Protein AF-A0AA46W7Z0-F1 (afdb_monomer_lite)

Sequence (640 aa):
MSNKNASFYIENIPANKHLANKTIEIVYKEYEAVTNTEDNTVEIGKFLEKKRGYGPYFFAELLDYCLRIARYAPNPPYVKKIFDKSLRHFTTFTHKSKIVYDKKGLIKSYLLDTFAFRNILFNFQYNTKEQLTEWTATIEDSVIHTRKFFYYENGMLQRRIKDCCGYSEEWRYDKNGELLQYIQNWGKDIKTINYDPNEKEEESDTDELIEYDETGAKIVYHEKGNKEVIHYDENGRIVEIKFFEIYYKDFRVEKTITYKFFDGKVERTTIYADREKTVILFKDIERKKMESYTTDLEGKNNILLFRDVKYKEEPDDSLDYDRYDENVFSCTQYDENGNETKKYIRTYFENGLWETVYYEKGVPKSIIRKEYNIFKNLNYMYTQAFKEAVAYCKANNLFVGYGNPNGKVLVIGKEAAHIPQEETTENLEKKKEELFQSNVSQWEHILSTNEVPNYDGERPISHENPLYAYGNQFNKRDIRKEGKPYNGGTSSTYLNYEKLYEQLFLQGEKLEKINFQKEFFITEFSDYPTKESYKNEDIEALRKQSIEERKPLFAMPFFKEFPIVIVAAGNYPSRYHINLEQTFDVQWEEKTTEVGKKNWYNLHFSKDNKRILIHTRQLSNSFSRELIPAIVKEAKKFLK

pLDDT: mean 76.63, std 17.87, range [20.97, 98.5]

Radius of gyration: 34.04 Å; chains: 1; bounding box: 79×61×101 Å

Organism: Capnocytophaga ochracea (NCBI:txid1018)

Structure (mmCIF, N/CA/C/O backbone):
data_AF-A0AA46W7Z0-F1
#
_entry.id   AF-A0AA46W7Z0-F1
#
loop_
_atom_site.group_PDB
_atom_site.id
_atom_site.type_symbol
_atom_site.label_atom_id
_atom_site.label_alt_id
_atom_site.label_comp_id
_atom_site.label_asym_id
_atom_site.label_entity_id
_atom_site.label_seq_id
_atom_site.pdbx_PDB_ins_code
_atom_site.Cartn_x
_atom_site.Cartn_y
_atom_site.Cartn_z
_atom_site.occupancy
_atom_site.B_iso_or_equiv
_atom_site.auth_seq_id
_atom_site.auth_comp_id
_atom_site.auth_asym_id
_atom_site.auth_atom_id
_atom_site.pdbx_PDB_model_num
ATOM 1 N N . MET A 1 1 ? -3.563 -3.202 43.158 1.00 20.97 1 MET A N 1
ATOM 2 C CA . MET A 1 1 ? -3.169 -4.422 42.420 1.00 20.97 1 MET A CA 1
ATOM 3 C C . MET A 1 1 ? -4.080 -4.535 41.210 1.00 20.97 1 MET A C 1
ATOM 5 O O . MET A 1 1 ? -5.270 -4.309 41.347 1.00 20.97 1 MET A O 1
ATOM 9 N N . SER A 1 2 ? -3.507 -4.721 40.022 1.00 21.20 2 SER A N 1
ATOM 10 C CA . SER A 1 2 ? -4.173 -4.551 38.723 1.00 21.20 2 SER A CA 1
ATOM 11 C C . SER A 1 2 ? -5.271 -5.589 38.477 1.00 21.20 2 SER A C 1
ATOM 13 O O . SER A 1 2 ? -4.988 -6.782 38.585 1.00 21.20 2 SER A O 1
ATOM 15 N N . ASN A 1 3 ? -6.458 -5.124 38.071 1.00 25.53 3 ASN A N 1
ATOM 16 C CA . ASN A 1 3 ? -7.567 -5.901 37.507 1.00 25.53 3 ASN A CA 1
ATOM 17 C C . ASN A 1 3 ? -7.064 -7.032 36.594 1.00 25.53 3 ASN A C 1
ATOM 19 O O . ASN A 1 3 ? -6.618 -6.794 35.468 1.00 25.53 3 ASN A O 1
ATOM 23 N N . LYS A 1 4 ? -7.114 -8.269 37.097 1.00 31.91 4 LYS A N 1
ATOM 24 C CA . LYS A 1 4 ? -6.603 -9.470 36.418 1.00 31.91 4 LYS A CA 1
ATOM 25 C C . LYS A 1 4 ? -7.572 -10.070 35.391 1.00 31.91 4 LYS A C 1
ATOM 27 O O . LYS A 1 4 ? -7.181 -11.010 34.714 1.00 31.91 4 LYS A O 1
ATOM 32 N N . ASN A 1 5 ? -8.780 -9.526 35.219 1.00 32.00 5 ASN A N 1
ATOM 33 C CA . ASN A 1 5 ? -9.870 -10.232 34.529 1.00 32.00 5 ASN A CA 1
ATOM 34 C C . ASN A 1 5 ? -10.600 -9.414 33.453 1.00 32.00 5 ASN A C 1
ATOM 36 O O . ASN A 1 5 ? -11.808 -9.529 33.293 1.00 32.00 5 ASN A O 1
ATOM 40 N N . ALA A 1 6 ? -9.880 -8.605 32.674 1.00 30.59 6 ALA A N 1
ATOM 41 C CA . ALA A 1 6 ? -10.461 -8.041 31.458 1.00 30.59 6 ALA A CA 1
ATOM 42 C C . ALA A 1 6 ? -10.502 -9.122 30.361 1.00 30.59 6 ALA A C 1
ATOM 44 O O . ALA A 1 6 ? -9.477 -9.489 29.781 1.00 30.59 6 ALA A O 1
ATOM 45 N N . SER A 1 7 ? -11.691 -9.659 30.084 1.00 34.19 7 SER A N 1
ATOM 46 C CA . SER A 1 7 ? -11.946 -10.400 28.852 1.00 34.19 7 SER A CA 1
ATOM 47 C C . SER A 1 7 ? -11.869 -9.407 27.681 1.00 34.19 7 SER A C 1
ATOM 49 O O . SER A 1 7 ? -12.755 -8.577 27.469 1.00 34.19 7 SER A O 1
ATOM 51 N N . PHE A 1 8 ? -10.740 -9.423 26.967 1.00 41.66 8 PHE A N 1
ATOM 52 C CA . PHE A 1 8 ? -10.533 -8.585 25.781 1.00 41.66 8 PHE A CA 1
ATOM 53 C C . PHE A 1 8 ? -11.385 -9.128 24.631 1.00 41.66 8 PHE A C 1
ATOM 55 O O . PHE A 1 8 ? -11.211 -10.283 24.206 1.00 41.66 8 PHE A O 1
ATOM 62 N N . TYR A 1 9 ? -12.364 -8.311 24.239 1.00 46.91 9 TYR A N 1
ATOM 63 C CA . TYR A 1 9 ? -13.535 -8.643 23.434 1.00 46.91 9 TYR A CA 1
ATOM 64 C C . TYR A 1 9 ? -13.277 -8.259 21.979 1.00 46.91 9 TYR A C 1
ATOM 66 O O . TYR A 1 9 ? -13.269 -7.087 21.629 1.00 46.91 9 TYR A O 1
ATOM 74 N N . ILE A 1 10 ? -13.029 -9.252 21.127 1.00 53.53 10 ILE A N 1
ATOM 75 C CA . ILE A 1 10 ? -12.820 -9.045 19.690 1.00 53.53 10 ILE A CA 1
ATOM 76 C C . ILE A 1 10 ? -13.609 -10.131 18.975 1.00 53.53 10 ILE A C 1
ATOM 78 O O . ILE A 1 10 ? -13.058 -11.136 18.532 1.00 53.53 10 ILE A O 1
ATOM 82 N N . GLU A 1 11 ? -14.923 -9.968 18.946 1.00 53.69 11 GLU A N 1
ATOM 83 C CA . GLU A 1 11 ? -15.813 -10.857 18.189 1.00 53.69 11 GLU A CA 1
ATOM 84 C C . GLU A 1 11 ? -16.240 -10.237 16.860 1.00 53.69 11 GLU A C 1
ATOM 86 O O . GLU A 1 11 ? -16.664 -10.957 15.959 1.00 53.69 11 GLU A O 1
ATOM 91 N N . ASN A 1 12 ? -16.093 -8.917 16.705 1.00 61.88 12 ASN A N 1
ATOM 92 C CA . ASN A 1 12 ? -16.590 -8.215 15.533 1.00 61.88 12 ASN A CA 1
ATOM 93 C C . ASN A 1 12 ? -15.574 -7.189 15.017 1.00 61.88 12 ASN A C 1
ATOM 95 O O . ASN A 1 12 ? -15.335 -6.160 15.645 1.00 61.88 12 ASN A O 1
ATOM 99 N N . ILE A 1 13 ? -14.975 -7.491 13.865 1.00 69.62 13 ILE A N 1
ATOM 100 C CA . ILE A 1 13 ? -14.159 -6.552 13.094 1.00 69.62 13 ILE A CA 1
ATOM 101 C C . ILE A 1 13 ? -15.020 -6.132 11.899 1.00 69.62 13 ILE A C 1
ATOM 103 O O . ILE A 1 13 ? -15.284 -6.971 11.035 1.00 69.62 13 ILE A O 1
ATOM 107 N N . PRO A 1 14 ? -15.479 -4.870 11.827 1.00 72.44 14 PRO A N 1
ATOM 108 C CA . PRO A 1 14 ? -16.379 -4.450 10.764 1.00 72.44 14 PRO A CA 1
ATOM 109 C C . PRO A 1 14 ? -15.685 -4.515 9.399 1.00 72.44 14 PRO A C 1
ATOM 111 O O . PRO A 1 14 ? -14.532 -4.103 9.241 1.00 72.44 14 PRO A O 1
ATOM 114 N N . ALA A 1 15 ? -16.410 -5.004 8.392 1.00 82.62 15 ALA A N 1
ATOM 115 C CA . ALA A 1 15 ? -15.927 -5.022 7.020 1.00 82.62 15 ALA A CA 1
ATOM 116 C C . ALA A 1 15 ? -15.847 -3.596 6.452 1.00 82.62 15 ALA A C 1
ATOM 118 O O . ALA A 1 15 ? -16.807 -2.827 6.522 1.00 82.62 15 ALA A O 1
ATOM 119 N N . ASN A 1 16 ? -14.730 -3.259 5.810 1.00 84.56 16 ASN A N 1
ATOM 120 C CA . ASN A 1 16 ? -14.573 -2.018 5.062 1.00 84.56 16 ASN A CA 1
ATOM 121 C C . ASN A 1 16 ? -14.662 -2.298 3.557 1.00 84.56 16 ASN A C 1
ATOM 123 O O . ASN A 1 16 ? -13.675 -2.638 2.898 1.00 84.56 16 ASN A O 1
ATOM 127 N N . LYS A 1 17 ? -15.861 -2.117 2.994 1.00 86.19 17 LYS A N 1
ATOM 128 C CA . LYS A 1 17 ? -16.134 -2.365 1.569 1.00 86.19 17 LYS A CA 1
ATOM 129 C C . LYS A 1 17 ? -15.296 -1.481 0.638 1.00 86.19 17 LYS A C 1
ATOM 131 O O . LYS A 1 17 ? -14.901 -1.938 -0.432 1.00 86.19 17 LYS A O 1
ATOM 136 N N . HIS A 1 18 ? -14.957 -0.254 1.046 1.00 83.75 18 HIS A N 1
ATOM 137 C CA . HIS A 1 18 ? -14.099 0.640 0.256 1.00 83.75 18 HIS A CA 1
ATOM 138 C C . HIS A 1 18 ? -12.663 0.124 0.139 1.00 83.75 18 HIS A C 1
ATOM 140 O O . HIS A 1 18 ? -11.941 0.512 -0.786 1.00 83.75 18 HIS A O 1
ATOM 146 N N . LEU A 1 19 ? -12.242 -0.741 1.060 1.00 84.94 19 LEU A N 1
ATOM 147 C CA . LEU A 1 19 ? -10.911 -1.327 1.107 1.00 84.94 19 LEU A CA 1
ATOM 148 C C . LEU A 1 19 ? -10.872 -2.789 0.651 1.00 84.94 19 LEU A C 1
ATOM 150 O O . LEU A 1 19 ? -9.810 -3.399 0.699 1.00 84.94 19 LEU A O 1
ATOM 154 N N . ALA A 1 20 ? -11.975 -3.336 0.134 1.00 84.81 20 ALA A N 1
ATOM 155 C CA . ALA A 1 20 ? -12.008 -4.694 -0.401 1.00 84.81 20 ALA A CA 1
ATOM 156 C C . ALA A 1 20 ? -10.906 -4.929 -1.454 1.00 84.81 20 ALA A C 1
ATOM 158 O O . ALA A 1 20 ? -10.704 -4.117 -2.362 1.00 84.81 20 ALA A O 1
ATOM 159 N N . ASN A 1 21 ? -10.196 -6.054 -1.328 1.00 80.88 21 ASN A N 1
ATOM 160 C CA . ASN A 1 21 ? -9.020 -6.431 -2.123 1.00 80.88 21 ASN A CA 1
ATOM 161 C C . 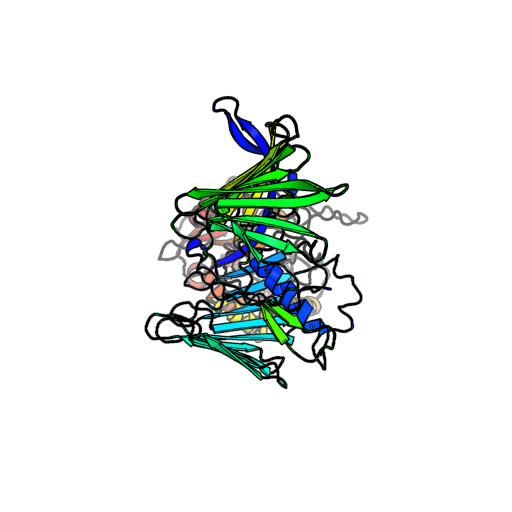ASN A 1 21 ? -7.852 -5.430 -2.083 1.00 80.88 21 ASN A C 1
ATOM 163 O O . ASN A 1 21 ? -6.997 -5.453 -2.975 1.00 80.88 21 ASN A O 1
ATOM 167 N N . LYS A 1 22 ? -7.786 -4.540 -1.087 1.00 82.94 22 LYS A N 1
ATOM 168 C CA . LYS A 1 22 ? -6.686 -3.580 -0.946 1.00 82.94 22 LYS A CA 1
ATOM 169 C C . LYS A 1 22 ? -5.744 -3.983 0.174 1.00 82.94 22 LYS A C 1
ATOM 171 O O . LYS A 1 22 ? -6.128 -4.575 1.179 1.00 82.94 22 LYS A O 1
ATOM 176 N N . THR A 1 23 ? -4.496 -3.591 -0.012 1.00 85.00 23 THR A N 1
ATOM 177 C CA . THR A 1 23 ? -3.497 -3.563 1.042 1.00 85.00 23 THR A CA 1
ATOM 178 C C . THR A 1 23 ? -3.235 -2.101 1.358 1.00 85.00 23 THR A C 1
ATOM 180 O O . THR A 1 23 ? -3.086 -1.293 0.443 1.00 85.00 23 THR A O 1
ATOM 183 N N . ILE A 1 24 ? -3.215 -1.723 2.628 1.00 82.62 24 ILE A N 1
ATOM 184 C CA . ILE A 1 24 ? -3.033 -0.324 3.017 1.00 82.62 24 ILE A CA 1
ATOM 185 C C . ILE A 1 24 ? -1.971 -0.159 4.091 1.00 82.62 24 ILE A C 1
ATOM 187 O O . ILE A 1 24 ? -1.738 -1.065 4.888 1.00 82.62 24 ILE A O 1
ATOM 191 N N . GLU A 1 25 ? -1.359 1.016 4.106 1.00 82.44 25 GLU A N 1
ATOM 192 C CA . GLU A 1 25 ? -0.616 1.554 5.238 1.00 82.44 25 GLU A CA 1
ATOM 193 C C . GLU A 1 25 ? -1.461 2.643 5.888 1.00 82.44 25 GLU A C 1
ATOM 195 O O . GLU A 1 25 ? -1.834 3.590 5.197 1.00 82.44 25 GLU A O 1
ATOM 200 N N . ILE A 1 26 ? -1.759 2.548 7.184 1.00 77.56 26 ILE A N 1
ATOM 201 C CA . ILE A 1 26 ? -2.382 3.676 7.894 1.00 77.56 26 ILE A CA 1
ATOM 202 C C . ILE A 1 26 ? -1.299 4.704 8.212 1.00 77.56 26 ILE A C 1
ATOM 204 O O . ILE A 1 26 ? -0.258 4.362 8.778 1.00 77.56 26 ILE A O 1
ATOM 208 N N . VAL A 1 27 ? -1.565 5.967 7.886 1.00 75.75 27 VAL A N 1
ATOM 209 C CA . VAL A 1 27 ? -0.695 7.095 8.219 1.00 75.75 27 VAL A CA 1
ATOM 210 C C . VAL A 1 27 ? -1.502 8.212 8.866 1.00 75.75 27 VAL A C 1
ATOM 212 O O . VAL A 1 27 ? -2.618 8.513 8.452 1.00 75.75 27 VAL A O 1
ATOM 215 N N . TYR A 1 28 ? -0.914 8.846 9.877 1.00 78.94 28 TYR A N 1
ATOM 216 C CA . TYR A 1 28 ? -1.506 9.989 10.564 1.00 78.94 28 TYR A CA 1
ATOM 217 C C . TYR A 1 28 ? -0.683 11.232 10.252 1.00 78.94 28 TYR A C 1
ATOM 219 O O . TYR A 1 28 ? 0.536 11.259 10.465 1.00 78.94 28 TYR A O 1
ATOM 227 N N . LYS A 1 29 ? -1.338 12.256 9.715 1.00 82.44 29 LYS A N 1
ATOM 228 C CA . LYS A 1 29 ? -0.691 13.508 9.313 1.00 82.44 29 LYS A CA 1
ATOM 229 C C . LYS A 1 29 ? -1.306 14.664 10.080 1.00 82.44 29 LYS A C 1
ATOM 231 O O . LYS A 1 29 ? -2.527 14.722 10.210 1.00 82.44 29 LYS A O 1
ATOM 236 N N . GLU A 1 30 ? -0.454 15.549 10.586 1.00 85.44 30 GLU A N 1
ATOM 237 C CA . GLU A 1 30 ? -0.883 16.809 11.180 1.00 85.44 30 GLU A CA 1
ATOM 238 C C . GLU A 1 30 ? -0.618 17.965 10.216 1.00 85.44 30 GLU A C 1
ATOM 240 O O . GLU A 1 30 ? 0.448 18.071 9.597 1.00 85.44 30 GLU A O 1
ATOM 245 N N . TYR A 1 31 ? -1.607 18.838 10.127 1.00 87.88 31 TYR A N 1
ATOM 246 C CA . TYR A 1 31 ? -1.602 20.047 9.331 1.00 87.88 31 TYR A CA 1
ATOM 247 C C . TYR A 1 31 ? -1.920 21.244 10.217 1.00 87.88 31 TYR A C 1
ATOM 249 O O . TYR A 1 31 ? -2.585 21.120 11.248 1.00 87.88 31 TYR A O 1
ATOM 257 N N . GLU A 1 32 ? -1.461 22.410 9.791 1.00 90.06 32 GLU A N 1
ATOM 258 C CA . GLU A 1 32 ? -1.945 23.682 10.303 1.00 90.06 32 GLU A CA 1
ATOM 259 C C . GLU A 1 32 ? -3.437 23.819 9.984 1.00 90.06 32 GLU A C 1
ATOM 261 O O . GLU A 1 32 ? -3.885 23.413 8.910 1.00 90.06 32 GLU A O 1
ATOM 266 N N . ALA A 1 33 ? -4.204 24.370 10.920 1.00 90.44 33 ALA A N 1
ATOM 267 C CA . ALA A 1 33 ? -5.598 24.711 10.681 1.00 90.44 33 ALA A CA 1
ATOM 268 C C . ALA A 1 33 ? -5.686 26.173 10.229 1.00 90.44 33 ALA A C 1
ATOM 270 O O . ALA A 1 33 ? -5.200 27.061 10.930 1.00 90.44 33 ALA A O 1
ATOM 271 N N . VAL A 1 34 ? -6.295 26.426 9.072 1.00 89.19 34 VAL A N 1
ATOM 272 C CA . VAL A 1 34 ? -6.448 27.776 8.515 1.00 89.19 34 VAL A CA 1
ATOM 273 C C . VAL A 1 34 ? -7.926 28.111 8.451 1.00 89.19 34 VAL A C 1
ATOM 275 O O . VAL A 1 34 ? -8.713 27.345 7.907 1.00 89.19 34 VAL A O 1
ATOM 278 N N . THR A 1 35 ? -8.316 29.252 9.010 1.00 88.19 35 THR A N 1
ATOM 279 C CA . THR A 1 35 ? -9.699 29.723 8.913 1.00 88.19 35 THR A CA 1
ATOM 280 C C . THR A 1 35 ? -9.892 30.460 7.594 1.00 88.19 35 THR A C 1
ATOM 282 O O . THR A 1 35 ? -9.218 31.461 7.342 1.00 88.19 35 THR A O 1
ATOM 285 N N . ASN A 1 36 ? -10.824 29.991 6.771 1.00 81.75 36 ASN A N 1
ATOM 286 C CA . ASN A 1 36 ? -11.269 30.705 5.587 1.00 81.75 36 ASN A CA 1
ATOM 287 C C . ASN A 1 36 ? -12.098 31.925 6.023 1.00 81.75 36 ASN A C 1
ATOM 289 O O . ASN A 1 36 ? -13.086 31.812 6.748 1.00 81.75 36 ASN A O 1
ATOM 293 N N . THR A 1 37 ? -11.662 33.117 5.616 1.00 79.19 37 THR A N 1
ATOM 294 C CA . THR A 1 37 ? -12.273 34.386 6.033 1.00 79.19 37 THR A CA 1
ATOM 295 C C . THR A 1 37 ? -13.605 34.685 5.347 1.00 79.19 37 THR A C 1
ATOM 297 O O . THR A 1 37 ? -14.319 35.574 5.803 1.00 79.19 37 THR A O 1
ATOM 300 N N . GLU A 1 38 ? -13.934 33.996 4.252 1.00 78.44 38 GLU A N 1
ATOM 301 C CA . GLU A 1 38 ? -15.167 34.239 3.494 1.00 78.44 38 GLU A CA 1
ATOM 302 C C . GLU A 1 38 ? -16.368 33.479 4.074 1.00 78.44 38 GLU A C 1
ATOM 304 O O . GLU A 1 38 ? -17.470 34.026 4.112 1.00 78.44 38 GLU A O 1
ATOM 309 N N . ASP A 1 39 ? -16.165 32.257 4.575 1.00 83.25 39 ASP A N 1
ATOM 310 C CA . ASP A 1 39 ? -17.241 31.385 5.067 1.00 83.25 39 ASP A CA 1
ATOM 311 C C . ASP A 1 39 ? -17.042 30.864 6.506 1.00 83.25 39 ASP A C 1
ATOM 313 O O . ASP A 1 39 ? -17.875 30.108 7.009 1.00 83.25 39 ASP A O 1
ATOM 317 N N . ASN A 1 40 ? -15.986 31.307 7.202 1.00 78.56 40 ASN A N 1
ATOM 318 C CA . ASN A 1 40 ? -15.598 30.866 8.550 1.00 78.56 40 ASN A CA 1
ATOM 319 C C . ASN A 1 40 ? -15.377 29.349 8.680 1.00 78.56 40 ASN A C 1
ATOM 321 O O . ASN A 1 40 ? -15.453 28.801 9.786 1.00 78.56 40 ASN A O 1
ATOM 325 N N . THR A 1 41 ? -15.095 28.653 7.579 1.00 84.44 41 THR A N 1
ATOM 326 C CA . THR A 1 41 ? -14.739 27.235 7.624 1.00 84.44 41 THR A CA 1
ATOM 327 C C . THR A 1 41 ? -13.274 27.048 8.016 1.00 84.44 41 THR A C 1
ATOM 329 O O . THR A 1 41 ? -12.443 27.946 7.877 1.00 84.44 41 THR A O 1
ATOM 332 N N . VAL A 1 42 ? -12.956 25.879 8.576 1.00 86.75 42 VAL A N 1
ATOM 333 C CA . VAL A 1 42 ? -11.577 25.504 8.905 1.00 86.75 42 VAL A CA 1
ATOM 334 C C . VAL A 1 42 ? -11.063 24.575 7.814 1.00 86.75 42 VAL A C 1
ATOM 336 O O . VAL A 1 42 ? -11.618 23.501 7.594 1.00 86.75 42 VAL A O 1
ATOM 339 N N . GLU A 1 43 ? -9.992 24.988 7.149 1.00 88.12 43 GLU A N 1
ATOM 340 C CA . GLU A 1 43 ? -9.357 24.282 6.045 1.00 88.12 43 GLU A CA 1
ATOM 341 C C . GLU A 1 43 ? -7.947 23.804 6.409 1.00 88.12 43 GLU A C 1
ATOM 343 O O . GLU A 1 43 ? -7.313 24.255 7.371 1.00 88.12 43 GLU A O 1
ATOM 348 N N . ILE A 1 44 ? -7.441 22.870 5.604 1.00 86.44 44 ILE A N 1
ATOM 349 C CA . ILE A 1 44 ? -6.081 22.357 5.741 1.00 86.44 44 ILE A CA 1
ATOM 350 C C . ILE A 1 44 ? -5.085 23.412 5.266 1.00 86.44 44 ILE A C 1
ATOM 352 O O . ILE A 1 44 ? -5.071 23.792 4.096 1.00 86.44 44 ILE A O 1
ATOM 356 N N . GLY A 1 45 ? -4.190 23.810 6.160 1.00 83.88 45 GLY A N 1
ATOM 357 C CA . GLY A 1 45 ? -3.036 24.635 5.849 1.00 83.88 45 GLY A CA 1
ATOM 358 C C . GLY A 1 45 ? -1.787 23.826 5.522 1.00 83.88 45 GLY A C 1
ATOM 359 O O . GLY A 1 45 ? -1.804 22.748 4.918 1.00 83.88 45 GLY A O 1
ATOM 360 N N . LYS A 1 46 ? -0.645 24.366 5.938 1.00 86.44 46 LYS A N 1
ATOM 361 C CA . LYS A 1 46 ? 0.655 23.749 5.711 1.00 86.44 46 LYS A CA 1
ATOM 362 C C . LYS A 1 46 ? 0.755 22.399 6.427 1.00 86.44 46 LYS A C 1
ATOM 364 O O . LYS A 1 46 ? 0.374 22.254 7.585 1.00 86.44 46 LYS A O 1
ATOM 369 N N . PHE A 1 47 ? 1.343 21.414 5.752 1.00 85.44 47 PHE A N 1
ATOM 370 C CA . PHE A 1 47 ? 1.749 20.168 6.398 1.00 85.44 47 PHE A CA 1
ATOM 371 C C . PHE A 1 47 ? 2.787 20.453 7.493 1.00 85.44 47 PHE A C 1
ATOM 373 O O . PHE A 1 47 ? 3.830 21.051 7.212 1.00 85.44 47 PHE A O 1
ATOM 380 N N . LEU A 1 48 ? 2.502 20.024 8.724 1.00 78.12 48 LEU A N 1
ATOM 381 C CA . LEU A 1 48 ? 3.392 20.223 9.866 1.00 78.12 48 LEU A CA 1
ATOM 382 C C . LEU A 1 48 ? 4.329 19.030 10.008 1.00 78.12 48 LEU A C 1
ATOM 384 O O . LEU A 1 48 ? 5.535 19.155 9.798 1.00 78.12 48 LEU A O 1
ATOM 388 N N . GLU A 1 49 ? 3.777 17.858 10.315 1.00 77.06 49 GLU A N 1
ATOM 389 C CA . GLU A 1 49 ? 4.565 16.643 10.477 1.00 77.06 49 GLU A CA 1
ATOM 390 C C . GLU A 1 49 ? 3.731 15.366 10.343 1.00 77.06 49 GLU A C 1
ATOM 392 O O . GLU A 1 49 ? 2.500 15.351 10.440 1.00 77.06 49 GLU A O 1
ATOM 397 N N . LYS A 1 50 ? 4.431 14.243 10.147 1.00 64.75 50 LYS A N 1
ATOM 398 C CA . LYS A 1 50 ? 3.837 12.921 10.354 1.00 64.75 50 LYS A CA 1
ATOM 399 C C . LYS A 1 50 ? 3.779 12.681 11.856 1.00 64.75 50 LYS A C 1
ATOM 401 O O . LYS A 1 50 ? 4.823 12.648 12.507 1.00 64.75 50 LYS A O 1
ATOM 406 N N . LYS A 1 51 ? 2.582 12.479 12.402 1.00 65.81 51 LYS A N 1
ATOM 407 C CA . LYS A 1 51 ? 2.439 12.160 13.823 1.00 65.81 51 LYS A CA 1
ATOM 408 C C . LYS A 1 51 ? 2.764 10.701 14.084 1.00 65.81 51 LYS A C 1
ATOM 410 O O . LYS A 1 51 ? 2.569 9.828 13.235 1.00 65.81 51 LYS A O 1
ATOM 415 N N . ARG A 1 52 ? 3.235 10.435 15.303 1.00 54.62 52 ARG A N 1
ATOM 416 C CA . ARG A 1 52 ? 3.290 9.073 15.836 1.00 54.62 52 ARG A CA 1
ATOM 417 C C . ARG A 1 52 ? 1.847 8.601 15.986 1.00 54.62 52 ARG A C 1
ATOM 419 O O . ARG A 1 52 ? 1.124 9.103 16.838 1.00 54.62 52 ARG A O 1
ATOM 426 N N . GLY A 1 53 ? 1.423 7.711 15.095 1.00 49.97 53 GLY A N 1
ATOM 427 C CA . GLY A 1 53 ? 0.089 7.134 15.145 1.00 49.97 53 GLY A CA 1
ATOM 428 C C . GLY A 1 53 ? -0.074 6.274 16.388 1.00 49.97 53 GLY A C 1
ATOM 429 O O . GLY A 1 53 ? 0.782 5.438 16.679 1.00 49.97 53 GLY A O 1
ATOM 430 N N . TYR A 1 54 ? -1.185 6.453 17.086 1.00 51.72 54 TYR A N 1
ATOM 431 C CA . TYR A 1 54 ? -1.692 5.434 17.986 1.00 51.72 54 TYR A CA 1
ATOM 432 C C . TYR A 1 54 ? -2.436 4.454 17.081 1.00 51.72 54 TYR A C 1
ATOM 434 O O . TYR A 1 54 ? -3.205 4.871 16.212 1.00 51.72 54 TYR A O 1
ATOM 442 N N . GLY A 1 55 ? -2.128 3.161 17.191 1.00 51.00 55 GLY A N 1
ATOM 443 C CA . GLY A 1 55 ? -2.880 2.151 16.451 1.00 51.00 55 GLY A CA 1
ATOM 444 C C . GLY A 1 55 ? -4.370 2.241 16.810 1.00 51.00 55 GLY A C 1
ATOM 445 O O . GLY A 1 55 ? -4.692 2.745 17.888 1.00 51.00 55 GLY A O 1
ATOM 446 N N . PRO A 1 56 ? -5.283 1.760 15.948 1.00 52.69 56 PRO A N 1
ATOM 447 C CA . PRO A 1 56 ? -6.692 1.630 16.315 1.00 52.69 56 PRO A CA 1
ATOM 448 C C . PRO A 1 56 ? -6.814 0.950 17.685 1.00 52.69 56 PRO A C 1
ATOM 450 O O . PRO A 1 56 ? -6.094 -0.022 17.926 1.00 52.69 56 PRO A O 1
ATOM 453 N N . TYR A 1 57 ? -7.692 1.450 18.562 1.00 51.31 57 TYR A N 1
ATOM 454 C CA . TYR A 1 57 ? -7.834 1.003 19.960 1.00 51.31 57 TYR A CA 1
ATOM 455 C C . TYR A 1 57 ? -7.837 -0.530 20.098 1.00 51.31 57 TYR A C 1
ATOM 457 O O . TYR A 1 57 ? -7.073 -1.106 20.870 1.00 51.31 57 TYR A O 1
ATOM 465 N N . PHE A 1 58 ? -8.580 -1.197 19.214 1.00 54.12 58 PHE A N 1
ATOM 466 C CA . PHE A 1 58 ? -8.615 -2.651 19.060 1.00 54.12 58 PHE A CA 1
ATOM 467 C C . PHE A 1 58 ? -7.223 -3.330 18.972 1.00 54.12 58 PHE A C 1
ATOM 469 O O . PHE A 1 58 ? -6.985 -4.362 19.601 1.00 54.12 58 PHE A O 1
ATOM 476 N N . PHE A 1 59 ? -6.270 -2.776 18.217 1.00 57.59 59 PHE A N 1
ATOM 477 C CA . PHE A 1 59 ? -4.926 -3.355 18.089 1.00 57.59 59 PHE A CA 1
ATOM 478 C C . PHE A 1 59 ? -4.040 -3.076 19.304 1.00 57.59 59 PHE A C 1
ATOM 480 O O . PHE A 1 59 ? -3.151 -3.879 19.596 1.00 57.59 59 PHE A O 1
ATOM 487 N N . ALA A 1 60 ? -4.284 -1.975 20.020 1.00 54.81 60 ALA A N 1
ATOM 488 C CA . ALA A 1 60 ? -3.629 -1.721 21.297 1.00 54.81 60 ALA A CA 1
ATOM 489 C C . ALA A 1 60 ? -4.045 -2.777 22.331 1.00 54.81 60 ALA A C 1
ATOM 491 O O . ALA A 1 60 ? -3.181 -3.325 23.013 1.00 54.81 60 ALA A O 1
ATOM 492 N N . GLU A 1 61 ? -5.331 -3.142 22.373 1.00 55.03 61 GLU A N 1
ATOM 493 C CA . GLU A 1 61 ? -5.821 -4.235 23.222 1.00 55.03 61 GLU A CA 1
ATOM 494 C C . GLU A 1 61 ? -5.223 -5.592 22.839 1.00 55.03 61 GLU A C 1
ATOM 496 O O . GLU A 1 61 ? -4.821 -6.365 23.708 1.00 55.03 61 GLU A O 1
ATOM 501 N N . LEU A 1 62 ? -5.131 -5.887 21.538 1.00 58.97 62 LEU A N 1
ATOM 502 C CA . LEU A 1 62 ? -4.549 -7.132 21.032 1.00 58.97 62 LEU A CA 1
ATOM 503 C C . LEU A 1 62 ? -3.064 -7.257 21.411 1.00 58.97 62 LEU A C 1
ATOM 505 O O . LEU A 1 62 ? -2.619 -8.315 21.860 1.00 58.97 62 LEU A O 1
ATOM 509 N N . LEU A 1 63 ? -2.308 -6.164 21.269 1.00 58.12 63 LEU A N 1
ATOM 510 C CA . LEU A 1 63 ? -0.900 -6.090 21.650 1.00 58.12 63 LEU A CA 1
ATOM 511 C C . LEU A 1 63 ? -0.726 -6.239 23.163 1.00 58.12 63 LEU A C 1
ATOM 513 O O . LEU A 1 63 ? 0.084 -7.046 23.618 1.00 58.12 63 LEU A O 1
ATOM 517 N N . ASP A 1 64 ? -1.499 -5.491 23.941 1.00 55.41 64 ASP A N 1
ATOM 518 C CA . ASP A 1 64 ? -1.465 -5.555 25.396 1.00 55.41 64 ASP A CA 1
ATOM 519 C C . ASP A 1 64 ? -1.849 -6.957 25.911 1.00 55.41 64 ASP A C 1
ATOM 521 O O . ASP A 1 64 ? -1.189 -7.511 26.795 1.00 55.41 64 ASP A O 1
ATOM 525 N N . TYR A 1 65 ? -2.823 -7.610 25.280 1.00 57.69 65 TYR A N 1
ATOM 526 C CA . TYR A 1 65 ? -3.169 -9.001 25.550 1.00 57.69 65 TYR A CA 1
ATOM 527 C C . TYR A 1 65 ? -2.011 -9.968 25.250 1.00 57.69 65 TYR A C 1
ATOM 529 O O . TYR A 1 65 ? -1.674 -10.800 26.101 1.00 57.69 65 TYR A O 1
ATOM 537 N N . CYS A 1 66 ? -1.356 -9.848 24.089 1.00 56.81 66 CYS A N 1
ATOM 538 C CA . CYS A 1 66 ? -0.159 -10.631 23.766 1.00 56.81 66 CYS A CA 1
ATOM 539 C C . CYS A 1 66 ? 0.943 -10.440 24.823 1.00 56.81 66 CYS A C 1
ATOM 541 O O . CYS A 1 66 ? 1.535 -11.425 25.267 1.00 56.81 66 CYS A O 1
ATOM 543 N N . LEU A 1 67 ? 1.167 -9.205 25.289 1.00 56.19 67 LEU A N 1
ATOM 544 C CA . LEU A 1 67 ? 2.135 -8.889 26.347 1.00 56.19 67 LEU A CA 1
ATOM 545 C C . LEU A 1 67 ? 1.773 -9.543 27.686 1.00 56.19 67 LEU A C 1
ATOM 547 O O . LEU A 1 67 ? 2.647 -10.101 28.357 1.00 56.19 67 LEU A O 1
ATOM 551 N N . ARG A 1 68 ? 0.491 -9.513 28.077 1.00 56.44 68 ARG A N 1
ATOM 552 C CA . ARG A 1 68 ? 0.021 -10.171 29.306 1.00 56.44 68 ARG A CA 1
ATOM 553 C C . ARG A 1 68 ? 0.278 -11.671 29.254 1.00 56.44 68 ARG A C 1
ATOM 555 O O . ARG A 1 68 ? 0.847 -12.205 30.198 1.00 56.44 68 ARG A O 1
ATOM 562 N N . ILE A 1 69 ? -0.080 -12.351 28.166 1.00 53.25 69 ILE A N 1
ATOM 563 C CA . ILE A 1 69 ? 0.118 -13.807 28.038 1.00 53.25 69 ILE A CA 1
ATOM 564 C C . ILE A 1 69 ? 1.595 -14.172 28.091 1.00 53.25 69 ILE A C 1
ATOM 566 O O . ILE A 1 69 ? 1.974 -15.116 28.784 1.00 53.25 69 ILE A O 1
ATOM 570 N N . ALA A 1 70 ? 2.433 -13.404 27.396 1.00 51.81 70 ALA A N 1
ATOM 571 C CA . ALA A 1 70 ? 3.866 -13.638 27.346 1.00 51.81 70 ALA A CA 1
ATOM 572 C C . ALA A 1 70 ? 4.501 -13.609 28.756 1.00 51.81 70 ALA A C 1
ATOM 574 O O . ALA A 1 70 ? 5.488 -14.298 29.006 1.00 51.81 70 ALA A O 1
ATOM 575 N N . ARG A 1 71 ? 3.890 -12.876 29.702 1.00 50.72 71 ARG A N 1
ATOM 576 C CA . ARG A 1 71 ? 4.300 -12.799 31.114 1.00 50.72 71 ARG A CA 1
ATOM 577 C C . ARG A 1 71 ? 3.971 -14.054 31.932 1.00 50.72 71 ARG A C 1
ATOM 579 O O . ARG A 1 71 ? 4.644 -14.301 32.928 1.00 50.72 71 ARG A O 1
ATOM 586 N N . TYR A 1 72 ? 2.942 -14.810 31.549 1.00 49.78 72 TYR A N 1
ATOM 587 C CA . TYR A 1 72 ? 2.386 -15.917 32.341 1.00 49.78 72 TYR A CA 1
ATOM 588 C C . TYR A 1 72 ? 2.554 -17.300 31.687 1.00 49.78 72 TYR A C 1
ATOM 590 O O . TYR A 1 72 ? 2.093 -18.294 32.242 1.00 49.78 72 TYR A O 1
ATOM 598 N N . ALA A 1 73 ? 3.208 -17.392 30.524 1.00 49.00 73 ALA A N 1
ATOM 599 C CA . ALA A 1 73 ? 3.461 -18.668 29.861 1.00 49.00 73 ALA A CA 1
ATOM 600 C C . ALA A 1 73 ? 4.476 -19.526 30.657 1.00 49.00 73 ALA A C 1
ATOM 602 O O . ALA A 1 73 ? 5.541 -19.019 31.016 1.00 49.00 73 ALA A O 1
ATOM 603 N N . PRO A 1 74 ? 4.200 -20.824 30.903 1.00 43.91 74 PRO A N 1
ATOM 604 C CA . PRO A 1 74 ? 5.052 -21.693 31.726 1.00 43.91 74 PRO A CA 1
ATOM 605 C C . PRO A 1 74 ? 6.417 -22.019 31.093 1.00 43.91 74 PRO A C 1
ATOM 607 O O . PRO A 1 74 ? 7.361 -22.313 31.814 1.00 43.91 74 PRO A O 1
ATOM 610 N N . ASN A 1 75 ? 6.537 -21.927 29.764 1.00 49.34 75 ASN A N 1
ATOM 611 C CA . ASN A 1 75 ? 7.793 -22.009 29.012 1.00 49.34 75 ASN A CA 1
ATOM 612 C C . ASN A 1 75 ? 7.719 -21.029 27.832 1.00 49.34 75 ASN A C 1
ATOM 614 O O . ASN A 1 75 ? 7.285 -21.419 26.749 1.00 49.34 75 ASN A O 1
ATOM 618 N N . PRO A 1 76 ? 8.060 -19.744 28.019 1.00 49.66 76 PRO A N 1
ATOM 619 C CA . PRO A 1 76 ? 7.972 -18.763 26.949 1.00 49.66 76 PRO A CA 1
ATOM 620 C C . PRO A 1 76 ? 9.071 -19.052 25.918 1.00 49.66 76 PRO A C 1
ATOM 622 O O . PRO A 1 76 ? 10.242 -18.850 26.251 1.00 49.66 76 PRO A O 1
ATOM 625 N N . PRO A 1 77 ? 8.762 -19.469 24.674 1.00 46.56 77 PRO A N 1
ATOM 626 C CA . PRO A 1 77 ? 9.803 -19.912 23.748 1.00 46.56 77 PRO A CA 1
ATOM 627 C C . PRO A 1 77 ? 10.795 -18.805 23.370 1.00 46.56 77 PRO A C 1
ATOM 629 O O . PRO A 1 77 ? 11.879 -19.114 22.899 1.00 46.56 77 PRO A O 1
ATOM 632 N N . TYR A 1 78 ? 10.476 -17.524 23.606 1.00 50.56 78 TYR A N 1
ATOM 633 C CA . TYR A 1 78 ? 11.330 -16.410 23.175 1.00 50.56 78 TYR A CA 1
ATOM 634 C C . TYR A 1 78 ? 11.172 -15.106 23.990 1.00 50.56 78 TYR A C 1
ATOM 636 O O . TYR A 1 78 ? 11.536 -14.028 23.530 1.00 50.56 78 TYR A O 1
ATOM 644 N N . VAL A 1 79 ? 10.607 -15.151 25.206 1.00 49.56 79 VAL A N 1
ATOM 645 C CA . VAL A 1 79 ? 10.065 -13.931 25.856 1.00 49.56 79 VAL A CA 1
ATOM 646 C C . VAL A 1 79 ? 10.989 -13.305 26.916 1.00 49.56 79 VAL A C 1
ATOM 648 O O . VAL A 1 79 ? 10.851 -12.136 27.266 1.00 49.56 79 VAL A O 1
ATOM 651 N N . LYS A 1 80 ? 12.015 -14.012 27.404 1.00 43.56 80 LYS A N 1
ATOM 652 C CA . LYS A 1 80 ? 12.856 -13.476 28.494 1.00 43.56 80 LYS A CA 1
ATOM 653 C C . LYS A 1 80 ? 13.708 -12.258 28.082 1.00 43.56 80 LYS A C 1
ATOM 655 O O . LYS A 1 80 ? 13.918 -11.380 28.904 1.00 43.56 80 LYS A O 1
ATOM 660 N N . LYS A 1 81 ? 14.126 -12.156 26.810 1.00 47.22 81 LYS A N 1
ATOM 661 C CA . LYS A 1 81 ? 14.871 -10.993 26.261 1.00 47.22 81 LYS A CA 1
ATOM 662 C C . LYS A 1 81 ? 13.998 -9.762 25.983 1.00 47.22 81 LYS A C 1
ATOM 664 O O . LYS A 1 81 ? 14.515 -8.658 25.847 1.00 47.22 81 LYS A O 1
ATOM 669 N N . ILE A 1 82 ? 12.690 -9.962 25.863 1.00 48.03 82 ILE A N 1
ATOM 670 C CA . ILE A 1 82 ? 11.713 -8.946 25.467 1.00 48.03 82 ILE A CA 1
ATOM 671 C C . ILE A 1 82 ? 11.343 -8.031 26.649 1.00 48.03 82 ILE A C 1
ATOM 673 O O . ILE A 1 82 ? 11.125 -6.835 26.468 1.00 48.03 82 ILE A O 1
ATOM 677 N N . PHE A 1 83 ? 11.290 -8.590 27.862 1.00 47.19 83 PHE A N 1
ATOM 678 C CA . PHE A 1 83 ? 10.760 -7.915 29.052 1.00 47.19 83 PHE A CA 1
ATOM 679 C C . PHE A 1 83 ? 11.712 -6.921 29.731 1.00 47.19 83 PHE A C 1
ATOM 681 O O . PHE A 1 83 ? 11.243 -6.108 30.527 1.00 47.19 83 PHE A O 1
ATOM 688 N N . ASP A 1 84 ? 13.010 -6.932 29.410 1.00 46.47 84 ASP A N 1
ATOM 689 C CA . ASP A 1 84 ? 13.980 -6.003 30.017 1.00 46.47 84 ASP A CA 1
ATOM 690 C C . ASP A 1 84 ? 13.795 -4.546 29.549 1.00 46.47 84 ASP A C 1
ATOM 692 O O . ASP A 1 84 ? 14.334 -3.616 30.150 1.00 46.47 84 ASP A O 1
ATOM 696 N N . LYS A 1 85 ? 12.989 -4.307 28.504 1.00 44.16 85 LYS A N 1
ATOM 697 C CA . LYS A 1 85 ? 12.595 -2.960 28.072 1.00 44.16 85 LYS A CA 1
ATOM 698 C C . LYS A 1 85 ? 11.202 -2.642 28.622 1.00 44.16 85 LYS A C 1
ATOM 700 O O . LYS A 1 85 ? 10.233 -3.338 28.359 1.00 44.16 85 LYS A O 1
ATOM 705 N N . SER A 1 86 ? 11.122 -1.603 29.451 1.00 42.22 86 SER A N 1
ATOM 706 C CA . SER A 1 86 ? 9.976 -1.265 30.310 1.00 42.22 86 SER A CA 1
ATOM 707 C C . SER A 1 86 ? 8.610 -1.177 29.607 1.00 42.22 86 SER A C 1
ATOM 709 O O . SER A 1 86 ? 8.519 -0.597 28.527 1.00 42.22 86 SER A O 1
ATOM 711 N N . LEU A 1 87 ? 7.540 -1.569 30.320 1.00 44.81 87 LEU A N 1
ATOM 712 C CA . LEU A 1 87 ? 6.136 -1.519 29.874 1.00 44.81 87 LEU A CA 1
ATOM 713 C C . LEU A 1 87 ? 5.672 -0.121 29.373 1.00 44.81 87 LEU A C 1
ATOM 715 O O . LEU A 1 87 ? 4.812 0.002 28.506 1.00 44.81 87 LEU A O 1
ATOM 719 N N . ARG A 1 88 ? 6.275 0.954 29.906 1.00 41.69 88 ARG A N 1
ATOM 720 C CA . ARG A 1 88 ? 5.993 2.356 29.528 1.00 41.69 88 ARG A CA 1
ATOM 721 C C . ARG A 1 88 ? 6.502 2.729 28.130 1.00 41.69 88 ARG A C 1
ATOM 723 O O . ARG A 1 88 ? 6.021 3.693 27.548 1.00 41.69 88 ARG A O 1
ATOM 730 N N . HIS A 1 89 ? 7.435 1.945 27.589 1.00 41.06 89 HIS A N 1
ATOM 731 C CA . HIS A 1 89 ? 7.949 2.060 26.228 1.00 41.06 89 HIS A CA 1
ATOM 732 C C . HIS A 1 89 ? 7.238 1.084 25.260 1.00 41.06 89 HIS A C 1
ATOM 734 O O . HIS A 1 89 ? 7.850 0.643 24.294 1.00 41.06 89 HIS A O 1
ATOM 740 N N . PHE A 1 90 ? 5.954 0.757 25.465 1.00 46.81 90 PHE A N 1
ATOM 741 C CA . PHE A 1 90 ? 5.160 0.034 24.449 1.00 46.81 90 PHE A CA 1
ATOM 742 C C . PHE A 1 90 ? 3.915 0.789 23.978 1.00 46.81 90 PHE A C 1
ATOM 744 O O . PHE A 1 90 ? 3.492 0.599 22.843 1.00 46.81 90 PHE A O 1
ATOM 751 N N . THR A 1 91 ? 3.370 1.701 24.787 1.00 44.34 91 THR A N 1
ATOM 752 C CA . THR A 1 91 ? 2.194 2.517 24.432 1.00 44.34 91 THR A CA 1
ATOM 753 C C . THR A 1 91 ? 2.535 3.771 23.615 1.00 44.34 91 THR A C 1
ATOM 755 O O . THR A 1 91 ? 1.640 4.482 23.175 1.00 44.34 91 THR A O 1
ATOM 758 N N . THR A 1 92 ? 3.823 4.054 23.391 1.00 43.88 92 THR A N 1
ATOM 759 C CA . THR A 1 92 ? 4.324 5.286 22.752 1.00 43.88 92 THR A CA 1
ATOM 760 C C . THR A 1 92 ? 5.177 5.012 21.510 1.00 43.88 92 THR A C 1
ATOM 762 O O . THR A 1 92 ? 6.301 5.498 21.425 1.00 43.88 92 THR A O 1
ATOM 765 N N . PHE A 1 93 ? 4.714 4.222 20.530 1.00 49.75 93 PHE A N 1
ATOM 766 C CA . PHE A 1 93 ? 5.588 3.864 19.397 1.00 49.75 93 PHE A CA 1
ATOM 767 C C . PHE A 1 93 ? 4.996 4.125 18.023 1.00 49.75 93 PHE A C 1
ATOM 769 O O . PHE A 1 93 ? 3.836 3.876 17.732 1.00 49.75 93 PHE A O 1
ATOM 776 N N . THR A 1 94 ? 5.868 4.678 17.184 1.00 49.06 94 THR A N 1
ATOM 777 C CA . THR A 1 94 ? 5.785 4.739 15.732 1.00 49.06 94 THR A CA 1
ATOM 778 C C . THR A 1 94 ? 5.554 3.341 15.183 1.00 49.06 94 THR A C 1
ATOM 780 O O . THR A 1 94 ? 6.457 2.506 15.245 1.00 49.06 94 THR A O 1
ATOM 783 N N . HIS A 1 95 ? 4.368 3.111 14.634 1.00 57.75 95 HIS A N 1
ATOM 784 C CA . HIS A 1 95 ? 4.047 1.875 13.945 1.00 57.75 95 HIS A CA 1
ATOM 785 C C . HIS A 1 95 ? 3.976 2.140 12.449 1.00 57.75 95 HIS A C 1
ATOM 787 O O . HIS A 1 95 ? 3.157 2.944 12.001 1.00 57.75 95 HIS A O 1
ATOM 793 N N . LYS A 1 96 ? 4.802 1.441 11.668 1.00 61.44 96 LYS A N 1
ATOM 794 C CA . LYS A 1 96 ? 4.392 1.140 10.298 1.00 61.44 96 LYS A CA 1
ATOM 795 C C . LYS A 1 96 ? 3.423 -0.016 10.408 1.00 61.44 96 LYS A C 1
ATOM 797 O O . LYS A 1 96 ? 3.735 -1.045 11.007 1.00 61.44 96 LYS A O 1
ATOM 802 N N . SER A 1 97 ? 2.222 0.191 9.899 1.00 73.56 97 SER A N 1
ATOM 803 C CA . SER A 1 97 ? 1.172 -0.808 9.989 1.00 73.56 97 SER A CA 1
ATOM 804 C C . SER A 1 97 ? 0.662 -1.115 8.597 1.00 73.56 97 SER A C 1
ATOM 806 O O . SER A 1 97 ? 0.382 -0.197 7.831 1.00 73.56 97 SER A O 1
ATOM 808 N N . LYS A 1 98 ? 0.594 -2.398 8.247 1.00 80.56 98 LYS A N 1
ATOM 809 C CA . LYS A 1 98 ? 0.121 -2.855 6.940 1.00 80.56 98 LYS A CA 1
ATOM 810 C C . LYS A 1 98 ? -1.080 -3.763 7.138 1.00 80.56 98 LYS A C 1
ATOM 812 O O . LYS A 1 98 ? -0.961 -4.825 7.745 1.00 80.56 98 LYS A O 1
ATOM 817 N N . ILE A 1 99 ? -2.229 -3.344 6.622 1.00 84.88 99 ILE A N 1
ATOM 818 C CA . ILE A 1 99 ? -3.484 -4.097 6.699 1.00 84.88 99 ILE A CA 1
ATOM 819 C C . ILE A 1 99 ? -3.794 -4.655 5.317 1.00 84.88 99 ILE A C 1
ATOM 821 O O . ILE A 1 99 ? -3.755 -3.926 4.326 1.00 84.88 99 ILE A O 1
ATOM 825 N N . VAL A 1 100 ? -4.114 -5.942 5.249 1.00 87.38 100 VAL A N 1
ATOM 826 C CA . VAL A 1 100 ? -4.582 -6.603 4.028 1.00 87.38 100 VAL A CA 1
ATOM 827 C C . VAL A 1 100 ? -6.055 -6.920 4.198 1.00 87.38 100 VAL A C 1
ATOM 829 O O . VAL A 1 100 ? -6.430 -7.575 5.169 1.00 87.38 100 VAL A O 1
ATOM 832 N N . TYR A 1 101 ? -6.872 -6.495 3.243 1.00 88.19 101 TYR A N 1
ATOM 833 C CA . TYR A 1 101 ? -8.300 -6.784 3.204 1.00 88.19 101 TYR A CA 1
ATOM 834 C C . TYR A 1 101 ? -8.616 -7.862 2.167 1.00 88.19 101 TYR A C 1
ATOM 836 O O . TYR A 1 101 ? -8.005 -7.924 1.097 1.00 88.19 101 TYR A O 1
ATOM 844 N N . ASP A 1 102 ? -9.592 -8.709 2.475 1.00 85.81 102 ASP A N 1
ATOM 845 C CA . ASP A 1 102 ? -10.113 -9.707 1.548 1.00 85.81 102 ASP A CA 1
ATOM 846 C C . ASP A 1 102 ? -11.121 -9.103 0.545 1.00 85.81 102 ASP A C 1
ATOM 848 O O . ASP A 1 102 ? -11.376 -7.895 0.515 1.00 85.81 102 ASP A O 1
ATOM 852 N N . LYS A 1 103 ? -11.724 -9.959 -0.289 1.00 87.31 103 LYS A N 1
ATOM 853 C CA . LYS A 1 103 ? -12.709 -9.554 -1.306 1.00 87.31 103 LYS A CA 1
ATOM 854 C C . LYS A 1 103 ? -14.013 -8.980 -0.749 1.00 87.31 103 LYS A C 1
ATOM 856 O O . LYS A 1 103 ? -14.746 -8.341 -1.497 1.00 87.31 103 LYS A O 1
ATOM 861 N N . LYS A 1 104 ? -14.320 -9.244 0.521 1.00 87.44 104 LYS A N 1
ATOM 862 C CA . LYS A 1 104 ? -15.502 -8.745 1.232 1.00 87.44 104 LYS A CA 1
ATOM 863 C C . LYS A 1 104 ? -15.193 -7.468 2.021 1.00 87.44 104 LYS A C 1
ATOM 865 O O . LYS A 1 104 ? -16.115 -6.806 2.486 1.00 87.44 104 LYS A O 1
ATOM 870 N N . GLY A 1 105 ? -13.917 -7.088 2.125 1.00 87.06 105 GLY A N 1
ATOM 871 C CA . GLY A 1 105 ? -13.471 -5.965 2.945 1.00 87.06 105 GLY A CA 1
ATOM 872 C C . GLY A 1 105 ? -13.207 -6.350 4.400 1.00 87.06 105 GLY A C 1
ATOM 873 O O . GLY A 1 105 ? -13.092 -5.463 5.241 1.00 87.06 105 GLY A O 1
ATOM 874 N N . LEU A 1 106 ? -13.101 -7.642 4.717 1.00 89.94 106 LEU A N 1
ATOM 875 C CA . LEU A 1 106 ? -12.679 -8.125 6.032 1.00 89.94 106 LEU A CA 1
ATOM 876 C C . LEU A 1 106 ? -11.154 -8.074 6.135 1.00 89.94 106 LEU A C 1
ATOM 878 O O . LEU A 1 106 ? -10.446 -8.314 5.155 1.00 89.94 106 LEU A O 1
ATOM 882 N N . ILE A 1 107 ? -10.630 -7.772 7.322 1.00 88.25 107 ILE A N 1
ATOM 883 C CA . ILE A 1 107 ? -9.181 -7.744 7.548 1.00 88.25 107 ILE A CA 1
ATOM 884 C C . ILE A 1 107 ? -8.657 -9.176 7.514 1.00 88.25 107 ILE A C 1
ATOM 886 O O . ILE A 1 107 ? -8.984 -9.957 8.396 1.00 88.25 107 ILE A O 1
ATOM 890 N N . LYS A 1 108 ? -7.818 -9.513 6.535 1.00 90.38 108 LYS A N 1
ATOM 891 C CA . LYS A 1 108 ? -7.147 -10.814 6.413 1.00 90.38 108 LYS A CA 1
ATOM 892 C C . LYS A 1 108 ? -5.893 -10.886 7.279 1.00 90.38 108 LYS A C 1
ATOM 894 O O . LYS A 1 108 ? -5.644 -11.898 7.929 1.00 90.38 108 LYS A O 1
ATOM 899 N N . SER A 1 109 ? -5.092 -9.824 7.272 1.00 88.06 109 SER A N 1
ATOM 900 C CA . SER A 1 109 ? -3.869 -9.762 8.067 1.00 88.06 109 SER A CA 1
ATOM 901 C C . SER A 1 109 ? -3.515 -8.339 8.467 1.00 88.06 109 SER A C 1
ATOM 903 O O . SER A 1 109 ? -3.811 -7.385 7.744 1.00 88.06 109 SER A O 1
ATOM 905 N N . TYR A 1 110 ? -2.817 -8.216 9.589 1.00 83.38 110 TYR A N 1
ATOM 906 C CA . TYR A 1 110 ? -2.279 -6.971 10.104 1.00 83.38 110 TYR A CA 1
ATOM 907 C C . TYR A 1 110 ? -0.824 -7.161 10.512 1.00 83.38 110 TYR A C 1
ATOM 909 O O . TYR A 1 110 ? -0.529 -7.873 11.467 1.00 83.38 110 TYR A O 1
ATOM 917 N N . LEU A 1 111 ? 0.084 -6.532 9.774 1.00 79.75 111 LEU A N 1
ATOM 918 C CA . LEU A 1 111 ? 1.492 -6.475 10.131 1.00 79.75 111 LEU A CA 1
ATOM 919 C C . LEU A 1 111 ? 1.743 -5.198 10.923 1.00 79.75 111 LEU A C 1
ATOM 921 O O . LEU A 1 111 ? 1.519 -4.094 10.419 1.00 79.75 111 LEU A O 1
ATOM 925 N N . LEU A 1 112 ? 2.239 -5.374 12.139 1.00 74.56 112 LEU A N 1
ATOM 926 C CA . LEU A 1 112 ? 2.608 -4.313 13.051 1.00 74.56 112 LEU A CA 1
ATOM 927 C C . LEU A 1 112 ? 4.130 -4.297 13.216 1.00 74.56 112 LEU A C 1
ATOM 929 O O . LEU A 1 112 ? 4.714 -5.167 13.865 1.00 74.56 112 LEU A O 1
ATOM 933 N N . ASP A 1 113 ? 4.776 -3.285 12.645 1.00 67.56 113 ASP A N 1
ATOM 934 C CA . ASP A 1 113 ? 6.198 -3.040 12.858 1.00 67.56 113 ASP A CA 1
ATOM 935 C C . ASP A 1 113 ? 6.374 -2.045 14.008 1.00 67.56 113 ASP A C 1
ATOM 937 O O . ASP A 1 113 ? 6.097 -0.850 13.868 1.00 67.56 113 ASP A O 1
ATOM 941 N N . THR A 1 114 ? 6.770 -2.560 15.174 1.00 61.44 114 THR A N 1
ATOM 942 C CA . THR A 1 114 ? 7.042 -1.759 16.372 1.00 61.44 114 THR A CA 1
ATOM 943 C C . THR A 1 114 ? 8.550 -1.649 16.593 1.00 61.44 114 THR A C 1
ATOM 945 O O . THR A 1 114 ? 9.313 -2.574 16.306 1.00 61.44 114 THR A O 1
ATOM 948 N N . PHE A 1 115 ? 8.988 -0.549 17.210 1.00 56.44 115 PHE A N 1
ATOM 949 C CA . PHE A 1 115 ? 10.391 -0.364 17.599 1.00 56.44 115 PHE A CA 1
ATOM 950 C C . PHE A 1 115 ? 10.922 -1.492 18.507 1.00 56.44 115 PHE A C 1
ATOM 952 O O . PHE A 1 115 ? 12.114 -1.802 18.476 1.00 56.44 115 PHE A O 1
ATOM 959 N N . ALA A 1 116 ? 10.048 -2.105 19.313 1.00 53.09 116 ALA A N 1
ATOM 960 C CA . ALA A 1 116 ? 10.422 -3.115 20.297 1.00 53.09 116 ALA A CA 1
ATOM 961 C C . ALA A 1 116 ? 10.319 -4.564 19.787 1.00 53.09 116 ALA A C 1
ATOM 963 O O . ALA A 1 116 ? 11.051 -5.418 20.279 1.00 53.09 116 ALA A O 1
ATOM 964 N N . PHE A 1 117 ? 9.445 -4.837 18.813 1.00 55.28 117 PHE A N 1
ATOM 965 C CA . PHE A 1 117 ? 9.032 -6.198 18.443 1.00 55.28 117 PHE A CA 1
ATOM 966 C C . PHE A 1 117 ? 9.073 -6.521 16.955 1.00 55.28 117 PHE A C 1
ATOM 968 O O . PHE A 1 117 ? 8.555 -7.571 16.603 1.00 55.28 117 PHE A O 1
ATOM 975 N N . ARG A 1 118 ? 9.630 -5.631 16.116 1.00 61.66 118 ARG A N 1
ATOM 976 C CA . ARG A 1 118 ? 9.836 -5.783 14.660 1.00 61.66 118 ARG A CA 1
ATOM 977 C C . ARG A 1 118 ? 9.021 -6.918 14.017 1.00 61.66 118 ARG A C 1
ATOM 979 O O . ARG A 1 118 ? 9.413 -8.078 14.083 1.00 61.66 118 ARG A O 1
ATOM 986 N N . ASN A 1 119 ? 7.953 -6.552 13.307 1.00 68.44 119 ASN A N 1
ATOM 987 C CA . ASN A 1 119 ? 7.117 -7.454 12.501 1.00 68.44 119 ASN A CA 1
ATOM 988 C C . ASN A 1 119 ? 6.253 -8.461 13.288 1.00 68.44 119 ASN A C 1
ATOM 990 O O . ASN A 1 119 ? 6.335 -9.668 13.062 1.00 68.44 119 ASN A O 1
ATOM 994 N N . ILE A 1 120 ? 5.350 -7.971 14.144 1.00 74.69 120 ILE A N 1
ATOM 995 C CA . ILE A 1 120 ? 4.260 -8.811 14.663 1.00 74.69 120 ILE A CA 1
ATOM 996 C C . ILE A 1 120 ? 3.196 -8.944 13.570 1.00 74.69 120 ILE A C 1
ATOM 998 O O . ILE A 1 120 ? 2.588 -7.951 13.169 1.00 74.69 120 ILE A O 1
ATOM 1002 N N . LEU A 1 121 ? 2.952 -10.159 13.088 1.00 80.12 121 LEU A N 1
ATOM 1003 C CA . LEU A 1 121 ? 1.923 -10.449 12.094 1.00 80.12 121 LEU A CA 1
ATOM 1004 C C . LEU A 1 121 ? 0.702 -11.078 12.758 1.00 80.12 121 LEU A C 1
ATOM 1006 O O . LEU A 1 121 ? 0.785 -12.168 13.318 1.00 80.12 121 LEU A O 1
ATOM 1010 N N . PHE A 1 122 ? -0.446 -10.426 12.624 1.00 83.56 122 PHE A N 1
ATOM 1011 C CA . PHE A 1 122 ? -1.742 -11.007 12.938 1.00 83.56 122 PHE A CA 1
ATOM 1012 C C . PHE A 1 122 ? -2.409 -11.510 11.661 1.00 83.56 122 PHE A C 1
ATOM 1014 O O . PHE A 1 122 ? -2.487 -10.774 10.679 1.00 83.56 122 PHE A O 1
ATOM 1021 N N . ASN A 1 123 ? -2.927 -12.734 11.674 1.00 88.06 123 ASN A N 1
ATOM 1022 C CA . ASN A 1 123 ? -3.795 -13.262 10.621 1.00 88.06 123 ASN A CA 1
ATOM 1023 C C . ASN A 1 123 ? -5.175 -13.537 11.199 1.00 88.06 123 ASN A C 1
ATOM 1025 O O . ASN A 1 123 ? -5.280 -13.968 12.344 1.00 88.06 123 ASN A O 1
ATOM 1029 N N . PHE A 1 124 ? -6.211 -13.313 10.399 1.00 90.44 124 PHE A N 1
ATOM 1030 C CA . PHE A 1 124 ? -7.605 -13.450 10.801 1.00 90.44 124 PHE A CA 1
ATOM 1031 C C . PHE A 1 124 ? -8.342 -14.348 9.808 1.00 90.44 124 PHE A C 1
ATOM 1033 O O . PHE A 1 124 ? -8.126 -14.274 8.595 1.00 90.44 124 PHE A O 1
ATOM 1040 N N . GLN A 1 125 ? -9.227 -15.188 10.327 1.00 91.25 125 GLN A N 1
ATOM 1041 C CA . GLN A 1 125 ? -10.074 -16.087 9.555 1.00 91.25 125 GLN A CA 1
ATOM 1042 C C . GLN A 1 125 ? -11.527 -15.893 9.959 1.00 91.25 125 GLN A C 1
ATOM 1044 O O . GLN A 1 125 ? -11.824 -15.644 11.127 1.00 91.25 125 GLN A O 1
ATOM 1049 N N . TYR A 1 126 ? -12.427 -16.042 8.992 1.00 92.19 126 TYR A N 1
ATOM 1050 C CA . TYR A 1 126 ? -13.851 -15.798 9.177 1.00 92.19 126 TYR A CA 1
ATOM 1051 C C . TYR A 1 126 ? -14.674 -16.958 8.621 1.00 92.19 126 TYR A C 1
ATOM 1053 O O . TYR A 1 126 ? -14.264 -17.622 7.665 1.00 92.19 126 TYR A O 1
ATOM 1061 N N . ASN A 1 127 ? -15.863 -17.168 9.184 1.00 89.00 127 ASN A N 1
ATOM 1062 C CA . ASN A 1 127 ? -16.845 -18.098 8.636 1.00 89.00 127 ASN A CA 1
ATOM 1063 C C . ASN A 1 127 ? -17.601 -17.485 7.438 1.00 89.00 127 ASN A C 1
ATOM 1065 O O . ASN A 1 127 ? -17.390 -16.342 7.026 1.00 89.00 127 ASN A O 1
ATOM 1069 N N . THR A 1 128 ? -18.530 -18.251 6.866 1.00 87.25 128 THR A N 1
ATOM 1070 C CA . THR A 1 128 ? -19.366 -17.809 5.737 1.00 87.25 128 THR A CA 1
ATOM 1071 C C . THR A 1 128 ? -20.286 -16.632 6.077 1.00 87.25 128 THR A C 1
ATOM 1073 O O . THR A 1 128 ? -20.611 -15.860 5.173 1.00 87.25 128 THR A O 1
ATOM 1076 N N . LYS A 1 129 ? -20.643 -16.466 7.359 1.00 87.31 129 LYS A N 1
ATOM 1077 C CA . LYS A 1 129 ? -21.403 -15.337 7.919 1.00 87.31 129 LYS A CA 1
ATOM 1078 C C . LYS A 1 129 ? -20.522 -14.139 8.301 1.00 87.31 129 LYS A C 1
ATOM 1080 O O . LYS A 1 129 ? -21.015 -13.223 8.944 1.00 87.31 129 LYS A O 1
ATOM 1085 N N . GLU A 1 130 ? -19.245 -14.139 7.904 1.00 88.56 130 GLU A N 1
ATOM 1086 C CA . GLU A 1 130 ? -18.294 -13.037 8.140 1.00 88.56 130 GLU A CA 1
ATOM 1087 C C . GLU A 1 130 ? -17.930 -12.827 9.619 1.00 88.56 130 GLU A C 1
ATOM 1089 O O . GLU A 1 130 ? -17.372 -11.800 9.990 1.00 88.56 130 GLU A O 1
ATOM 1094 N N . GLN A 1 131 ? -18.186 -13.826 10.465 1.00 86.00 131 GLN A N 1
ATOM 1095 C CA . GLN A 1 131 ? -17.818 -13.808 11.880 1.00 86.00 131 GLN A CA 1
ATOM 1096 C C . GLN A 1 131 ? -16.402 -14.355 12.055 1.00 86.00 131 GLN A C 1
ATOM 1098 O O . GLN A 1 131 ? -16.044 -15.355 11.428 1.00 86.00 131 GLN A O 1
ATOM 1103 N N . LEU A 1 132 ? -15.603 -13.722 12.917 1.00 87.56 132 LEU A N 1
ATOM 1104 C CA . LEU A 1 132 ? -14.217 -14.110 13.178 1.00 87.56 132 LEU A CA 1
ATOM 1105 C C . LEU A 1 132 ? -14.165 -15.498 13.828 1.00 87.56 132 LEU A C 1
ATOM 1107 O O . LEU A 1 132 ? -14.693 -15.674 14.920 1.00 87.56 132 LEU A O 1
ATOM 1111 N N . THR A 1 133 ? -13.531 -16.477 13.186 1.00 89.56 133 THR A N 1
ATOM 1112 C CA . THR A 1 133 ? -13.392 -17.856 13.693 1.00 89.56 133 THR A CA 1
ATOM 1113 C C . THR A 1 133 ? -12.036 -18.120 14.310 1.00 89.56 133 THR A C 1
ATOM 1115 O O . THR A 1 133 ? -11.919 -18.950 15.206 1.00 89.56 133 THR A O 1
ATOM 1118 N N . GLU A 1 134 ? -11.000 -17.437 13.836 1.00 88.56 134 GLU A N 1
ATOM 1119 C CA . GLU A 1 134 ? -9.648 -17.596 14.352 1.00 88.56 134 GLU A CA 1
ATOM 1120 C C . GLU A 1 134 ? -8.838 -16.327 14.121 1.00 88.56 134 GLU A C 1
ATOM 1122 O O . GLU A 1 134 ? -8.977 -15.667 13.089 1.00 88.56 134 GLU A O 1
ATOM 1127 N N . TRP A 1 135 ? -7.940 -16.022 15.050 1.00 86.88 135 TRP A N 1
ATOM 1128 C CA . TRP A 1 135 ? -6.780 -15.205 14.737 1.00 86.88 135 TRP A CA 1
ATOM 1129 C C . TRP A 1 135 ? -5.502 -15.792 15.326 1.00 86.88 135 TRP A C 1
ATOM 1131 O O . TRP A 1 135 ? -5.515 -16.430 16.381 1.00 86.88 135 TRP A O 1
ATOM 1141 N N . THR A 1 136 ? -4.389 -15.541 14.640 1.00 84.06 136 THR A N 1
ATOM 1142 C CA . THR A 1 136 ? -3.045 -15.982 15.033 1.00 84.06 136 THR A CA 1
ATOM 1143 C C . THR A 1 136 ? -2.100 -14.791 15.078 1.00 84.06 136 THR A C 1
ATOM 1145 O O . THR A 1 136 ? -2.134 -13.975 14.161 1.00 84.06 136 THR A O 1
ATOM 1148 N N . ALA A 1 137 ? -1.233 -14.720 16.082 1.00 78.50 137 ALA A N 1
ATOM 1149 C CA . ALA A 1 137 ? -0.134 -13.767 16.170 1.00 78.50 137 ALA A CA 1
ATOM 1150 C C . ALA A 1 137 ? 1.205 -14.488 15.984 1.00 78.50 137 ALA A C 1
ATOM 1152 O O . ALA A 1 137 ? 1.483 -15.476 16.670 1.00 78.50 137 ALA A O 1
ATOM 1153 N N . THR A 1 138 ? 2.040 -13.955 15.098 1.00 75.94 138 THR A N 1
ATOM 1154 C CA . THR A 1 138 ? 3.343 -14.509 14.724 1.00 75.94 138 THR A CA 1
ATOM 1155 C C . THR A 1 138 ? 4.423 -13.441 14.869 1.00 75.94 138 THR A C 1
ATOM 1157 O O . THR A 1 138 ? 4.214 -12.293 14.481 1.00 75.94 138 THR A O 1
ATOM 1160 N N . ILE A 1 139 ? 5.579 -13.818 15.414 1.00 72.38 139 ILE A N 1
ATOM 1161 C CA . ILE A 1 139 ? 6.795 -12.992 15.467 1.00 72.38 139 ILE A CA 1
ATOM 1162 C C . ILE A 1 139 ? 7.932 -13.836 14.900 1.00 72.38 139 ILE A C 1
ATOM 1164 O O . ILE A 1 139 ? 8.101 -14.964 15.356 1.00 72.38 139 ILE A O 1
ATOM 1168 N N . GLU A 1 140 ? 8.689 -13.312 13.929 1.00 65.75 140 GLU A N 1
ATOM 1169 C CA . GLU A 1 140 ? 9.828 -14.026 13.311 1.00 65.75 140 GLU A CA 1
ATOM 1170 C C . GLU A 1 140 ? 9.460 -15.481 12.939 1.00 65.75 140 GLU A C 1
ATOM 1172 O O . GLU A 1 140 ? 10.105 -16.441 13.355 1.00 65.75 140 GLU A O 1
ATOM 1177 N N . ASP A 1 141 ? 8.332 -15.637 12.236 1.00 65.56 141 ASP A N 1
ATOM 1178 C CA . ASP A 1 141 ? 7.750 -16.915 11.787 1.00 65.56 141 ASP A CA 1
ATOM 1179 C C . ASP A 1 141 ? 7.312 -17.898 12.892 1.00 65.56 141 ASP A C 1
ATOM 1181 O O . ASP A 1 141 ? 6.766 -18.965 12.609 1.00 65.56 141 ASP A O 1
ATOM 1185 N N . SER A 1 142 ? 7.438 -17.514 14.162 1.00 69.62 142 SER A N 1
ATOM 1186 C CA . SER A 1 142 ? 6.972 -18.293 15.309 1.00 69.62 142 SER A CA 1
ATOM 1187 C C . SER A 1 142 ? 5.582 -17.846 15.753 1.00 69.62 142 SER A C 1
ATOM 1189 O O . SER A 1 142 ? 5.378 -16.688 16.127 1.00 69.62 142 SER A O 1
ATOM 1191 N N . VAL A 1 143 ? 4.610 -18.764 15.742 1.00 75.69 143 VAL A N 1
ATOM 1192 C CA . VAL A 1 143 ? 3.267 -18.501 16.284 1.00 75.69 143 VAL A CA 1
ATOM 1193 C C . VAL A 1 143 ? 3.368 -18.359 17.800 1.00 75.69 143 VAL A C 1
ATOM 1195 O O . VAL A 1 143 ? 3.679 -19.314 18.509 1.00 75.69 143 VAL A O 1
ATOM 1198 N N . ILE A 1 144 ? 3.093 -17.156 18.298 1.00 70.25 144 ILE A N 1
ATOM 1199 C CA . ILE A 1 144 ? 3.124 -16.839 19.730 1.00 70.25 144 ILE A CA 1
ATOM 1200 C C . ILE A 1 144 ? 1.744 -16.960 20.377 1.00 70.25 144 ILE A C 1
ATOM 1202 O O . ILE A 1 144 ? 1.646 -17.176 21.586 1.00 70.25 144 ILE A O 1
ATOM 1206 N N . HIS A 1 145 ? 0.675 -16.796 19.593 1.00 74.25 145 HIS A N 1
ATOM 1207 C CA . HIS A 1 145 ? -0.686 -16.934 20.088 1.00 74.25 145 HIS A CA 1
ATOM 1208 C C . HIS A 1 145 ? -1.673 -17.319 18.995 1.00 74.25 145 HIS A C 1
ATOM 1210 O O . HIS A 1 145 ? -1.592 -16.807 17.883 1.00 74.25 145 HIS A O 1
ATOM 1216 N N . THR A 1 146 ? -2.662 -18.131 19.360 1.00 77.19 146 THR A N 1
ATOM 1217 C CA . THR A 1 146 ? -3.838 -18.415 18.537 1.00 77.19 146 THR A CA 1
ATOM 1218 C C . THR A 1 146 ? -5.083 -18.367 19.406 1.00 77.19 146 THR A C 1
ATOM 1220 O O . THR A 1 146 ? -5.096 -18.899 20.523 1.00 77.19 146 THR A O 1
ATOM 1223 N N . ARG A 1 147 ? -6.141 -17.749 18.884 1.00 78.94 147 ARG A N 1
ATOM 1224 C CA . ARG A 1 147 ? -7.462 -17.725 19.509 1.00 78.94 147 ARG A CA 1
ATOM 1225 C C . ARG A 1 147 ? -8.515 -18.153 18.500 1.00 78.94 147 ARG A C 1
ATOM 1227 O O . ARG A 1 147 ? -8.564 -17.609 17.402 1.00 78.94 147 ARG A O 1
ATOM 1234 N N . LYS A 1 148 ? -9.372 -19.085 18.909 1.00 85.88 148 LYS A N 1
ATOM 1235 C CA . LYS A 1 148 ? -10.467 -19.640 18.105 1.00 85.88 148 LYS A CA 1
ATOM 1236 C C . LYS A 1 148 ? -11.817 -19.295 18.710 1.00 85.88 148 LYS A C 1
ATOM 1238 O O . LYS A 1 148 ? -11.943 -19.244 19.934 1.00 85.88 148 LYS A O 1
ATOM 1243 N N . PHE A 1 149 ? -12.812 -19.117 17.855 1.00 85.38 149 PHE A N 1
ATOM 1244 C CA . PHE A 1 149 ? -14.182 -18.760 18.201 1.00 85.38 149 PHE A CA 1
ATOM 1245 C C . PHE A 1 149 ? -15.151 -19.706 17.495 1.00 85.38 149 PHE A C 1
ATOM 1247 O O . PHE A 1 149 ? -14.971 -20.059 16.329 1.00 85.38 149 PHE A O 1
ATOM 1254 N N . PHE A 1 150 ? -16.192 -20.095 18.216 1.00 85.75 150 PHE A N 1
ATOM 1255 C CA . PHE A 1 150 ? -17.239 -20.998 17.765 1.00 85.75 150 PHE A CA 1
ATOM 1256 C C . PHE A 1 150 ? -18.579 -20.336 18.041 1.00 85.75 150 PHE A C 1
ATOM 1258 O O . PHE A 1 150 ? -18.753 -19.734 19.099 1.00 85.75 150 PHE A O 1
ATOM 1265 N N . TYR A 1 151 ? -19.518 -20.472 17.112 1.00 85.56 151 TYR A N 1
ATOM 1266 C CA . TYR A 1 151 ? -20.817 -19.810 17.170 1.00 85.56 151 TYR A CA 1
ATOM 1267 C C . TYR A 1 151 ? -21.936 -20.832 16.985 1.00 85.56 151 TYR A C 1
ATOM 1269 O O . TYR A 1 151 ? -21.779 -21.800 16.239 1.00 85.56 151 TYR A O 1
ATOM 1277 N N . TYR A 1 152 ? -23.072 -20.582 17.627 1.00 83.69 152 TYR A N 1
ATOM 1278 C CA . TYR A 1 152 ? -24.331 -21.258 17.334 1.00 83.69 152 TYR A CA 1
ATOM 1279 C C . TYR A 1 152 ? -24.859 -20.850 15.950 1.00 83.69 152 TYR A C 1
ATOM 1281 O O . TYR A 1 152 ? -24.463 -19.828 15.382 1.00 83.69 152 TYR A O 1
ATOM 1289 N N . GLU A 1 153 ? -25.809 -21.617 15.405 1.00 83.25 153 GLU A N 1
ATOM 1290 C CA . GLU A 1 153 ? -26.418 -21.306 14.104 1.00 83.25 153 GLU A CA 1
ATOM 1291 C C . GLU A 1 153 ? -27.096 -19.931 14.074 1.00 83.25 153 GLU A C 1
ATOM 1293 O O . GLU A 1 153 ? -27.052 -19.256 13.046 1.00 83.25 153 GLU A O 1
ATOM 1298 N N . ASN A 1 154 ? -27.660 -19.473 15.194 1.00 79.12 154 ASN A N 1
ATOM 1299 C CA . ASN A 1 154 ? -28.261 -18.142 15.323 1.00 79.12 154 ASN A CA 1
ATOM 1300 C C . ASN A 1 154 ? -27.224 -16.996 15.369 1.00 79.12 154 ASN A C 1
ATOM 1302 O O . ASN A 1 154 ? -27.606 -15.832 15.371 1.00 79.12 154 ASN A O 1
ATOM 1306 N N . GLY A 1 155 ? -25.923 -17.309 15.362 1.00 78.38 155 GLY A N 1
ATOM 1307 C CA . GLY A 1 155 ? -24.824 -16.343 15.345 1.00 78.38 155 GLY A CA 1
ATOM 1308 C C . GLY A 1 155 ? -24.263 -15.982 16.722 1.00 78.38 155 GLY A C 1
ATOM 1309 O O . GLY A 1 155 ? -23.247 -15.293 16.773 1.00 78.38 155 GLY A O 1
ATOM 1310 N N . MET A 1 156 ? -24.858 -16.459 17.818 1.00 76.94 156 MET A N 1
ATOM 1311 C CA . MET A 1 156 ? -24.358 -16.212 19.176 1.00 76.94 156 MET A CA 1
ATOM 1312 C C . MET A 1 156 ? -23.055 -16.973 19.438 1.00 76.94 156 MET A C 1
ATOM 1314 O O . MET A 1 156 ? -22.879 -18.092 18.953 1.00 76.94 156 MET A O 1
ATOM 1318 N N . LEU A 1 157 ? -22.136 -16.389 20.212 1.00 78.69 157 LEU A N 1
ATOM 1319 C CA . LEU A 1 157 ? -20.866 -17.033 20.543 1.00 78.69 157 LEU A CA 1
ATOM 1320 C C . LEU A 1 157 ? -21.100 -18.240 21.454 1.00 78.69 157 LEU A C 1
ATOM 1322 O O . LEU A 1 157 ? -21.585 -18.106 22.564 1.00 78.69 157 LEU A O 1
ATOM 1326 N N . GLN A 1 158 ? -20.698 -19.420 21.011 1.00 82.12 158 GLN A N 1
ATOM 1327 C CA . GLN A 1 158 ? -20.787 -20.649 21.790 1.00 82.12 158 GLN A CA 1
ATOM 1328 C C . GLN A 1 158 ? -19.545 -20.866 22.648 1.00 82.12 158 GLN A C 1
ATOM 1330 O O . GLN A 1 158 ? -19.639 -21.262 23.806 1.00 82.12 158 GLN A O 1
ATOM 1335 N N . ARG A 1 159 ? -18.361 -20.682 22.061 1.00 82.00 159 ARG A N 1
ATOM 1336 C CA . ARG A 1 159 ? -17.105 -21.055 22.710 1.00 82.00 159 ARG A CA 1
ATOM 1337 C C . ARG A 1 159 ? -15.932 -20.264 22.168 1.00 82.00 159 ARG A C 1
ATOM 1339 O O . ARG A 1 159 ? -15.882 -19.915 20.992 1.00 82.00 159 ARG A O 1
ATOM 1346 N N . ARG A 1 160 ? -14.936 -20.073 23.022 1.00 81.19 160 ARG A N 1
ATOM 1347 C CA . ARG A 1 160 ? -13.632 -19.503 22.709 1.00 81.19 160 ARG A CA 1
ATOM 1348 C C . ARG A 1 160 ? -12.528 -20.400 23.255 1.00 81.19 160 ARG A C 1
ATOM 1350 O O . ARG A 1 160 ? -12.614 -20.865 24.386 1.00 81.19 160 ARG A O 1
ATOM 1357 N N . ILE A 1 161 ? -11.480 -20.625 22.465 1.00 77.75 161 ILE A N 1
ATOM 1358 C CA . ILE A 1 161 ? -10.313 -21.432 22.860 1.00 77.75 161 ILE A CA 1
ATOM 1359 C C . ILE A 1 161 ? -9.030 -20.622 22.660 1.00 77.75 161 ILE A C 1
ATOM 1361 O O . ILE A 1 161 ? -8.900 -19.869 21.692 1.00 77.75 161 ILE A O 1
ATOM 1365 N N . LYS A 1 162 ? -8.084 -20.785 23.588 1.00 73.31 162 LYS A N 1
ATOM 1366 C CA . LYS A 1 162 ? -6.732 -20.221 23.566 1.00 73.31 162 LYS A CA 1
ATOM 1367 C C . LYS A 1 162 ? -5.725 -21.375 23.501 1.00 73.31 162 LYS A C 1
ATOM 1369 O O . LYS A 1 162 ? -5.395 -21.987 24.522 1.00 73.31 162 LYS A O 1
ATOM 1374 N N . ASP A 1 163 ? -5.223 -21.657 22.304 1.00 60.56 163 ASP A N 1
ATOM 1375 C CA . ASP A 1 163 ? -4.454 -22.882 22.034 1.00 60.56 163 ASP A CA 1
ATOM 1376 C C . ASP A 1 163 ? -3.106 -22.922 22.774 1.00 60.56 163 ASP A C 1
ATOM 1378 O O . ASP A 1 163 ? -2.680 -23.979 23.226 1.00 60.56 163 ASP A O 1
ATOM 1382 N N . CYS A 1 164 ? -2.453 -21.774 22.986 1.00 59.16 164 CYS A N 1
ATOM 1383 C CA . CYS A 1 164 ? -1.135 -21.731 23.637 1.00 59.16 164 CYS A CA 1
ATOM 1384 C C . CYS A 1 164 ? -1.161 -22.038 25.142 1.00 59.16 164 CYS A C 1
ATOM 1386 O O . CYS A 1 164 ? -0.106 -22.237 25.740 1.00 59.16 164 CYS A O 1
ATOM 1388 N N . CYS A 1 165 ? -2.342 -22.032 25.765 1.00 58.25 165 CYS A N 1
ATOM 1389 C CA . CYS A 1 165 ? -2.500 -22.232 27.208 1.00 58.25 165 CYS A CA 1
ATOM 1390 C C . CYS A 1 165 ? -3.471 -23.377 27.544 1.00 58.25 165 CYS A C 1
ATOM 1392 O O . CYS A 1 165 ? -3.594 -23.731 28.711 1.00 58.25 165 CYS A O 1
ATOM 1394 N N . GLY A 1 166 ? -4.178 -23.937 26.551 1.00 62.12 166 GLY A N 1
ATOM 1395 C CA . GLY A 1 166 ? -5.247 -24.923 26.770 1.00 62.12 166 GLY A CA 1
ATOM 1396 C C . GLY A 1 166 ? -6.491 -24.336 27.447 1.00 62.12 166 GLY A C 1
ATOM 1397 O O . GLY A 1 166 ? -7.271 -25.054 28.058 1.00 62.12 166 GLY A O 1
ATOM 1398 N N . TYR A 1 167 ? -6.644 -23.017 27.377 1.00 74.38 167 TYR A N 1
ATOM 1399 C CA . TYR A 1 167 ? -7.638 -22.248 28.113 1.00 74.38 167 TYR A CA 1
ATOM 1400 C C . TYR A 1 167 ? -8.900 -22.061 27.266 1.00 74.38 167 TYR A C 1
ATOM 1402 O O . TYR A 1 167 ? -8.790 -21.707 26.091 1.00 74.38 167 TYR A O 1
ATOM 1410 N N . SER A 1 168 ? -10.091 -22.238 27.835 1.00 75.75 168 SER A N 1
ATOM 1411 C CA . SER A 1 168 ? -11.349 -22.115 27.087 1.00 75.75 168 SER A CA 1
ATOM 1412 C C . SER A 1 168 ? -12.463 -21.452 27.879 1.00 75.75 168 SER A C 1
ATOM 1414 O O . SER A 1 168 ? -12.481 -21.485 29.105 1.00 75.75 168 SER A O 1
ATOM 1416 N N . GLU A 1 169 ? -13.401 -20.858 27.155 1.00 75.81 169 GLU A N 1
ATOM 1417 C CA . GLU A 1 169 ? -14.593 -20.204 27.688 1.00 75.81 169 GLU A CA 1
ATOM 1418 C C . GLU A 1 169 ? -15.799 -20.637 26.844 1.00 75.81 169 GLU A C 1
ATOM 1420 O O . GLU A 1 169 ? -15.689 -20.680 25.618 1.00 75.81 169 GLU A O 1
ATOM 1425 N N . GLU A 1 170 ? -16.919 -20.992 27.466 1.00 77.62 170 GLU A N 1
ATOM 1426 C CA . GLU A 1 170 ? -18.144 -21.453 26.800 1.00 77.62 170 GLU A CA 1
ATOM 1427 C C . GLU A 1 170 ? -19.363 -20.701 27.330 1.00 77.62 170 GLU A C 1
ATOM 1429 O O . GLU A 1 170 ? -19.466 -20.462 28.529 1.00 77.62 170 GLU A O 1
ATOM 1434 N N . TRP A 1 171 ? -20.299 -20.381 26.439 1.00 80.50 171 TRP A N 1
ATOM 1435 C CA . TRP A 1 171 ? -21.560 -19.714 26.751 1.00 80.50 171 TRP A CA 1
ATOM 1436 C C . TRP A 1 171 ? -22.734 -20.578 26.280 1.00 80.50 171 TRP A C 1
ATOM 1438 O O . TRP A 1 171 ? -22.733 -21.142 25.177 1.00 80.50 171 TRP A O 1
ATOM 1448 N N . ARG A 1 172 ? -23.762 -20.685 27.119 1.00 75.81 172 ARG A N 1
ATOM 1449 C CA . ARG A 1 172 ? -25.023 -21.367 26.812 1.00 75.81 172 ARG A CA 1
ATOM 1450 C C . ARG A 1 172 ? -26.165 -20.403 27.033 1.00 75.81 172 ARG A C 1
ATOM 1452 O O . ARG A 1 172 ? -26.201 -19.734 28.059 1.00 75.81 172 ARG A O 1
ATOM 1459 N N . TYR A 1 173 ? -27.085 -20.376 26.085 1.00 76.25 173 TYR A N 1
ATOM 1460 C CA . TYR A 1 173 ? -28.213 -19.458 26.084 1.00 76.25 173 TYR A CA 1
ATOM 1461 C C . TYR A 1 173 ? -29.527 -20.226 26.071 1.00 76.25 173 TYR A C 1
ATOM 1463 O O . TYR A 1 173 ? -29.571 -21.391 25.664 1.00 76.25 173 TYR A O 1
ATOM 1471 N N . ASP A 1 174 ? -30.586 -19.564 26.508 1.00 76.62 174 ASP A N 1
ATOM 1472 C CA . ASP A 1 174 ? -31.947 -20.046 26.376 1.00 76.62 174 ASP A CA 1
ATOM 1473 C C . ASP A 1 174 ? -32.477 -19.819 24.944 1.00 76.62 174 ASP A C 1
ATOM 1475 O O . ASP A 1 174 ? -31.777 -19.353 24.040 1.00 76.62 174 ASP A O 1
ATOM 1479 N N . LYS A 1 175 ? -33.747 -20.164 24.723 1.00 75.62 175 LYS A N 1
ATOM 1480 C CA . LYS A 1 175 ? -34.420 -19.988 23.426 1.00 75.62 175 LYS A CA 1
ATOM 1481 C C . LYS A 1 175 ? -34.660 -18.520 23.038 1.00 75.62 175 LYS A C 1
ATOM 1483 O O . LYS A 1 175 ? -34.899 -18.257 21.862 1.00 75.62 175 LYS A O 1
ATOM 1488 N N . ASN A 1 176 ? -34.638 -17.599 24.000 1.00 73.81 176 ASN A N 1
ATOM 1489 C CA . ASN A 1 176 ? -34.846 -16.166 23.799 1.00 73.81 176 ASN A CA 1
ATOM 1490 C C . ASN A 1 176 ? -33.517 -15.412 23.595 1.00 73.81 176 ASN A C 1
ATOM 1492 O O . ASN A 1 176 ? -33.535 -14.246 23.209 1.00 73.81 176 ASN A O 1
ATOM 1496 N N . GLY A 1 177 ? -32.375 -16.080 23.796 1.00 64.31 177 GLY A N 1
ATOM 1497 C CA . GLY A 1 177 ? -31.037 -15.497 23.684 1.00 64.31 177 GLY A CA 1
ATOM 1498 C C . GLY A 1 177 ? -30.472 -14.982 25.011 1.00 64.31 177 GLY A C 1
ATOM 1499 O O . GLY A 1 177 ? -29.442 -14.308 25.011 1.00 64.31 177 GLY A O 1
ATOM 1500 N N . GLU A 1 178 ? -31.104 -15.303 26.138 1.00 67.94 178 GLU A N 1
ATOM 1501 C CA . GLU A 1 178 ? -30.619 -14.967 27.475 1.00 67.94 178 GLU A CA 1
ATOM 1502 C C . GLU A 1 178 ? -29.557 -15.975 27.924 1.00 67.94 178 GLU A C 1
ATOM 1504 O O . GLU A 1 178 ? -29.654 -17.171 27.647 1.00 67.94 178 GLU A O 1
ATOM 1509 N N . LEU A 1 179 ? -28.492 -15.501 28.575 1.00 60.66 179 LEU A N 1
ATOM 1510 C CA . LEU A 1 179 ? -27.396 -16.358 29.029 1.00 60.66 179 LEU A CA 1
ATOM 1511 C C . LEU A 1 179 ? -27.880 -17.245 30.185 1.00 60.66 179 LEU A C 1
ATOM 1513 O O . LEU A 1 179 ? -28.359 -16.728 31.182 1.00 60.66 179 LEU A O 1
ATOM 1517 N N . LEU A 1 180 ? -27.725 -18.563 30.049 1.00 69.19 180 LEU A N 1
ATOM 1518 C CA . LEU A 1 180 ? -28.057 -19.576 31.061 1.00 69.19 180 LEU A CA 1
ATOM 1519 C C . LEU A 1 180 ? -26.829 -20.112 31.782 1.00 69.19 180 LEU A C 1
ATOM 1521 O O . LEU A 1 180 ? -26.909 -20.528 32.935 1.00 69.19 180 LEU A O 1
ATOM 1525 N N . GLN A 1 181 ? -25.695 -20.201 31.087 1.00 67.81 181 GLN A N 1
ATOM 1526 C CA . GLN A 1 181 ? -24.491 -20.783 31.666 1.00 67.81 181 GLN A CA 1
ATOM 1527 C C . GLN A 1 181 ? -23.230 -20.232 31.013 1.00 67.81 181 GLN A C 1
ATOM 1529 O O . GLN A 1 181 ? -23.159 -20.100 29.790 1.00 67.81 181 GLN A O 1
ATOM 1534 N N . TYR A 1 182 ? -22.209 -19.997 31.828 1.00 67.69 182 TYR A N 1
ATOM 1535 C CA . TYR A 1 182 ? -20.865 -19.636 31.404 1.00 67.69 182 TYR A CA 1
ATOM 1536 C C . TYR A 1 182 ? -19.854 -20.575 32.057 1.00 67.69 182 TYR A C 1
ATOM 1538 O O . TYR A 1 182 ? -19.885 -20.809 33.265 1.00 67.69 182 TYR A O 1
ATOM 1546 N N . ILE A 1 183 ? -18.961 -21.143 31.254 1.00 68.56 183 ILE A N 1
ATOM 1547 C CA . ILE A 1 183 ? -17.955 -22.102 31.709 1.00 68.56 183 ILE A CA 1
ATOM 1548 C C . ILE A 1 183 ? -16.586 -21.560 31.334 1.00 68.56 183 ILE A C 1
ATOM 1550 O O . ILE A 1 183 ? -16.313 -21.321 30.164 1.00 68.56 183 ILE A O 1
ATOM 1554 N N . GLN A 1 184 ? -15.698 -21.424 32.309 1.00 72.88 184 GLN A N 1
ATOM 1555 C CA . GLN A 1 184 ? -14.324 -20.988 32.115 1.00 72.88 184 GLN A CA 1
ATOM 1556 C C . GLN A 1 184 ? -13.365 -22.082 32.579 1.00 72.88 184 GLN A C 1
ATOM 1558 O O . GLN A 1 184 ? -13.472 -22.581 33.694 1.00 72.88 184 GLN A O 1
ATOM 1563 N N . ASN A 1 185 ? -12.416 -22.447 31.724 1.00 68.56 185 ASN A N 1
ATOM 1564 C CA . ASN A 1 185 ? -11.424 -23.483 31.976 1.00 68.56 185 ASN A CA 1
ATOM 1565 C C . ASN A 1 185 ? -10.018 -22.905 31.793 1.00 68.56 185 ASN A C 1
ATOM 1567 O O . ASN A 1 185 ? -9.610 -22.598 30.671 1.00 68.56 185 ASN A O 1
ATOM 1571 N N . TRP A 1 186 ? -9.265 -22.798 32.888 1.00 67.75 186 TRP A N 1
ATOM 1572 C CA . TRP A 1 186 ? -7.862 -22.366 32.896 1.00 67.75 186 TRP A CA 1
ATOM 1573 C C . TRP A 1 186 ? -6.887 -23.531 33.140 1.00 67.75 186 TRP A C 1
ATOM 1575 O O . TRP A 1 186 ? -5.862 -23.395 33.808 1.00 67.75 186 TRP A O 1
ATOM 1585 N N . GLY A 1 187 ? -7.204 -24.709 32.606 1.00 65.06 187 GLY A N 1
ATOM 1586 C CA . GLY A 1 187 ? -6.359 -25.902 32.636 1.00 65.06 187 GLY A CA 1
ATOM 1587 C C . GLY A 1 187 ? -6.497 -26.728 33.917 1.00 65.06 187 GLY A C 1
ATOM 1588 O O . GLY A 1 187 ? -6.758 -27.924 33.826 1.00 65.06 187 GLY A O 1
ATOM 1589 N N . LYS A 1 188 ? -6.322 -26.118 35.099 1.00 58.22 188 LYS A N 1
ATOM 1590 C CA . LYS A 1 188 ? -6.494 -26.802 36.402 1.00 58.22 188 LYS A CA 1
ATOM 1591 C C . LYS A 1 188 ? -7.779 -26.429 37.138 1.00 58.22 188 LYS A C 1
ATOM 1593 O O . LYS A 1 188 ? -8.294 -27.261 37.875 1.00 58.22 188 LYS A O 1
ATOM 1598 N N . ASP A 1 189 ? -8.303 -25.234 36.880 1.00 59.94 189 ASP A N 1
ATOM 1599 C CA . ASP A 1 189 ? -9.511 -24.717 37.515 1.00 59.94 189 ASP A CA 1
ATOM 1600 C C . ASP A 1 189 ? -10.598 -24.536 36.452 1.00 59.94 189 ASP A C 1
ATOM 1602 O O . ASP A 1 189 ? -10.422 -23.786 35.484 1.00 59.94 189 ASP A O 1
ATOM 1606 N N . ILE A 1 190 ? -11.711 -25.251 36.626 1.00 68.69 190 ILE A N 1
ATOM 1607 C CA . ILE A 1 190 ? -12.925 -25.083 35.825 1.00 68.69 190 ILE A CA 1
ATOM 1608 C C . ILE A 1 190 ? -13.955 -24.384 36.704 1.00 68.69 190 ILE A C 1
ATOM 1610 O O . ILE A 1 190 ? -14.357 -24.919 37.736 1.00 68.69 190 ILE A O 1
ATOM 1614 N N . LYS A 1 191 ? -14.400 -23.202 36.282 1.00 62.97 191 LYS A N 1
ATOM 1615 C CA . LYS A 1 191 ? -15.492 -22.464 36.915 1.00 62.97 191 LYS A CA 1
ATOM 1616 C C . LYS A 1 191 ? -16.717 -22.536 36.014 1.00 62.97 191 LYS A C 1
ATOM 1618 O O . LYS A 1 191 ? -16.639 -22.189 34.841 1.00 62.97 191 LYS A O 1
ATOM 1623 N N . THR A 1 192 ? -17.832 -23.004 36.563 1.00 66.38 192 THR A N 1
ATOM 1624 C CA . THR A 1 192 ? -19.140 -22.988 35.896 1.00 66.38 192 THR A CA 1
ATOM 1625 C C . THR A 1 192 ? -20.043 -22.032 36.652 1.00 66.38 192 THR A C 1
ATOM 1627 O O . THR A 1 192 ? -20.107 -22.095 37.877 1.00 66.38 192 THR A O 1
ATOM 1630 N N . ILE A 1 193 ? -20.713 -21.156 35.920 1.00 58.62 193 ILE A N 1
ATOM 1631 C CA . ILE A 1 193 ? -21.640 -20.156 36.437 1.00 58.62 193 ILE A CA 1
ATOM 1632 C C . ILE A 1 193 ? -22.973 -20.426 35.761 1.00 58.62 193 ILE A C 1
ATOM 1634 O O . ILE A 1 193 ? -23.036 -20.448 34.532 1.00 58.62 193 ILE A O 1
ATOM 1638 N N . ASN A 1 194 ? -24.001 -20.697 36.556 1.00 62.69 194 ASN A N 1
ATOM 1639 C CA . ASN A 1 194 ? -25.371 -20.853 36.081 1.00 62.69 194 ASN A CA 1
ATOM 1640 C C . ASN A 1 194 ? -26.102 -19.534 36.318 1.00 62.69 194 ASN A C 1
ATOM 1642 O O . ASN A 1 194 ? -25.861 -18.892 37.333 1.00 62.69 194 ASN A O 1
ATOM 1646 N N . TYR A 1 195 ? -26.977 -19.160 35.397 1.00 55.53 195 TYR A N 1
ATOM 1647 C CA . TYR A 1 195 ? -27.774 -17.944 35.466 1.00 55.53 195 TYR A CA 1
ATOM 1648 C C . TYR A 1 195 ? -29.244 -18.368 35.467 1.00 55.53 195 TYR A C 1
ATOM 1650 O O . TYR A 1 195 ? -29.665 -19.106 34.568 1.00 55.53 195 TYR A O 1
ATOM 1658 N N . ASP A 1 196 ? -30.014 -17.927 36.462 1.00 57.72 196 ASP A N 1
ATOM 1659 C CA . ASP A 1 196 ? -31.473 -18.017 36.419 1.00 57.72 196 ASP A CA 1
ATOM 1660 C C . ASP A 1 196 ? -32.019 -16.740 35.755 1.00 57.72 196 ASP A C 1
ATOM 1662 O O . ASP A 1 196 ? -31.835 -15.646 36.290 1.00 57.72 196 ASP A O 1
ATOM 1666 N N . PRO A 1 197 ? -32.691 -16.832 34.594 1.00 49.22 197 PRO A N 1
ATOM 1667 C CA . PRO A 1 197 ? -33.288 -15.667 33.942 1.00 49.22 197 PRO A CA 1
ATOM 1668 C C . PRO A 1 197 ? -34.385 -14.977 34.781 1.00 49.22 197 PRO A C 1
ATOM 1670 O O . PRO A 1 197 ? -34.766 -13.849 34.470 1.00 49.22 197 PRO A O 1
ATOM 1673 N N . ASN A 1 198 ? -34.888 -15.614 35.849 1.00 42.22 198 ASN A N 1
ATOM 1674 C CA . ASN A 1 198 ? -35.920 -15.064 36.735 1.00 42.22 198 ASN A CA 1
ATOM 1675 C C . ASN A 1 198 ? -35.390 -14.549 38.083 1.00 42.22 198 ASN A C 1
ATOM 1677 O O . ASN A 1 198 ? -36.112 -13.804 38.753 1.00 42.22 198 ASN A O 1
ATOM 1681 N N . GLU A 1 199 ? -34.167 -14.896 38.494 1.00 43.94 199 GLU A N 1
ATOM 1682 C CA . GLU A 1 199 ? -33.559 -14.311 39.691 1.00 43.94 199 GLU A CA 1
ATOM 1683 C C . GLU A 1 199 ? -32.853 -13.007 39.314 1.00 43.94 199 GLU A C 1
ATOM 1685 O O . GLU A 1 199 ? -31.803 -12.975 38.671 1.00 43.94 199 GLU A O 1
ATOM 1690 N N . LYS A 1 200 ? -33.423 -11.880 39.753 1.00 37.25 200 LYS A N 1
ATOM 1691 C CA . LYS A 1 200 ? -32.634 -10.663 39.956 1.00 37.25 200 LYS A CA 1
ATOM 1692 C C . LYS A 1 200 ? -31.718 -10.914 41.157 1.00 37.25 200 LYS A C 1
ATOM 1694 O O . LYS A 1 200 ? -32.037 -10.480 42.258 1.00 37.25 200 LYS A O 1
ATOM 1699 N N . GLU A 1 201 ? -30.623 -11.643 40.968 1.00 35.88 201 GLU A N 1
ATOM 1700 C CA . GLU A 1 201 ? -29.572 -11.726 41.984 1.00 35.88 201 GLU A CA 1
ATOM 1701 C C . GLU A 1 201 ? -28.917 -10.340 42.118 1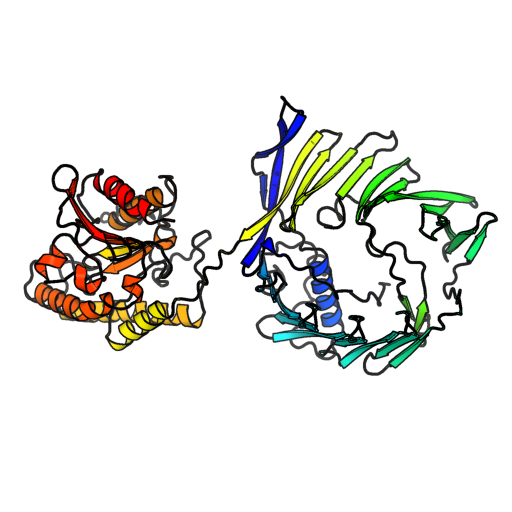.00 35.88 201 GLU A C 1
ATOM 1703 O O . GLU A 1 201 ? -28.052 -9.941 41.336 1.00 35.88 201 GLU A O 1
ATOM 1708 N N . GLU A 1 202 ? -29.391 -9.564 43.094 1.00 39.38 202 GLU A N 1
ATOM 1709 C CA . GLU A 1 202 ? -28.603 -8.518 43.736 1.00 39.38 202 GLU A CA 1
ATOM 1710 C C . GLU A 1 202 ? -27.662 -9.196 44.739 1.00 39.38 202 GLU A C 1
ATOM 1712 O O . GLU A 1 202 ? -28.016 -9.385 45.897 1.00 39.38 202 GLU A O 1
ATOM 1717 N N . GLU A 1 203 ? -26.458 -9.565 44.304 1.00 34.66 203 GLU A N 1
ATOM 1718 C CA . GLU A 1 203 ? -25.371 -9.917 45.223 1.00 34.66 203 GLU A CA 1
ATOM 1719 C C . GLU A 1 203 ? -24.188 -8.963 45.027 1.00 34.66 203 GLU A C 1
ATOM 1721 O O . GLU A 1 203 ? -23.512 -8.950 43.993 1.00 34.66 203 GLU A O 1
ATOM 1726 N N . SER A 1 204 ? -23.963 -8.122 46.041 1.00 35.94 204 SER A N 1
ATOM 1727 C CA . SER A 1 204 ? -22.784 -7.274 46.196 1.00 35.94 204 SER A CA 1
ATOM 1728 C C . SER A 1 204 ? -21.809 -7.933 47.169 1.00 35.94 204 SER A C 1
ATOM 1730 O O . SER A 1 204 ? -21.973 -7.824 48.378 1.00 35.94 204 SER A O 1
ATOM 1732 N N . ASP A 1 205 ? -20.776 -8.581 46.640 1.00 35.16 205 ASP A N 1
ATOM 1733 C CA . ASP A 1 205 ? -19.650 -9.106 47.430 1.00 35.16 205 ASP A CA 1
ATOM 1734 C C . ASP A 1 205 ? -18.446 -8.143 47.391 1.00 35.16 205 ASP A C 1
ATOM 1736 O O . ASP A 1 205 ? -17.277 -8.509 47.233 1.00 35.16 205 ASP A O 1
ATOM 1740 N N . THR A 1 206 ? -18.733 -6.851 47.476 1.00 40.84 206 THR A N 1
ATOM 1741 C CA . THR A 1 206 ? -17.740 -5.852 47.853 1.00 40.84 206 THR A CA 1
ATOM 1742 C C . THR A 1 206 ? -18.091 -5.411 49.272 1.00 40.84 206 THR A C 1
ATOM 1744 O O . THR A 1 206 ? -19.269 -5.386 49.617 1.00 40.84 206 THR A O 1
ATOM 1747 N N . ASP A 1 207 ? -17.114 -5.041 50.106 1.00 44.12 207 ASP A N 1
ATOM 1748 C CA . ASP A 1 207 ? -17.341 -4.357 51.399 1.00 44.12 207 ASP A CA 1
ATOM 1749 C C . ASP A 1 207 ? -17.982 -2.951 51.192 1.00 44.12 207 ASP A C 1
ATOM 1751 O O . ASP A 1 207 ? -17.713 -1.987 51.911 1.00 44.12 207 ASP A O 1
ATOM 1755 N N . GLU A 1 208 ? -18.794 -2.800 50.144 1.00 54.91 208 GLU A N 1
ATOM 1756 C CA . GLU A 1 208 ? -19.480 -1.606 49.708 1.00 54.91 208 GLU A CA 1
ATOM 1757 C C . GLU A 1 208 ? -20.936 -1.700 50.166 1.00 54.91 208 GLU A C 1
ATOM 1759 O O . GLU A 1 208 ? -21.709 -2.521 49.678 1.00 54.91 208 GLU A O 1
ATOM 1764 N N . LEU A 1 209 ? -21.323 -0.853 51.121 1.00 61.38 209 LEU A N 1
ATOM 1765 C CA . LEU A 1 209 ? -22.725 -0.702 51.502 1.00 61.38 209 LEU A CA 1
ATOM 1766 C C . LEU A 1 209 ? -23.487 -0.137 50.295 1.00 61.38 209 LEU A C 1
ATOM 1768 O O . LEU A 1 209 ? -23.060 0.861 49.709 1.00 61.38 209 LEU A O 1
ATOM 1772 N N . ILE A 1 210 ? -24.603 -0.761 49.921 1.00 68.25 210 ILE A N 1
ATOM 1773 C CA . ILE A 1 210 ? -25.482 -0.276 48.855 1.00 68.25 210 ILE A CA 1
ATOM 1774 C C . ILE A 1 210 ? -26.825 0.106 49.470 1.00 68.25 210 ILE A C 1
ATOM 1776 O O . ILE A 1 210 ? -27.445 -0.688 50.171 1.00 68.25 210 ILE A O 1
ATOM 1780 N N . GLU A 1 211 ? -27.273 1.325 49.195 1.00 74.75 211 GLU A N 1
ATOM 1781 C CA . GLU A 1 211 ? -28.582 1.839 49.597 1.00 74.75 211 GLU A CA 1
ATOM 1782 C C . GLU A 1 211 ? -29.334 2.343 48.363 1.00 74.75 211 GLU A C 1
ATOM 1784 O O . GLU A 1 211 ? -28.728 2.681 47.346 1.00 74.75 211 GLU A O 1
ATOM 1789 N N . TYR A 1 212 ? -30.658 2.425 48.457 1.00 76.62 212 TYR A N 1
ATOM 1790 C CA . TYR A 1 212 ? -31.489 3.089 47.458 1.00 76.62 212 TYR A CA 1
ATOM 1791 C C . TYR A 1 212 ? -32.253 4.225 48.127 1.00 76.62 212 TYR A C 1
ATOM 1793 O O . TYR A 1 212 ? -32.796 4.039 49.218 1.00 76.62 212 TYR A O 1
ATOM 1801 N N . ASP A 1 213 ? -32.282 5.398 47.500 1.00 75.94 213 ASP A N 1
ATOM 1802 C CA . ASP A 1 213 ? -33.080 6.512 48.012 1.00 75.94 213 ASP A CA 1
ATOM 1803 C C . ASP A 1 213 ? -34.557 6.420 47.588 1.00 75.94 213 ASP A C 1
ATOM 1805 O O . ASP A 1 213 ? -34.961 5.552 46.812 1.00 75.94 213 ASP A O 1
ATOM 1809 N N . GLU A 1 214 ? -35.382 7.339 48.097 1.00 77.12 214 GLU A N 1
ATOM 1810 C CA . GLU A 1 214 ? -36.824 7.404 47.808 1.00 77.12 214 GLU A CA 1
ATOM 1811 C C . GLU A 1 214 ? -37.145 7.634 46.319 1.00 77.12 214 GLU A C 1
ATOM 1813 O O . GLU A 1 214 ? -38.278 7.418 45.889 1.00 77.12 214 GLU A O 1
ATOM 1818 N N . THR A 1 215 ? -36.160 8.060 45.522 1.00 76.44 215 THR A N 1
ATOM 1819 C CA . THR A 1 215 ? -36.288 8.256 44.071 1.00 76.44 215 THR A CA 1
ATOM 1820 C C . THR A 1 215 ? -35.886 7.015 43.270 1.00 76.44 215 THR A C 1
ATOM 1822 O O . THR A 1 215 ? -36.063 6.986 42.052 1.00 76.44 215 THR A O 1
ATOM 1825 N N . GLY A 1 216 ? -35.375 5.978 43.944 1.00 74.06 216 GLY A N 1
ATOM 1826 C CA . GLY A 1 216 ? -34.831 4.771 43.328 1.00 74.06 216 GLY A CA 1
ATOM 1827 C C . GLY A 1 216 ? -33.382 4.918 42.855 1.00 74.06 216 GLY A C 1
ATOM 1828 O O . GLY A 1 216 ? -32.900 4.057 42.115 1.00 74.06 216 GLY A O 1
ATOM 1829 N N . ALA A 1 217 ? -32.672 5.982 43.249 1.00 78.94 217 ALA A N 1
ATOM 1830 C CA . ALA A 1 217 ? -31.259 6.147 42.923 1.00 78.94 217 ALA A CA 1
ATOM 1831 C C . ALA A 1 217 ? -30.400 5.185 43.752 1.00 78.94 217 ALA A C 1
ATOM 1833 O O . ALA A 1 217 ? -30.633 5.002 44.947 1.00 78.94 217 ALA A O 1
ATOM 1834 N N . LYS A 1 218 ? -29.383 4.592 43.121 1.00 79.25 218 LYS A N 1
ATOM 1835 C CA . LYS A 1 218 ? -28.456 3.654 43.766 1.00 79.25 218 LYS A CA 1
ATOM 1836 C C . LYS A 1 218 ? -27.316 4.417 44.430 1.00 79.25 218 L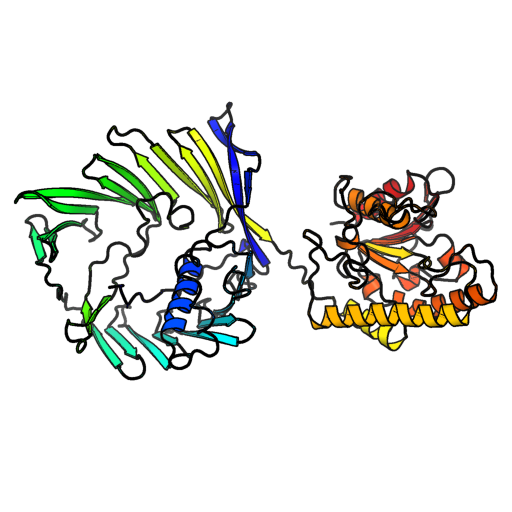YS A C 1
ATOM 1838 O O . LYS A 1 218 ? -26.589 5.145 43.757 1.00 79.25 218 LYS A O 1
ATOM 1843 N N . ILE A 1 219 ? -27.131 4.218 45.724 1.00 78.56 219 ILE A N 1
ATOM 1844 C CA . ILE A 1 219 ? -26.050 4.784 46.530 1.00 78.56 219 ILE A CA 1
ATOM 1845 C C . ILE A 1 219 ? -25.058 3.667 46.832 1.00 78.56 219 ILE A C 1
ATOM 1847 O O . ILE A 1 219 ? -25.440 2.638 47.375 1.00 78.56 219 ILE A O 1
ATOM 1851 N N . VAL A 1 220 ? -23.787 3.867 46.495 1.00 75.12 220 VAL A N 1
ATOM 1852 C CA . VAL A 1 220 ? -22.706 2.907 46.757 1.00 75.12 220 VAL A CA 1
ATOM 1853 C C . VAL A 1 220 ? -21.673 3.577 47.651 1.00 75.12 220 VAL A C 1
ATOM 1855 O O . VAL A 1 220 ? -21.092 4.592 47.270 1.00 75.12 220 VAL A O 1
ATOM 1858 N N . TYR A 1 221 ? -21.429 3.022 48.834 1.00 73.19 221 TYR A N 1
ATOM 1859 C CA . TYR A 1 221 ? -20.359 3.459 49.730 1.00 73.19 221 TYR A CA 1
ATOM 1860 C C . TYR A 1 221 ? -19.129 2.583 49.510 1.00 73.19 221 TYR A C 1
ATOM 1862 O O . TYR A 1 221 ? -19.235 1.369 49.510 1.00 73.19 221 TYR A O 1
ATOM 1870 N N . HIS A 1 222 ? -17.952 3.175 49.348 1.00 71.75 222 HIS A N 1
ATOM 1871 C CA . HIS A 1 222 ? -16.700 2.449 49.129 1.00 71.75 222 HIS A CA 1
ATOM 1872 C C . HIS A 1 222 ? -15.922 2.242 50.439 1.00 71.75 222 HIS A C 1
ATOM 1874 O O . HIS A 1 222 ? -16.030 3.057 51.350 1.00 71.75 222 HIS A O 1
ATOM 1880 N N . GLU A 1 223 ? -15.040 1.234 50.505 1.00 55.53 223 GLU A N 1
ATOM 1881 C CA . GLU A 1 223 ? -14.209 0.890 51.688 1.00 55.53 223 GLU A CA 1
ATOM 1882 C C . GLU A 1 223 ? -13.428 2.070 52.308 1.00 55.53 223 GLU A C 1
ATOM 1884 O O . GLU A 1 223 ? -13.088 2.062 53.490 1.00 55.53 223 GLU A O 1
ATOM 1889 N N . LYS A 1 224 ? -13.125 3.113 51.522 1.00 62.97 224 LYS A N 1
ATOM 1890 C CA . LYS A 1 224 ? -12.428 4.331 51.987 1.00 62.97 224 LYS A CA 1
ATOM 1891 C C . LYS A 1 224 ? -13.369 5.418 52.519 1.00 62.97 224 LYS A C 1
ATOM 1893 O O . LYS A 1 224 ? -12.920 6.523 52.808 1.00 62.97 224 LYS A O 1
ATOM 1898 N N . GLY A 1 225 ? -14.660 5.110 52.609 1.00 65.44 225 GLY A N 1
ATOM 1899 C CA . GLY A 1 225 ? -15.732 5.975 53.078 1.00 65.44 225 GLY A CA 1
ATOM 1900 C C . GLY A 1 225 ? -16.280 6.962 52.041 1.00 65.44 225 GLY A C 1
ATOM 1901 O O . GLY A 1 225 ? -17.255 7.638 52.333 1.00 65.44 225 GLY A O 1
ATOM 1902 N N . ASN A 1 226 ? -15.713 7.033 50.833 1.00 77.75 226 ASN A N 1
ATOM 1903 C CA . ASN A 1 226 ? -16.291 7.776 49.705 1.00 77.75 226 ASN A CA 1
ATOM 1904 C C . ASN A 1 226 ? -17.623 7.148 49.272 1.00 77.75 226 ASN A C 1
ATOM 1906 O O . ASN A 1 226 ? -17.819 5.952 49.472 1.00 77.75 226 ASN A O 1
ATOM 1910 N N . LYS A 1 227 ? -18.507 7.909 48.623 1.00 83.50 227 LYS A N 1
ATOM 1911 C CA . LYS A 1 227 ? -19.744 7.349 48.056 1.00 83.50 227 LYS A CA 1
ATOM 1912 C C . LYS A 1 227 ? -20.020 7.839 46.644 1.00 83.50 227 LYS A C 1
ATOM 1914 O O . LYS A 1 227 ? -19.628 8.949 46.290 1.00 83.50 227 LYS A O 1
ATOM 1919 N N . GLU A 1 228 ? -20.742 7.050 45.864 1.00 84.62 228 GLU A N 1
ATOM 1920 C CA . GLU A 1 228 ? -21.337 7.481 44.601 1.00 84.62 228 GLU A CA 1
ATOM 1921 C C . GLU A 1 228 ? -22.860 7.309 44.617 1.00 84.62 228 GLU A C 1
ATOM 1923 O O . GLU A 1 228 ? -23.382 6.388 45.237 1.00 84.62 228 GLU A O 1
ATOM 1928 N N . VAL A 1 229 ? -23.579 8.227 43.968 1.00 84.56 229 VAL A N 1
ATOM 1929 C CA . VAL A 1 229 ? -25.043 8.192 43.812 1.00 84.56 229 VAL A CA 1
ATOM 1930 C C . VAL A 1 229 ? -25.368 8.155 42.324 1.00 84.56 229 VAL A C 1
ATOM 1932 O O . VAL A 1 229 ? -24.935 9.042 41.588 1.00 84.56 229 VAL A O 1
ATOM 1935 N N . ILE A 1 230 ? -26.109 7.140 41.885 1.00 82.56 230 ILE A N 1
ATOM 1936 C CA . ILE A 1 230 ? -26.375 6.814 40.480 1.00 82.56 230 ILE A CA 1
ATOM 1937 C C . ILE A 1 230 ? -27.880 6.906 40.212 1.00 82.56 230 ILE A C 1
ATOM 1939 O O . ILE A 1 230 ? -28.666 6.177 40.817 1.00 82.56 230 ILE A O 1
ATOM 1943 N N . HIS A 1 231 ? -28.266 7.754 39.261 1.00 83.56 231 HIS A N 1
ATOM 1944 C CA . HIS A 1 231 ? -29.653 7.922 38.826 1.00 83.56 231 HIS A CA 1
ATOM 1945 C C . HIS A 1 231 ? -29.886 7.276 37.463 1.00 83.56 231 HIS A C 1
ATOM 1947 O O . HIS A 1 231 ? -29.021 7.335 36.578 1.00 83.56 231 HIS A O 1
ATOM 1953 N N . TYR A 1 232 ? -31.085 6.724 37.282 1.00 82.00 232 TYR A N 1
ATOM 1954 C CA . TYR A 1 232 ? -31.505 6.028 36.070 1.00 82.00 232 TYR A CA 1
ATOM 1955 C C . TYR A 1 232 ? -32.708 6.711 35.409 1.00 82.00 232 TYR A C 1
ATOM 1957 O O . TYR A 1 232 ? -33.505 7.359 36.085 1.00 82.00 232 TYR A O 1
ATOM 1965 N N . ASP A 1 233 ? -32.844 6.560 34.091 1.00 81.50 233 ASP A N 1
ATOM 1966 C CA . ASP A 1 233 ? -34.087 6.868 33.382 1.00 81.50 233 ASP A CA 1
ATOM 1967 C C . ASP A 1 233 ? -35.098 5.708 33.451 1.00 81.50 233 ASP A C 1
ATOM 1969 O O . ASP A 1 233 ? -34.810 4.628 33.969 1.00 81.50 233 ASP A O 1
ATOM 1973 N N . GLU A 1 234 ? -36.286 5.919 32.880 1.00 78.94 234 GLU A N 1
ATOM 1974 C CA . GLU A 1 234 ? -37.374 4.928 32.819 1.00 78.94 234 GLU A CA 1
ATOM 1975 C C . GLU A 1 234 ? -36.989 3.624 32.091 1.00 78.94 234 GLU A C 1
ATOM 1977 O O . GLU A 1 234 ? -37.622 2.591 32.298 1.00 78.94 234 GLU A O 1
ATOM 1982 N N . ASN A 1 235 ? -35.939 3.653 31.262 1.00 74.19 235 ASN A N 1
ATOM 1983 C CA . ASN A 1 235 ? -35.414 2.493 30.539 1.00 74.19 235 ASN A CA 1
ATOM 1984 C C . ASN A 1 235 ? -34.221 1.836 31.267 1.00 74.19 235 ASN A C 1
ATOM 1986 O O . ASN A 1 235 ? -33.591 0.931 30.718 1.00 74.19 235 ASN A O 1
ATOM 1990 N N . GLY A 1 236 ? -33.873 2.290 32.478 1.00 71.00 236 GLY A N 1
ATOM 1991 C CA . GLY A 1 236 ? -32.759 1.765 33.273 1.00 71.00 236 GLY A CA 1
ATOM 1992 C C . GLY A 1 236 ? -31.367 2.229 32.818 1.00 71.00 236 GLY A C 1
ATOM 1993 O O . GLY A 1 236 ? -30.355 1.620 33.188 1.00 71.00 236 GLY A O 1
ATOM 1994 N N . ARG A 1 237 ? -31.269 3.290 32.008 1.00 75.88 237 ARG A N 1
ATOM 1995 C CA . ARG A 1 237 ? -29.987 3.883 31.583 1.00 75.88 237 ARG A CA 1
ATOM 1996 C C . ARG A 1 237 ? -29.513 4.899 32.612 1.00 75.88 237 ARG A C 1
ATOM 1998 O O . ARG A 1 237 ? -30.318 5.667 33.121 1.00 75.88 237 ARG A O 1
ATOM 2005 N N . ILE A 1 238 ? -28.209 4.937 32.895 1.00 79.00 238 ILE A N 1
ATOM 2006 C CA . ILE A 1 238 ? -27.646 5.959 33.791 1.00 79.00 238 ILE A CA 1
ATOM 2007 C C . ILE A 1 238 ? -27.801 7.336 33.145 1.00 79.00 238 ILE A C 1
ATOM 2009 O O . ILE A 1 238 ? -27.349 7.540 32.020 1.00 79.00 238 ILE A O 1
ATOM 2013 N N . VAL A 1 239 ? -28.367 8.282 33.890 1.00 87.75 239 VAL A N 1
ATOM 2014 C CA . VAL A 1 239 ? -28.479 9.694 33.491 1.00 87.75 239 VAL A CA 1
ATOM 2015 C C . VAL A 1 239 ? -27.598 10.617 34.325 1.00 87.75 239 VAL A C 1
ATOM 2017 O O . VAL A 1 239 ? -27.179 11.662 33.831 1.00 87.75 239 VAL A O 1
ATOM 2020 N N . GLU A 1 240 ? -27.256 10.228 35.555 1.00 90.69 240 GLU A N 1
ATOM 2021 C CA . GLU A 1 240 ? -26.375 11.003 36.431 1.00 90.69 240 GLU A CA 1
ATOM 2022 C C . GLU A 1 240 ? -25.594 10.092 37.388 1.00 90.69 240 GLU A C 1
ATOM 2024 O O . GLU A 1 240 ? -26.142 9.127 37.918 1.00 90.69 240 GLU A O 1
ATOM 2029 N N . ILE A 1 241 ? -24.330 10.434 37.648 1.00 87.69 241 ILE A N 1
ATOM 2030 C CA . ILE A 1 241 ? -23.511 9.873 38.726 1.00 87.69 241 ILE A CA 1
ATOM 2031 C C . ILE A 1 241 ? -22.866 11.017 39.511 1.00 87.69 241 ILE A C 1
ATOM 2033 O O . ILE A 1 241 ? -22.129 11.823 38.942 1.00 87.69 241 ILE A O 1
ATOM 2037 N N . LYS A 1 242 ? -23.083 11.072 40.824 1.00 89.38 242 LYS A N 1
ATOM 2038 C CA . LYS A 1 242 ? -22.410 12.012 41.733 1.00 89.38 242 LYS A CA 1
ATOM 2039 C C . LYS A 1 242 ? -21.401 11.273 42.593 1.00 89.38 242 LYS A C 1
ATOM 2041 O O . LYS A 1 242 ? -21.781 10.348 43.298 1.00 89.38 242 LYS A O 1
ATOM 2046 N N . PHE A 1 243 ? -20.147 11.706 42.565 1.00 85.88 243 PHE A N 1
ATOM 2047 C CA . PHE A 1 243 ? -19.072 11.169 43.397 1.00 85.88 243 PHE A CA 1
ATOM 2048 C C . PHE A 1 243 ? -18.834 12.091 44.579 1.00 85.88 243 PHE A C 1
ATOM 2050 O O . PHE A 1 243 ? -18.739 13.309 44.412 1.00 85.88 243 PHE A O 1
ATOM 2057 N N . PHE A 1 244 ? -18.707 11.504 45.758 1.00 84.25 244 PHE A N 1
ATOM 2058 C CA . PHE A 1 244 ? -18.468 12.209 47.001 1.00 84.25 244 PHE A CA 1
ATOM 2059 C C . PHE A 1 244 ? -17.212 11.675 47.683 1.00 84.25 244 PHE A C 1
ATOM 2061 O O . PHE A 1 244 ? -17.069 10.467 47.889 1.00 84.25 244 PHE A O 1
ATOM 2068 N N . GLU A 1 245 ? -16.351 12.593 48.103 1.00 83.62 245 GLU A N 1
ATOM 2069 C CA . GLU A 1 245 ? -15.215 12.315 48.974 1.00 83.62 245 GLU A CA 1
ATOM 2070 C C . GLU A 1 245 ? -15.521 12.722 50.420 1.00 83.62 245 GLU A C 1
ATOM 2072 O O . GLU A 1 245 ? -16.310 13.642 50.673 1.00 83.62 245 GLU A O 1
ATOM 2077 N N . ILE A 1 246 ? -14.889 12.047 51.382 1.00 78.44 246 ILE A N 1
ATOM 2078 C CA . ILE A 1 246 ? -14.937 12.472 52.784 1.00 78.44 246 ILE A CA 1
ATOM 2079 C C . ILE A 1 246 ? -14.018 13.680 52.980 1.00 78.44 246 ILE A C 1
ATOM 2081 O O . ILE A 1 246 ? -12.804 13.594 52.792 1.00 78.44 246 ILE A O 1
ATOM 2085 N N . TYR A 1 247 ? -14.582 14.777 53.480 1.00 67.94 247 TYR A N 1
ATOM 2086 C CA . TYR A 1 247 ? -13.854 15.984 53.851 1.00 67.94 247 TYR A CA 1
ATOM 2087 C C . TYR A 1 247 ? -14.277 16.451 55.251 1.00 67.94 247 TYR A C 1
ATOM 2089 O O . TYR A 1 247 ? -15.425 16.816 55.476 1.00 67.94 247 TYR A O 1
ATOM 2097 N N . TYR A 1 248 ? -13.347 16.433 56.217 1.00 61.56 248 TYR A N 1
ATOM 2098 C CA . TYR A 1 248 ? -13.550 16.926 57.594 1.00 61.56 248 TYR A CA 1
ATOM 2099 C C . TYR A 1 248 ? -14.878 16.499 58.259 1.00 61.56 248 TYR A C 1
ATOM 2101 O O . TYR A 1 248 ? -15.522 17.300 58.933 1.00 61.56 248 TYR A O 1
ATOM 2109 N N . LYS A 1 249 ? -15.223 15.206 58.149 1.00 64.25 249 LYS A N 1
ATOM 2110 C CA . LYS A 1 249 ? -16.433 14.554 58.704 1.00 64.25 249 LYS A CA 1
ATOM 2111 C C . LYS A 1 249 ? -17.737 14.773 57.928 1.00 64.25 249 LYS A C 1
ATOM 2113 O O . LYS A 1 249 ? -18.771 14.322 58.406 1.00 64.25 249 LYS A O 1
ATOM 2118 N N . ASP A 1 250 ? -17.681 15.392 56.754 1.00 73.38 250 ASP A N 1
ATOM 2119 C CA . ASP A 1 250 ? -18.823 15.536 55.852 1.00 73.38 250 ASP A CA 1
ATOM 2120 C C . ASP A 1 250 ? -18.486 15.040 54.440 1.00 73.38 250 ASP A C 1
ATOM 2122 O O . ASP A 1 250 ? -17.326 14.761 54.122 1.00 73.38 250 ASP A O 1
ATOM 2126 N N . PHE A 1 251 ? -19.502 14.920 53.587 1.00 77.94 251 PHE A N 1
ATOM 2127 C CA . PHE A 1 251 ? -19.319 14.567 52.179 1.00 77.94 251 PHE A CA 1
ATOM 2128 C C . PHE A 1 251 ? -19.229 15.814 51.304 1.00 77.94 251 PHE A C 1
ATOM 2130 O O . PHE A 1 251 ? -20.130 16.655 51.309 1.00 77.94 251 PHE A O 1
ATOM 2137 N N . ARG A 1 252 ? -18.185 15.901 50.478 1.00 83.50 252 ARG A N 1
ATOM 2138 C CA . ARG A 1 252 ? -18.075 16.911 49.421 1.00 83.50 252 ARG A CA 1
ATOM 2139 C C . ARG A 1 252 ? -18.204 16.241 48.063 1.00 83.50 252 ARG A C 1
ATOM 2141 O O . ARG A 1 252 ? -17.611 15.194 47.837 1.00 83.50 252 ARG A O 1
ATOM 2148 N N . VAL A 1 253 ? -18.960 16.856 47.153 1.00 85.56 253 VAL A N 1
ATOM 2149 C CA . VAL A 1 253 ? -19.007 16.409 45.755 1.00 85.56 253 VAL A CA 1
ATOM 2150 C C . VAL A 1 253 ? -17.624 16.607 45.133 1.00 85.56 253 VAL A C 1
ATOM 2152 O O . VAL A 1 253 ? -17.154 17.739 45.028 1.00 85.56 253 VAL A O 1
ATOM 2155 N N . GLU A 1 254 ? -16.998 15.508 44.726 1.00 87.94 254 GLU A N 1
ATOM 2156 C CA . GLU A 1 254 ? -15.726 15.476 44.000 1.00 87.94 254 GLU A CA 1
ATOM 2157 C C . GLU A 1 254 ? -15.962 15.760 42.512 1.00 87.94 254 GLU A C 1
ATOM 2159 O O . GLU A 1 254 ? -15.276 16.577 41.900 1.00 87.94 254 GLU A O 1
ATOM 2164 N N . LYS A 1 255 ? -16.967 15.099 41.928 1.00 88.62 255 LYS A N 1
ATOM 2165 C CA . LYS A 1 255 ? -17.397 15.324 40.548 1.00 88.62 255 LYS A CA 1
ATOM 2166 C C . LYS A 1 255 ? -18.821 14.837 40.313 1.00 88.62 255 LYS A C 1
ATOM 2168 O O . LYS A 1 255 ? -19.308 13.935 40.993 1.00 88.62 255 LYS A O 1
ATOM 2173 N N . THR A 1 256 ? -19.477 15.414 39.318 1.00 91.31 256 THR A N 1
ATOM 2174 C CA . THR A 1 256 ? -20.781 14.975 38.809 1.00 91.31 256 THR A CA 1
ATOM 2175 C C . THR A 1 256 ? -20.649 14.639 37.333 1.00 91.31 256 THR A C 1
ATOM 2177 O O . THR A 1 256 ? -20.076 15.416 36.574 1.00 91.31 256 THR A O 1
ATOM 2180 N N . ILE A 1 257 ? -21.186 13.497 36.926 1.00 89.50 257 ILE A N 1
ATOM 2181 C CA . ILE A 1 257 ? -21.252 13.052 35.538 1.00 89.50 257 ILE A CA 1
ATOM 2182 C C . ILE A 1 257 ? -22.722 12.997 35.140 1.00 89.50 257 ILE A C 1
ATOM 2184 O O . ILE A 1 257 ? -23.528 12.431 35.868 1.00 89.50 257 ILE A O 1
ATOM 2188 N N . THR A 1 258 ? -23.079 13.569 33.996 1.00 91.00 258 THR A N 1
ATOM 2189 C CA . THR A 1 258 ? -24.441 13.521 33.441 1.00 91.00 258 THR A CA 1
ATOM 2190 C C . THR A 1 258 ? -24.413 13.005 32.013 1.00 91.00 258 THR A C 1
ATOM 2192 O O . THR A 1 258 ? -23.461 13.280 31.281 1.00 91.00 258 THR A O 1
ATOM 2195 N N . TYR A 1 259 ? -25.458 12.280 31.617 1.00 88.62 259 TYR A N 1
ATOM 2196 C CA . TYR A 1 259 ? -25.583 11.677 30.293 1.00 88.62 259 TYR A CA 1
ATOM 2197 C C . TYR A 1 259 ? -26.852 12.164 29.599 1.00 88.62 259 TYR A C 1
ATOM 2199 O O . TYR A 1 259 ? -27.931 12.202 30.192 1.00 88.62 259 TYR A O 1
ATOM 2207 N N . LYS A 1 260 ? -26.729 12.498 28.314 1.00 90.38 260 LYS A N 1
ATOM 2208 C CA . LYS A 1 260 ? -27.865 12.733 27.418 1.00 90.38 260 LYS A CA 1
ATOM 2209 C C . LYS A 1 260 ? -27.769 11.812 26.218 1.00 90.38 260 LYS A C 1
ATOM 2211 O O . LYS A 1 260 ? -26.721 11.722 25.580 1.00 90.38 260 LYS A O 1
ATOM 2216 N N . PHE A 1 261 ? -28.883 11.164 25.910 1.00 86.56 261 PHE A N 1
ATOM 2217 C CA . PHE A 1 261 ? -28.982 10.173 24.847 1.00 86.56 261 PHE A CA 1
ATOM 2218 C C . PHE A 1 261 ? -29.612 10.782 23.599 1.00 86.56 261 PHE A C 1
ATOM 2220 O O . PHE A 1 261 ? -30.643 11.452 23.668 1.00 86.56 261 PHE A O 1
ATOM 2227 N N . PHE A 1 262 ? -28.997 10.505 22.458 1.00 86.31 262 PHE A N 1
ATOM 2228 C CA . PHE A 1 262 ? -29.466 10.846 21.121 1.00 86.31 262 PHE A CA 1
ATOM 2229 C C . PHE A 1 262 ? -29.466 9.577 20.265 1.00 86.31 262 PHE A C 1
ATOM 2231 O O . PHE A 1 262 ? -28.952 8.541 20.681 1.00 86.31 262 PHE A O 1
ATOM 2238 N N . ASP A 1 263 ? -30.001 9.656 19.048 1.00 83.38 263 ASP A N 1
ATOM 2239 C CA . ASP A 1 263 ? -29.997 8.519 18.125 1.00 83.38 263 ASP A CA 1
ATOM 2240 C C . ASP A 1 263 ? -28.554 8.078 17.790 1.00 83.38 263 ASP A C 1
ATOM 2242 O O . ASP A 1 263 ? -27.812 8.771 17.085 1.00 83.38 263 ASP A O 1
ATOM 2246 N N . GLY A 1 264 ? -28.128 6.957 18.385 1.00 80.12 264 GLY A N 1
ATOM 2247 C CA . GLY A 1 264 ? -26.792 6.370 18.243 1.00 80.12 264 GLY A CA 1
ATOM 2248 C C . GLY A 1 264 ? -25.633 7.140 18.897 1.00 80.12 264 GLY A C 1
ATOM 2249 O O . GLY A 1 264 ? -24.471 6.815 18.624 1.00 80.12 264 GLY A O 1
ATOM 2250 N N . LYS A 1 265 ? -25.898 8.161 19.729 1.00 87.00 265 LYS A N 1
ATOM 2251 C CA . LYS A 1 265 ? -24.860 8.987 20.383 1.00 87.00 265 LYS A CA 1
ATOM 2252 C C . LYS A 1 265 ? -25.196 9.314 21.834 1.00 87.00 265 LYS A C 1
ATOM 2254 O O . LYS A 1 265 ? -26.358 9.504 22.182 1.00 87.00 265 LYS A O 1
ATOM 2259 N N . VAL A 1 266 ? -24.156 9.500 22.643 1.00 87.56 266 VAL A N 1
ATOM 2260 C CA . VAL A 1 266 ? -24.257 9.920 24.044 1.00 87.56 266 VAL A CA 1
ATOM 2261 C C . VAL A 1 266 ? -23.386 11.150 24.276 1.00 87.56 266 VAL A C 1
ATOM 2263 O O . VAL A 1 266 ? -22.207 11.165 23.923 1.00 87.56 266 VAL A O 1
ATOM 2266 N N . GLU A 1 267 ? -23.968 12.194 24.863 1.00 91.44 267 GLU A N 1
ATOM 2267 C CA . GLU A 1 267 ? -23.225 13.319 25.438 1.00 91.44 267 GLU A CA 1
ATOM 2268 C C . GLU A 1 267 ? -23.004 13.041 26.923 1.00 91.44 267 GLU A C 1
ATOM 2270 O O . GLU A 1 267 ? -23.969 12.953 27.683 1.00 91.44 267 GLU A O 1
ATOM 2275 N N . ARG A 1 268 ? -21.742 12.939 27.341 1.00 90.06 268 ARG A N 1
ATOM 2276 C CA . ARG A 1 268 ? -21.340 12.934 28.747 1.00 90.06 268 ARG A CA 1
ATOM 2277 C C . ARG A 1 268 ? -20.828 14.310 29.131 1.00 90.06 268 ARG A C 1
ATOM 2279 O O . ARG A 1 268 ? -19.941 14.849 28.474 1.00 90.06 268 ARG A O 1
ATOM 2286 N N . THR A 1 269 ? -21.336 14.853 30.226 1.00 92.06 269 THR A N 1
ATOM 2287 C CA . THR A 1 269 ? -20.784 16.053 30.857 1.00 92.06 269 THR A CA 1
ATOM 2288 C C . THR A 1 269 ? -20.242 15.704 32.235 1.00 92.06 269 THR A C 1
ATOM 2290 O O . THR A 1 269 ? -21.013 15.296 33.101 1.00 92.06 269 THR A O 1
ATOM 2293 N N . THR A 1 270 ? -18.943 15.906 32.442 1.00 90.69 270 THR A N 1
ATOM 2294 C CA . THR A 1 270 ? -18.265 15.804 33.739 1.00 90.69 270 THR A CA 1
ATOM 2295 C C . THR A 1 270 ? -18.042 17.209 34.295 1.00 90.69 270 THR A C 1
ATOM 2297 O O . THR A 1 270 ? -17.534 18.075 33.587 1.00 90.69 270 THR A O 1
ATOM 2300 N N . ILE A 1 271 ? -18.420 17.447 35.548 1.00 91.62 271 ILE A N 1
ATOM 2301 C CA . ILE A 1 271 ? -18.154 18.689 36.286 1.00 91.62 271 ILE A CA 1
ATOM 2302 C C . ILE A 1 271 ? -17.390 18.316 37.551 1.00 91.62 271 ILE A C 1
ATOM 2304 O O . ILE A 1 271 ? -17.899 17.538 38.360 1.00 91.62 271 ILE A O 1
ATOM 2308 N N . TYR A 1 272 ? -16.194 18.865 37.725 1.00 88.81 272 TYR A N 1
ATOM 2309 C CA . TYR A 1 272 ? -15.339 18.621 38.886 1.00 88.81 272 TYR A CA 1
ATOM 2310 C C . TYR A 1 272 ? -15.621 19.607 40.027 1.00 88.81 272 TYR A C 1
ATOM 2312 O O . TYR A 1 272 ? -16.313 20.615 39.866 1.00 88.81 272 TYR A O 1
ATOM 2320 N N . ALA A 1 273 ? -15.087 19.312 41.213 1.00 85.94 273 ALA A N 1
ATOM 2321 C CA . ALA A 1 273 ? -15.256 20.125 42.417 1.00 85.94 273 ALA A CA 1
ATOM 2322 C C . ALA A 1 273 ? -14.695 21.555 42.296 1.00 85.94 273 ALA A C 1
ATOM 2324 O O . ALA A 1 273 ? -15.161 22.453 43.004 1.00 85.94 273 ALA A O 1
ATOM 2325 N N . ASP A 1 274 ? -13.702 21.760 41.432 1.00 84.94 274 ASP A N 1
ATOM 2326 C CA . ASP A 1 274 ? -13.115 23.058 41.069 1.00 84.94 274 ASP A CA 1
ATOM 2327 C C . ASP A 1 274 ? -13.912 23.798 39.980 1.00 84.94 274 ASP A C 1
ATOM 2329 O O . ASP A 1 274 ? -13.550 24.905 39.596 1.00 84.94 274 ASP A O 1
ATOM 2333 N N . ARG A 1 275 ? -15.050 23.234 39.548 1.00 84.88 275 ARG A N 1
ATOM 2334 C CA . ARG A 1 275 ? -15.927 23.730 38.476 1.00 84.88 275 ARG A CA 1
ATOM 2335 C C . ARG A 1 275 ? -15.337 23.637 37.074 1.00 84.88 275 ARG A C 1
ATOM 2337 O O . ARG A 1 275 ? -16.003 24.087 36.139 1.00 84.88 275 ARG A O 1
ATOM 2344 N N . GLU A 1 276 ? -14.172 23.016 36.896 1.00 88.50 276 GLU A N 1
ATOM 2345 C CA . GLU A 1 276 ? -13.757 22.597 35.563 1.00 88.50 276 GLU A CA 1
ATOM 2346 C C . GLU A 1 276 ? -14.790 21.620 34.999 1.00 88.50 276 GLU A C 1
ATOM 2348 O O . GLU A 1 276 ? -15.408 20.816 35.712 1.00 88.50 276 GLU A O 1
ATOM 2353 N N . LYS A 1 277 ? -15.020 21.725 33.694 1.00 92.25 277 LYS A N 1
ATOM 2354 C CA . LYS A 1 277 ? -16.068 20.966 33.020 1.00 92.25 277 LYS A CA 1
ATOM 2355 C C . LYS A 1 277 ? -15.534 20.361 31.736 1.00 92.25 277 LYS A C 1
ATOM 2357 O O . LYS A 1 277 ? -14.914 21.046 30.930 1.00 92.25 277 LYS A O 1
ATOM 2362 N N . THR A 1 278 ? -15.892 19.109 31.495 1.00 91.38 278 THR A N 1
ATOM 2363 C CA . THR A 1 278 ? -15.593 18.395 30.254 1.00 91.38 278 THR A CA 1
ATOM 2364 C C . THR A 1 278 ? -16.889 17.886 29.641 1.00 91.38 278 THR A C 1
ATOM 2366 O O . THR A 1 278 ? -17.738 17.335 30.337 1.00 91.38 278 THR A O 1
ATOM 2369 N N . VAL A 1 279 ? -17.066 18.087 28.338 1.00 91.38 279 VAL A N 1
ATOM 2370 C CA . VAL A 1 279 ? -18.214 17.586 27.573 1.00 91.38 279 VAL A CA 1
ATOM 2371 C C . VAL A 1 279 ? -17.701 16.716 26.441 1.00 91.38 279 VAL A C 1
ATOM 2373 O O . VAL A 1 279 ? -16.946 17.200 25.597 1.00 91.38 279 VAL A O 1
ATOM 2376 N N . ILE A 1 280 ? -18.128 15.457 26.406 1.00 89.44 280 ILE A N 1
ATOM 2377 C CA . ILE A 1 280 ? -17.722 14.475 25.401 1.00 89.44 280 ILE A CA 1
ATOM 2378 C C . ILE A 1 280 ? -18.951 13.940 24.686 1.00 89.44 280 ILE A C 1
ATOM 2380 O O . ILE A 1 280 ? -19.905 13.507 25.322 1.00 89.44 280 ILE A O 1
ATOM 2384 N N . LEU A 1 281 ? -18.913 13.940 23.358 1.00 89.31 281 LEU A N 1
ATOM 2385 C CA . LEU A 1 281 ? -19.916 13.303 22.514 1.00 89.31 281 LEU A CA 1
ATOM 2386 C C . LEU A 1 281 ? -19.296 12.052 21.899 1.00 89.31 281 LEU A C 1
ATOM 2388 O O . LEU A 1 281 ? -18.325 12.162 21.150 1.00 89.31 281 LEU A O 1
ATOM 2392 N N . PHE A 1 282 ? -19.856 10.881 22.178 1.00 84.31 282 PHE A N 1
ATOM 2393 C CA . PHE A 1 282 ? -19.335 9.593 21.716 1.00 84.31 282 PHE A CA 1
ATOM 2394 C C . PHE A 1 282 ? -20.466 8.675 21.239 1.00 84.31 282 PHE A C 1
ATOM 2396 O O . PHE A 1 282 ? -21.650 9.008 21.336 1.00 84.31 282 PHE A O 1
ATOM 2403 N N . LYS A 1 283 ? -20.098 7.558 20.615 1.00 79.75 283 LYS A N 1
ATOM 2404 C CA . LYS A 1 283 ? -21.038 6.566 20.090 1.00 79.75 283 LYS A CA 1
ATOM 2405 C C . LYS A 1 283 ? -21.795 5.895 21.234 1.00 79.75 283 LYS A C 1
ATOM 2407 O O . LYS A 1 283 ? -21.185 5.518 22.228 1.00 79.75 283 LYS A O 1
ATOM 2412 N N . ASP A 1 284 ? -23.103 5.716 21.069 1.00 79.06 284 ASP A N 1
ATOM 2413 C CA . ASP A 1 284 ? -23.885 4.915 22.010 1.00 79.06 284 ASP A CA 1
ATOM 2414 C C . ASP A 1 284 ? -23.490 3.440 21.859 1.00 79.06 284 ASP A C 1
ATOM 2416 O O . ASP A 1 284 ? -23.710 2.817 20.815 1.00 79.06 284 ASP A O 1
ATOM 2420 N N . ILE A 1 285 ? -22.797 2.917 22.867 1.00 64.44 285 ILE A N 1
ATOM 2421 C CA . ILE A 1 285 ? -22.304 1.544 22.911 1.00 64.44 285 ILE A CA 1
ATOM 2422 C C . ILE A 1 285 ? -23.175 0.815 23.926 1.00 64.44 285 ILE A C 1
ATOM 2424 O O . ILE A 1 285 ? -23.208 1.191 25.097 1.00 64.44 285 ILE A O 1
ATOM 2428 N N . GLU A 1 286 ? -23.883 -0.227 23.483 1.00 52.28 286 GLU A N 1
ATOM 2429 C CA . GLU A 1 286 ? -24.778 -0.999 24.347 1.00 52.28 286 GLU A CA 1
ATOM 2430 C C . GLU A 1 286 ? -24.077 -1.449 25.636 1.00 52.28 286 GLU A C 1
ATOM 2432 O O . GLU A 1 286 ? -22.975 -2.012 25.621 1.00 52.28 286 GLU A O 1
ATOM 2437 N N . ARG A 1 287 ? -24.762 -1.251 26.768 1.00 48.69 287 ARG A N 1
ATOM 2438 C CA . ARG A 1 287 ? -24.363 -1.804 28.063 1.00 48.69 287 ARG A CA 1
ATOM 2439 C C . ARG A 1 287 ? -24.301 -3.327 27.965 1.00 48.69 287 ARG A C 1
ATOM 2441 O O . ARG A 1 287 ? -25.323 -4.006 27.987 1.00 48.69 287 ARG A O 1
ATOM 2448 N N . LYS A 1 288 ? -23.091 -3.879 27.938 1.00 40.84 288 LYS A N 1
ATOM 2449 C CA . LYS A 1 288 ? -22.879 -5.298 28.233 1.00 40.84 288 LYS A CA 1
ATOM 2450 C C . LYS A 1 288 ? -22.575 -5.443 29.717 1.00 40.84 288 LYS A C 1
ATOM 2452 O O . LYS A 1 288 ? -21.571 -4.903 30.185 1.00 40.84 288 LYS A O 1
ATOM 2457 N N . LYS A 1 289 ? -23.427 -6.176 30.448 1.00 38.19 289 LYS A N 1
ATOM 2458 C CA . LYS A 1 289 ? -23.098 -6.655 31.801 1.00 38.19 289 LYS A CA 1
ATOM 2459 C C . LYS A 1 289 ? -21.730 -7.330 31.736 1.00 38.19 289 LYS A C 1
ATOM 2461 O O . LYS A 1 289 ? -21.489 -8.166 30.865 1.00 38.19 289 LYS A O 1
ATOM 2466 N N . MET A 1 290 ? -20.824 -6.922 32.615 1.00 35.47 290 MET A N 1
ATOM 2467 C CA . MET A 1 290 ? -19.484 -7.488 32.679 1.00 35.47 290 MET A CA 1
ATOM 2468 C C . MET A 1 290 ? -19.268 -8.219 33.975 1.00 35.47 290 MET A C 1
ATOM 2470 O O . MET A 1 290 ? -19.595 -7.733 35.052 1.00 35.47 290 MET A O 1
ATOM 2474 N N . GLU A 1 291 ? -18.599 -9.346 33.832 1.00 39.16 291 GLU A N 1
ATOM 2475 C CA . GLU A 1 291 ? -18.121 -10.142 34.938 1.00 39.16 291 GLU A CA 1
ATOM 2476 C C . GLU A 1 291 ? -16.722 -9.668 35.311 1.00 39.16 291 GLU A C 1
ATOM 2478 O O . GLU A 1 291 ? -15.799 -9.684 34.488 1.00 39.16 291 GLU A O 1
ATOM 2483 N N . SER A 1 292 ? -16.558 -9.247 36.561 1.00 34.50 292 SER A N 1
ATOM 2484 C CA . SER A 1 292 ? -15.239 -9.078 37.156 1.00 34.50 292 SER A CA 1
ATOM 2485 C C . SER A 1 292 ? -15.034 -10.163 38.206 1.00 34.50 292 SER A C 1
ATOM 2487 O O . SER A 1 292 ? -15.946 -10.496 38.957 1.00 34.50 292 SER A O 1
ATOM 2489 N N . TYR A 1 293 ? -13.838 -10.744 38.229 1.00 38.31 293 TYR A N 1
ATOM 2490 C CA . TYR A 1 293 ? -13.475 -11.770 39.202 1.00 38.31 293 TYR A CA 1
ATOM 2491 C C . TYR A 1 293 ? -12.420 -11.187 40.136 1.00 38.31 293 TYR A C 1
ATOM 2493 O O . TYR A 1 293 ? -11.401 -10.667 39.660 1.00 38.31 293 TYR A O 1
ATOM 2501 N N . THR A 1 294 ? -12.655 -11.297 41.440 1.00 35.72 294 THR A N 1
ATOM 2502 C CA . THR A 1 294 ? -11.667 -10.999 42.481 1.00 35.72 294 THR A CA 1
ATOM 2503 C C . THR A 1 294 ? -11.314 -12.276 43.244 1.00 35.72 294 THR A C 1
ATOM 2505 O O . THR A 1 294 ? -12.111 -13.211 43.312 1.00 35.72 294 THR A O 1
ATOM 2508 N N . THR A 1 295 ? -10.093 -12.331 43.768 1.00 32.50 295 THR A N 1
ATOM 2509 C CA . THR A 1 295 ? -9.641 -13.372 44.701 1.00 32.50 295 THR A CA 1
ATOM 2510 C C . THR A 1 295 ? -9.781 -12.840 46.118 1.00 32.50 295 THR A C 1
ATOM 2512 O O . THR A 1 295 ? -9.361 -11.707 46.364 1.00 32.50 295 THR A O 1
ATOM 2515 N N . ASP A 1 296 ? -10.311 -13.650 47.034 1.00 36.16 296 ASP A N 1
ATOM 2516 C CA . ASP A 1 296 ? -10.277 -13.349 48.469 1.00 36.16 296 ASP A CA 1
ATOM 2517 C C . ASP A 1 296 ? -8.835 -13.099 48.976 1.00 36.16 296 ASP A C 1
ATOM 2519 O O . ASP A 1 296 ? -7.842 -13.463 48.334 1.00 36.16 296 ASP A O 1
ATOM 2523 N N . LEU A 1 297 ? -8.708 -12.445 50.138 1.00 34.94 297 LEU A N 1
ATOM 2524 C CA . LEU A 1 297 ? -7.423 -12.103 50.778 1.00 34.94 297 LEU A CA 1
ATOM 2525 C C . LEU A 1 297 ? -6.522 -13.330 51.039 1.00 34.94 297 LEU A C 1
ATOM 2527 O O . LEU A 1 297 ? -5.315 -13.175 51.227 1.00 34.94 297 LEU A O 1
ATOM 2531 N N . GLU A 1 298 ? -7.091 -14.538 51.012 1.00 35.31 298 GLU A N 1
ATOM 2532 C CA . GLU A 1 298 ? -6.400 -15.814 51.222 1.00 35.31 298 GLU A CA 1
ATOM 2533 C C . GLU A 1 298 ? -6.068 -16.569 49.918 1.00 35.31 298 GLU A C 1
ATOM 2535 O O . GLU A 1 298 ? -5.408 -17.611 49.960 1.00 35.31 298 GLU A O 1
ATOM 2540 N N . GLY A 1 299 ? -6.465 -16.041 48.755 1.00 36.47 299 GLY A N 1
ATOM 2541 C CA . GLY A 1 299 ? -6.163 -16.594 47.434 1.00 36.47 299 GLY A CA 1
ATOM 2542 C C . GLY A 1 299 ? -6.830 -17.939 47.127 1.00 36.47 299 GLY A C 1
ATOM 2543 O O . GLY A 1 299 ? -6.305 -18.679 46.292 1.00 36.47 299 GLY A O 1
ATOM 2544 N N . LYS A 1 300 ? -7.937 -18.283 47.797 1.00 30.77 300 LYS A N 1
ATOM 2545 C CA . LYS A 1 300 ? -8.587 -19.601 47.703 1.00 30.77 300 LYS A CA 1
ATOM 2546 C C . LYS A 1 300 ? -9.913 -19.599 46.951 1.00 30.77 300 LYS A C 1
ATOM 2548 O O . LYS A 1 300 ? -10.191 -20.604 46.301 1.00 30.77 300 LYS A O 1
ATOM 2553 N N . ASN A 1 301 ? -10.679 -18.507 46.955 1.00 34.25 301 ASN A N 1
ATOM 2554 C CA . ASN A 1 301 ? -11.954 -18.436 46.234 1.00 34.25 301 ASN A CA 1
ATOM 2555 C C . ASN A 1 301 ? -11.992 -17.278 45.225 1.00 34.25 301 ASN A C 1
ATOM 2557 O O . ASN A 1 301 ? -11.633 -16.141 45.530 1.00 34.25 301 ASN A O 1
ATOM 2561 N N . ASN A 1 302 ? -12.450 -17.582 44.004 1.00 34.91 302 ASN A N 1
ATOM 2562 C CA . ASN A 1 302 ? -12.755 -16.591 42.970 1.00 34.91 302 ASN A CA 1
ATOM 2563 C C . ASN A 1 302 ? -14.233 -16.202 43.079 1.00 34.91 302 ASN A C 1
ATOM 2565 O O . ASN A 1 302 ? -15.091 -16.919 42.551 1.00 34.91 302 ASN A O 1
ATOM 2569 N N . ILE A 1 303 ? -14.525 -15.068 43.705 1.00 35.69 303 ILE A N 1
ATOM 2570 C CA . ILE A 1 303 ? -15.887 -14.535 43.825 1.00 35.69 303 ILE A CA 1
ATOM 2571 C C . ILE A 1 303 ? -16.261 -13.818 42.516 1.00 35.69 303 ILE A C 1
ATOM 2573 O O . ILE A 1 303 ? -15.425 -13.144 41.902 1.00 35.69 303 ILE A O 1
ATOM 2577 N N . LEU A 1 304 ? -17.483 -14.059 42.024 1.00 35.16 304 LEU A N 1
ATOM 2578 C CA . LEU A 1 304 ? -18.030 -13.397 40.837 1.00 35.16 304 LEU A CA 1
ATOM 2579 C C . LEU A 1 304 ? -18.698 -12.096 41.278 1.00 35.16 304 LEU A C 1
ATOM 2581 O O . LEU A 1 304 ? -19.656 -12.139 42.035 1.00 35.16 304 LEU A O 1
ATOM 2585 N N . LEU A 1 305 ? -18.214 -10.959 40.785 1.00 34.03 305 LEU A N 1
ATOM 2586 C CA . LEU A 1 305 ? -18.843 -9.669 41.042 1.00 34.03 305 LEU A CA 1
ATOM 2587 C C . LEU A 1 305 ? -19.546 -9.191 39.775 1.00 34.03 305 LEU A C 1
ATOM 2589 O O . LEU A 1 305 ? -18.886 -8.874 38.773 1.00 34.03 305 LEU A O 1
ATOM 2593 N N . PHE A 1 306 ? -20.873 -9.084 39.842 1.00 33.50 306 PHE A N 1
ATOM 2594 C CA . PHE A 1 306 ? -21.638 -8.254 38.921 1.00 33.50 306 PHE A CA 1
ATOM 2595 C C . PHE A 1 306 ? -21.537 -6.809 39.401 1.00 33.50 306 PHE A C 1
ATOM 2597 O O . PHE A 1 306 ? -22.278 -6.367 40.273 1.00 33.50 306 PHE A O 1
ATOM 2604 N N . ARG A 1 307 ? -20.610 -6.041 38.826 1.00 34.12 307 ARG A N 1
ATOM 2605 C CA . ARG A 1 307 ? -20.728 -4.585 38.922 1.00 34.12 307 ARG A CA 1
ATOM 2606 C C . ARG A 1 307 ? -21.718 -4.123 37.863 1.00 34.12 307 ARG A C 1
ATOM 2608 O O . ARG A 1 307 ? -21.619 -4.542 36.709 1.00 34.12 307 ARG A O 1
ATOM 2615 N N . ASP A 1 308 ? -22.596 -3.191 38.224 1.00 33.09 308 ASP A N 1
ATOM 2616 C CA . ASP A 1 308 ? -23.177 -2.254 37.260 1.00 33.09 308 ASP A CA 1
ATOM 2617 C C . ASP A 1 308 ? -22.022 -1.427 36.691 1.00 33.09 308 ASP A C 1
ATOM 2619 O O . ASP A 1 308 ? -21.712 -0.331 37.156 1.00 33.09 308 ASP A O 1
ATOM 2623 N N . VAL A 1 309 ? -21.273 -2.002 35.751 1.00 37.59 309 VAL A N 1
ATOM 2624 C CA . VAL A 1 309 ? -20.110 -1.324 35.198 1.00 37.59 309 VAL A CA 1
ATOM 2625 C C . VAL A 1 309 ? -20.642 -0.121 34.415 1.00 37.59 309 VAL A C 1
ATOM 2627 O O . VAL A 1 309 ? -21.540 -0.245 33.575 1.00 37.59 309 VAL A O 1
ATOM 2630 N N . LYS A 1 310 ? -20.084 1.059 34.710 1.00 40.31 310 LYS A N 1
ATOM 2631 C CA . LYS A 1 310 ? -20.061 2.226 33.808 1.00 40.31 310 LYS A CA 1
ATOM 2632 C C . LYS A 1 310 ? -19.728 1.750 32.385 1.00 40.31 310 LYS A C 1
ATOM 2634 O O . LYS A 1 310 ? -19.128 0.680 32.250 1.00 40.31 310 LYS A O 1
ATOM 2639 N N . TYR A 1 311 ? -20.134 2.466 31.330 1.00 44.81 311 TYR A N 1
ATOM 2640 C CA . TYR A 1 311 ? -19.879 1.984 29.961 1.00 44.81 311 TYR A CA 1
ATOM 2641 C C . TYR A 1 311 ? -18.396 1.570 29.847 1.00 44.81 311 TYR A C 1
ATOM 2643 O O . TYR A 1 311 ? -17.508 2.318 30.246 1.00 44.81 311 TYR A O 1
ATOM 2651 N N . LYS A 1 312 ? -18.116 0.331 29.409 1.00 41.41 312 LYS A N 1
ATOM 2652 C CA . LYS A 1 312 ? -16.754 -0.259 29.411 1.00 41.41 312 LYS A CA 1
ATOM 2653 C C . LYS A 1 312 ? -15.715 0.633 28.724 1.00 41.41 312 LYS A C 1
ATOM 2655 O O . LYS A 1 312 ? -14.530 0.545 29.021 1.00 41.41 312 LYS A O 1
ATOM 2660 N N . GLU A 1 313 ? -16.195 1.436 27.788 1.00 52.69 313 GLU A N 1
ATOM 2661 C CA . GLU A 1 313 ? -15.452 2.238 26.827 1.00 52.69 313 GLU A CA 1
ATOM 2662 C C . GLU A 1 313 ? -15.802 3.722 26.994 1.00 52.69 313 GLU A C 1
ATOM 2664 O O . GLU A 1 313 ? -15.870 4.459 26.016 1.00 52.69 313 GLU A O 1
ATOM 2669 N N . GLU A 1 314 ? -16.108 4.166 28.220 1.00 60.31 314 GLU A N 1
ATOM 2670 C CA . GLU A 1 314 ? -16.248 5.600 28.447 1.00 60.31 314 GLU A CA 1
ATOM 2671 C C . GLU A 1 314 ? -14.916 6.304 28.155 1.00 60.31 314 GLU A C 1
ATOM 2673 O O . GLU A 1 314 ? -13.899 5.930 28.747 1.00 60.31 314 GLU A O 1
ATOM 2678 N N . PRO A 1 315 ? -14.917 7.329 27.287 1.00 64.62 315 PRO A N 1
ATOM 2679 C CA . PRO A 1 315 ? -13.715 8.101 26.984 1.00 64.62 315 PRO A CA 1
ATOM 2680 C C . PRO A 1 315 ? -13.132 8.750 28.246 1.00 64.62 315 PRO A C 1
ATOM 2682 O O . PRO A 1 315 ? -13.871 9.053 29.188 1.00 64.62 315 PRO A O 1
ATOM 2685 N N . ASP A 1 316 ? -11.820 8.966 28.307 1.00 68.69 316 ASP A N 1
ATOM 2686 C CA . ASP A 1 316 ? -11.210 9.651 29.454 1.00 68.69 316 ASP A CA 1
ATOM 2687 C C . ASP A 1 316 ? -11.651 11.130 29.458 1.00 68.69 316 ASP A C 1
ATOM 2689 O O . ASP A 1 316 ? -12.036 11.690 28.441 1.00 68.69 316 ASP A O 1
ATOM 2693 N N . ASP A 1 317 ? -11.640 11.814 30.599 1.00 69.38 317 ASP A N 1
ATOM 2694 C CA . ASP A 1 317 ? -11.862 13.269 30.585 1.00 69.38 317 ASP A CA 1
ATOM 2695 C C . ASP A 1 317 ? -10.631 14.034 30.028 1.00 69.38 317 ASP A C 1
ATOM 2697 O O . ASP A 1 317 ? -10.675 15.246 29.780 1.00 69.38 317 ASP A O 1
ATOM 2701 N N . SER A 1 318 ? -9.519 13.324 29.813 1.00 68.12 318 SER A N 1
ATOM 2702 C CA . SER A 1 318 ? -8.277 13.810 29.232 1.00 68.12 318 SER A CA 1
ATOM 2703 C C . SER A 1 318 ? -8.285 13.783 27.702 1.00 68.12 318 SER A C 1
ATOM 2705 O O . SER A 1 318 ? -8.168 12.737 27.057 1.00 68.12 318 SER A O 1
ATOM 2707 N N . LEU A 1 319 ? -8.235 14.983 27.116 1.00 65.06 319 LEU A N 1
ATOM 2708 C CA . LEU A 1 319 ? -8.030 15.194 25.679 1.00 65.06 319 LEU A CA 1
ATOM 2709 C C . LEU A 1 319 ? -6.770 14.523 25.111 1.00 65.06 319 LEU A C 1
ATOM 2711 O O . LEU A 1 319 ? -6.654 14.420 23.894 1.00 65.06 319 LEU A O 1
ATOM 2715 N N . ASP A 1 320 ? -5.803 14.122 25.939 1.00 62.25 320 ASP A N 1
ATOM 2716 C CA . ASP A 1 320 ? -4.557 13.511 25.470 1.00 62.25 320 ASP A CA 1
ATOM 2717 C C . ASP A 1 320 ? -4.706 12.017 25.161 1.00 62.25 320 ASP A C 1
ATOM 2719 O O . ASP A 1 320 ? -4.018 11.519 24.265 1.00 62.25 320 ASP A O 1
ATOM 2723 N N . TYR A 1 321 ? -5.618 11.320 25.842 1.00 59.47 321 TYR A N 1
ATOM 2724 C CA . TYR A 1 321 ? -5.849 9.887 25.646 1.00 59.47 321 TYR A CA 1
ATOM 2725 C C . TYR A 1 321 ? -6.860 9.605 24.525 1.00 59.47 321 TYR A C 1
ATOM 2727 O O . TYR A 1 321 ? -6.640 8.698 23.722 1.00 59.47 321 TYR A O 1
ATOM 2735 N N . ASP A 1 322 ? -7.885 10.447 24.371 1.00 62.00 322 ASP A N 1
ATOM 2736 C CA . ASP A 1 322 ? -8.981 10.210 23.415 1.00 62.00 322 ASP A CA 1
ATOM 2737 C C . ASP A 1 322 ? -8.686 10.646 21.971 1.00 62.00 322 ASP A C 1
ATOM 2739 O O . ASP A 1 322 ? -9.500 10.455 21.059 1.00 62.00 322 ASP A O 1
ATOM 2743 N N . ARG A 1 323 ? -7.505 11.225 21.708 1.00 62.03 323 ARG A N 1
ATOM 2744 C CA . ARG A 1 323 ? -7.125 11.756 20.378 1.00 62.03 323 ARG A CA 1
ATOM 2745 C C . ARG A 1 323 ? -7.226 10.742 19.238 1.00 62.03 323 ARG A C 1
ATOM 2747 O O . ARG A 1 323 ? -7.229 11.150 18.075 1.00 62.03 323 ARG A O 1
ATOM 2754 N N . TYR A 1 324 ? -7.306 9.453 19.559 1.00 59.09 324 TYR A N 1
ATOM 2755 C CA . TYR A 1 324 ? -7.357 8.347 18.605 1.00 59.09 324 TYR A CA 1
ATOM 2756 C C . TYR A 1 324 ? -8.467 7.332 18.909 1.00 59.09 324 TYR A C 1
ATOM 2758 O O . TYR A 1 324 ? -8.549 6.321 18.213 1.00 59.09 324 TYR A O 1
ATOM 2766 N N . ASP A 1 325 ? -9.315 7.587 19.913 1.00 67.94 325 ASP A N 1
ATOM 2767 C CA . ASP A 1 325 ? -10.478 6.742 20.186 1.00 67.94 325 ASP A CA 1
ATOM 2768 C C . ASP A 1 325 ? -11.556 6.996 19.130 1.00 67.94 325 ASP A C 1
ATOM 2770 O O . ASP A 1 325 ? -12.225 8.028 19.150 1.00 67.94 325 ASP A O 1
ATOM 2774 N N . GLU A 1 326 ? -11.721 6.054 18.201 1.00 71.62 326 GLU A N 1
ATOM 2775 C CA . GLU A 1 326 ? -12.658 6.142 17.073 1.00 71.62 326 GLU A CA 1
ATOM 2776 C C . GLU A 1 326 ? -14.144 6.077 17.483 1.00 71.62 326 GLU A C 1
ATOM 2778 O O . GLU A 1 326 ? -15.017 6.148 16.617 1.00 71.62 326 GLU A O 1
ATOM 2783 N N . ASN A 1 327 ? -14.448 5.979 18.781 1.00 75.25 327 ASN A N 1
ATOM 2784 C CA . ASN A 1 327 ? -15.804 6.108 19.308 1.00 75.25 327 ASN A CA 1
ATOM 2785 C C . ASN A 1 327 ? -16.180 7.557 19.661 1.00 75.25 327 ASN A C 1
ATOM 2787 O O . ASN A 1 327 ? -17.365 7.841 19.844 1.00 75.25 327 ASN A O 1
ATOM 2791 N N . VAL A 1 328 ? -15.220 8.490 19.726 1.00 81.00 328 VAL A N 1
ATOM 2792 C CA . VAL A 1 328 ? -15.474 9.880 20.142 1.00 81.00 328 VAL A CA 1
ATOM 2793 C C . VAL A 1 328 ? -15.663 10.809 18.939 1.00 81.00 328 VAL A C 1
ATOM 2795 O O . VAL A 1 328 ? -14.868 10.817 17.997 1.00 81.00 328 VAL A O 1
ATOM 2798 N N . PHE A 1 329 ? -16.726 11.613 18.963 1.00 87.06 329 PHE A N 1
ATOM 2799 C CA . PHE A 1 329 ? -17.036 12.633 17.955 1.00 87.06 329 PHE A CA 1
ATOM 2800 C C . PHE A 1 329 ? -16.491 14.009 18.336 1.00 87.06 329 PHE A C 1
ATOM 2802 O O . PHE A 1 329 ? -16.045 14.753 17.468 1.00 87.06 329 PHE A O 1
ATOM 2809 N N . SER A 1 330 ? -16.519 14.373 19.616 1.00 90.50 330 SER A N 1
ATOM 2810 C CA . SER A 1 330 ? -15.955 15.640 20.090 1.00 90.50 330 SER A CA 1
ATOM 2811 C C . SER A 1 330 ? -15.692 15.604 21.585 1.00 90.50 330 SER A C 1
ATOM 2813 O O . SER A 1 330 ? -16.451 14.975 22.317 1.00 90.50 330 SER A O 1
ATOM 2815 N N . CYS A 1 331 ? -14.699 16.361 22.037 1.00 90.25 331 CYS A N 1
ATOM 2816 C CA . CYS A 1 331 ? -14.468 16.635 23.451 1.00 90.25 331 CYS A CA 1
ATOM 2817 C C . CYS A 1 331 ? -14.173 18.127 23.628 1.00 90.25 331 CYS A C 1
ATOM 2819 O O . CYS A 1 331 ? -13.439 18.713 22.831 1.00 90.25 331 CYS A O 1
ATOM 2821 N N . THR A 1 332 ? -14.779 18.751 24.635 1.00 91.75 332 THR A N 1
ATOM 2822 C CA . THR A 1 332 ? -14.614 20.174 24.962 1.00 91.75 332 THR A CA 1
ATOM 2823 C C . THR A 1 332 ? -14.330 20.323 26.449 1.00 91.75 332 THR A C 1
ATOM 2825 O O . THR A 1 332 ? -15.114 19.844 27.266 1.00 91.75 332 THR A O 1
ATOM 2828 N N . GLN A 1 333 ? -13.239 21.006 26.788 1.00 90.94 333 GLN A N 1
ATOM 2829 C CA . GLN A 1 333 ? -12.844 21.337 28.154 1.00 90.94 333 GLN A CA 1
ATOM 2830 C C . GLN A 1 333 ? -13.096 22.820 28.431 1.00 90.94 333 GLN A C 1
ATOM 2832 O O . GLN A 1 333 ? -12.825 23.682 27.590 1.00 90.94 333 GLN A O 1
ATOM 2837 N N . TYR A 1 334 ? -13.594 23.102 29.627 1.00 91.12 334 TYR A N 1
ATOM 2838 C CA . TYR A 1 334 ? -13.915 24.431 30.123 1.00 91.12 334 TYR A CA 1
ATOM 2839 C C . TYR A 1 334 ? -13.190 24.678 31.446 1.00 91.12 334 TYR A C 1
ATOM 2841 O O . TYR A 1 334 ? -13.085 23.766 32.268 1.00 91.12 334 TYR A O 1
ATOM 2849 N N . ASP A 1 335 ? -12.719 25.908 31.646 1.00 90.50 335 ASP A N 1
ATOM 2850 C CA . ASP A 1 335 ? -12.173 26.349 32.933 1.00 90.50 335 ASP A CA 1
ATOM 2851 C C . ASP A 1 335 ? -13.280 26.581 33.981 1.00 90.50 335 ASP A C 1
ATOM 2853 O O . ASP A 1 335 ? -14.476 26.525 33.682 1.00 90.50 335 ASP A O 1
ATOM 2857 N N . GLU A 1 336 ? -12.875 26.895 35.213 1.00 90.19 336 GLU A N 1
ATOM 2858 C CA . GLU A 1 336 ? -13.763 27.226 36.341 1.00 90.19 336 GLU A CA 1
ATOM 2859 C C . GLU A 1 336 ? -14.740 28.392 36.068 1.00 90.19 336 GLU A C 1
ATOM 2861 O O . GLU A 1 336 ? -15.766 28.524 36.744 1.00 90.19 336 GLU A O 1
ATOM 2866 N N . ASN A 1 337 ? -14.440 29.237 35.073 1.00 90.12 337 ASN A N 1
ATOM 2867 C CA . ASN A 1 337 ? -15.254 30.381 34.661 1.00 90.12 337 ASN A CA 1
ATOM 2868 C C . ASN A 1 337 ? -16.205 30.035 33.502 1.00 90.12 337 ASN A C 1
ATOM 2870 O O . ASN A 1 337 ? -16.987 30.885 33.072 1.00 90.12 337 ASN A O 1
ATOM 2874 N N . GLY A 1 338 ? -16.158 28.799 32.998 1.00 86.50 338 GLY A N 1
ATOM 2875 C CA . GLY A 1 338 ? -16.958 28.334 31.872 1.00 86.50 338 GLY A CA 1
ATOM 2876 C C . GLY A 1 338 ? -16.417 28.753 30.504 1.00 86.50 338 GLY A C 1
ATOM 2877 O O . GLY A 1 338 ? -17.144 28.634 29.516 1.00 86.50 338 GLY A O 1
ATOM 2878 N N . ASN A 1 339 ? -15.171 29.227 30.409 1.00 89.31 339 ASN A N 1
ATOM 2879 C CA . ASN A 1 339 ? -14.545 29.516 29.121 1.00 89.31 339 ASN A CA 1
ATOM 2880 C C . ASN A 1 339 ? -14.003 28.231 28.502 1.00 89.31 339 ASN A C 1
ATOM 2882 O O . ASN A 1 339 ? -13.322 27.453 29.170 1.00 89.31 339 ASN A O 1
ATOM 2886 N N . GLU A 1 340 ? -14.244 28.035 27.206 1.00 90.44 340 GLU A N 1
ATOM 2887 C CA . GLU A 1 340 ? -13.637 26.937 26.453 1.00 90.44 340 GLU A CA 1
ATOM 2888 C C . GLU A 1 340 ? -12.107 27.090 26.451 1.00 90.44 340 GLU A C 1
ATOM 2890 O O . GLU A 1 340 ? -11.565 28.072 25.937 1.00 90.44 340 GLU A O 1
ATOM 2895 N N . THR A 1 341 ? -11.394 26.112 27.009 1.00 90.38 341 THR A N 1
ATOM 2896 C CA . THR A 1 341 ? -9.925 26.100 27.034 1.00 90.38 341 THR A CA 1
ATOM 2897 C C . THR A 1 341 ? -9.370 25.311 25.861 1.00 90.38 341 THR A C 1
ATOM 2899 O O . THR A 1 341 ? -8.463 25.779 25.167 1.00 90.38 341 THR A O 1
ATOM 2902 N N . LYS A 1 342 ? -9.936 24.132 25.605 1.00 90.50 342 LYS A N 1
ATOM 2903 C CA . LYS A 1 342 ? -9.538 23.223 24.533 1.00 90.50 342 LYS A CA 1
ATOM 2904 C C . LYS A 1 342 ? -10.748 22.483 23.996 1.00 90.50 342 LYS A C 1
ATOM 2906 O O . LYS A 1 342 ? -11.662 22.133 24.741 1.00 90.50 342 LYS A O 1
ATOM 2911 N N . LYS A 1 343 ? -10.708 22.169 22.710 1.00 90.25 343 LYS A N 1
ATOM 2912 C CA . LYS A 1 343 ? -11.755 21.395 22.056 1.00 90.25 343 LYS A CA 1
ATOM 2913 C C . LYS A 1 343 ? -11.186 20.602 20.903 1.00 90.25 343 LYS A C 1
ATOM 2915 O O . LYS A 1 343 ? -10.257 21.053 20.240 1.00 90.25 343 LYS A O 1
ATOM 2920 N N . TYR A 1 344 ? -11.776 19.455 20.613 1.00 89.81 344 TYR A N 1
ATOM 2921 C CA . TYR A 1 344 ? -11.663 18.882 19.285 1.00 89.81 344 TYR A CA 1
ATOM 2922 C C . TYR A 1 344 ? -13.013 18.441 18.746 1.00 89.81 344 TYR A C 1
ATOM 2924 O O . TYR A 1 344 ? -13.931 18.100 19.495 1.00 89.81 344 TYR A O 1
ATOM 2932 N N . ILE A 1 345 ? -13.107 18.428 17.422 1.00 89.94 345 ILE A N 1
ATOM 2933 C CA . ILE A 1 345 ? -14.248 17.901 16.677 1.00 89.94 345 ILE A CA 1
ATOM 2934 C C . ILE A 1 345 ? -13.705 16.919 15.650 1.00 89.94 345 ILE A C 1
ATOM 2936 O O . ILE A 1 345 ? -12.742 17.237 14.950 1.00 89.94 345 ILE A O 1
ATOM 2940 N N . ARG A 1 346 ? -14.319 15.740 15.555 1.00 89.56 346 ARG A N 1
ATOM 2941 C CA . ARG A 1 346 ? -13.960 14.704 14.595 1.00 89.56 346 ARG A CA 1
ATOM 2942 C C . ARG A 1 346 ? -15.075 14.440 13.596 1.00 89.56 346 ARG A C 1
ATOM 2944 O O . ARG A 1 346 ? -16.225 14.190 13.957 1.00 89.56 346 ARG A O 1
ATOM 2951 N N . THR A 1 347 ? -14.674 14.393 12.337 1.00 88.69 347 THR A N 1
ATOM 2952 C CA . THR A 1 347 ? -15.508 14.028 11.199 1.00 88.69 347 THR A CA 1
ATOM 2953 C C . THR A 1 347 ? -15.071 12.665 10.683 1.00 88.69 347 THR A C 1
ATOM 2955 O O . THR A 1 347 ? -13.898 12.465 10.364 1.00 88.69 347 THR A O 1
ATOM 2958 N N . TYR A 1 348 ? -16.013 11.728 10.597 1.00 84.81 348 TYR A N 1
ATOM 2959 C CA . TYR A 1 348 ? -15.790 10.395 10.042 1.00 84.81 348 TYR A CA 1
ATOM 2960 C C . TYR A 1 348 ? -16.233 10.352 8.580 1.00 84.81 348 TYR A C 1
ATOM 2962 O O . TYR A 1 348 ? -17.292 10.870 8.230 1.00 84.81 348 TYR A O 1
ATOM 2970 N N . PHE A 1 349 ? -15.434 9.707 7.737 1.00 82.69 349 PHE A N 1
ATOM 2971 C CA . PHE A 1 349 ? -15.722 9.501 6.322 1.00 82.69 349 PHE A CA 1
ATOM 2972 C C . PHE A 1 349 ? -16.161 8.050 6.070 1.00 82.69 349 PHE A C 1
ATOM 2974 O O . PHE A 1 349 ? -15.740 7.128 6.771 1.00 82.69 349 PHE A O 1
ATOM 2981 N N . GLU A 1 350 ? -16.964 7.820 5.027 1.00 73.62 350 GLU A N 1
ATOM 2982 C CA . GLU A 1 350 ? -17.533 6.496 4.695 1.00 73.62 350 GLU A CA 1
ATOM 2983 C C . GLU A 1 350 ? -16.474 5.399 4.476 1.00 73.62 350 GLU A C 1
ATOM 2985 O O . GLU A 1 350 ? -16.704 4.219 4.732 1.00 73.62 350 GLU A O 1
ATOM 2990 N N . ASN A 1 351 ? -15.270 5.784 4.049 1.00 73.06 351 ASN A N 1
ATOM 2991 C CA . ASN A 1 351 ? -14.150 4.877 3.804 1.00 73.06 351 ASN A CA 1
ATOM 2992 C C . ASN A 1 351 ? -13.352 4.496 5.067 1.00 73.06 351 ASN A C 1
ATOM 2994 O O . ASN A 1 351 ? -12.314 3.838 4.951 1.00 73.06 351 ASN A O 1
ATOM 2998 N N . GLY A 1 352 ? -13.808 4.886 6.261 1.00 74.00 352 GLY A N 1
ATOM 2999 C CA . GLY A 1 352 ? -13.139 4.608 7.537 1.00 74.00 352 GLY A CA 1
ATOM 3000 C C . GLY A 1 352 ? -11.952 5.530 7.843 1.00 74.00 352 GLY A C 1
ATOM 3001 O O . GLY A 1 352 ? -11.191 5.264 8.783 1.00 74.00 352 GLY A O 1
ATOM 3002 N N . LEU A 1 353 ? -11.775 6.591 7.048 1.00 83.38 353 LEU A N 1
ATOM 3003 C CA . LEU A 1 353 ? -10.908 7.716 7.382 1.00 83.38 353 LEU A CA 1
ATOM 3004 C C . LEU A 1 353 ? -11.627 8.665 8.339 1.00 83.38 353 LEU A C 1
ATOM 3006 O O . LEU A 1 353 ? -12.854 8.673 8.430 1.00 83.38 353 LEU A O 1
ATOM 3010 N N . TRP A 1 354 ? -10.857 9.513 9.006 1.00 86.06 354 TRP A N 1
ATOM 3011 C CA . TRP A 1 354 ? -11.408 10.601 9.796 1.00 86.06 354 TRP A CA 1
ATOM 3012 C C . TRP A 1 354 ? -10.452 11.785 9.845 1.00 86.06 354 TRP A C 1
ATOM 3014 O O . TRP A 1 354 ? -9.241 11.654 9.645 1.00 86.06 354 TRP A O 1
ATOM 3024 N N . GLU A 1 355 ? -11.017 12.944 10.143 1.00 89.19 355 GLU A N 1
ATOM 3025 C CA . GLU A 1 355 ? -10.307 14.188 10.408 1.00 89.19 355 GLU A CA 1
ATOM 3026 C C . GLU A 1 355 ? -10.702 14.706 11.787 1.00 89.19 355 GLU A C 1
ATOM 3028 O O . GLU A 1 355 ? -11.880 14.705 12.120 1.00 89.19 355 GLU A O 1
ATOM 3033 N N . THR A 1 356 ? -9.729 15.164 12.573 1.00 88.69 356 THR A N 1
ATOM 3034 C CA . THR A 1 356 ? -9.956 15.832 13.857 1.00 88.69 356 THR A CA 1
ATOM 3035 C C . THR A 1 356 ? -9.374 17.236 13.823 1.00 88.69 356 THR A C 1
ATOM 3037 O O . THR A 1 356 ? -8.170 17.387 13.621 1.00 88.69 356 THR A O 1
ATOM 3040 N N . VAL A 1 357 ? -10.206 18.246 14.063 1.00 90.88 357 VAL A N 1
ATOM 3041 C CA . VAL A 1 357 ? -9.782 19.643 14.214 1.00 90.88 357 VAL A CA 1
ATOM 3042 C C . VAL A 1 357 ? -9.627 19.948 15.698 1.00 90.88 357 VAL A C 1
ATOM 3044 O O . VAL A 1 357 ? -10.562 19.725 16.466 1.00 90.88 357 VAL A O 1
ATOM 3047 N N . TYR A 1 358 ? -8.462 20.459 16.093 1.00 89.81 358 TYR A N 1
ATOM 3048 C CA . TYR A 1 358 ? -8.154 20.864 17.462 1.00 89.81 358 TYR A CA 1
ATOM 3049 C C . TYR A 1 358 ? -8.223 22.379 17.600 1.00 89.81 358 TYR A C 1
ATOM 3051 O O . TYR A 1 358 ? -7.649 23.114 16.796 1.00 89.81 358 TYR A O 1
ATOM 3059 N N . TYR A 1 359 ? -8.870 22.829 18.664 1.00 90.50 359 TYR A N 1
ATOM 3060 C CA . TYR A 1 359 ? -9.025 24.222 19.039 1.00 90.50 359 TYR A CA 1
ATOM 3061 C C . TYR A 1 359 ? -8.402 24.456 20.411 1.00 90.50 359 TYR A C 1
ATOM 3063 O O . TYR A 1 359 ? -8.475 23.615 21.311 1.00 90.50 359 TYR A O 1
ATOM 3071 N N . GLU A 1 360 ? -7.834 25.640 20.578 1.00 90.31 360 GLU A N 1
ATOM 3072 C CA . GLU A 1 360 ? -7.366 26.149 21.858 1.00 90.31 360 GLU A CA 1
ATOM 3073 C C . GLU A 1 360 ? -7.923 27.558 22.036 1.00 90.31 360 GLU A C 1
ATOM 3075 O O . GLU A 1 360 ? -7.707 28.429 21.187 1.00 90.31 360 GLU A O 1
ATOM 3080 N N . LYS A 1 361 ? -8.666 27.769 23.126 1.00 89.06 361 LYS A N 1
ATOM 3081 C CA . LYS A 1 361 ? -9.379 29.021 23.422 1.00 89.06 361 LYS A CA 1
ATOM 3082 C C . LYS A 1 361 ? -10.232 29.505 22.240 1.00 89.06 361 LYS A C 1
ATOM 3084 O O . LYS A 1 361 ? -10.167 30.669 21.853 1.00 89.06 361 LYS A O 1
ATOM 3089 N N . GLY A 1 362 ? -10.967 28.580 21.616 1.00 85.44 362 GLY A N 1
ATOM 3090 C CA . GLY A 1 362 ? -11.824 28.836 20.454 1.00 85.44 362 GLY A CA 1
ATOM 3091 C C . GLY A 1 362 ? -11.097 29.041 19.118 1.00 85.44 362 GLY A C 1
ATOM 3092 O O . GLY A 1 362 ? -11.754 29.169 18.088 1.00 85.44 362 GLY A O 1
ATOM 3093 N N . VAL A 1 363 ? -9.760 29.046 19.090 1.00 89.06 363 VAL A N 1
ATOM 3094 C CA . VAL A 1 363 ? -8.976 29.228 17.858 1.00 89.06 363 VAL A CA 1
ATOM 3095 C C . VAL A 1 363 ? -8.528 27.866 17.325 1.00 89.06 363 VAL A C 1
ATOM 3097 O O . VAL A 1 363 ? -7.884 27.128 18.077 1.00 89.06 363 VAL A O 1
ATOM 3100 N N . PRO A 1 364 ? -8.807 27.515 16.055 1.00 91.38 364 PRO A N 1
ATOM 3101 C CA . PRO A 1 364 ? -8.308 26.277 15.466 1.00 91.38 364 PRO A CA 1
ATOM 3102 C C . PRO A 1 364 ? -6.774 26.312 15.389 1.00 91.38 364 PRO A C 1
ATOM 3104 O O . PRO A 1 364 ? -6.179 27.307 14.979 1.00 91.38 364 PRO A O 1
ATOM 3107 N N . LYS A 1 365 ? -6.121 25.235 15.830 1.00 90.44 365 LYS A N 1
ATOM 3108 C CA . LYS A 1 365 ? -4.656 25.124 15.927 1.00 90.44 365 LYS A CA 1
ATOM 3109 C C . LYS A 1 365 ? -4.081 24.119 14.948 1.00 90.44 365 LYS A C 1
ATOM 3111 O O . LYS A 1 365 ? -3.113 24.423 14.255 1.00 90.44 365 LYS A O 1
ATOM 3116 N N . SER A 1 366 ? -4.656 22.924 14.900 1.00 89.38 366 SER A N 1
ATOM 3117 C CA . SER A 1 366 ? -4.174 21.868 14.019 1.00 89.38 366 SER A CA 1
ATOM 3118 C C . SER A 1 366 ? -5.285 20.927 13.589 1.00 89.38 366 SER A C 1
ATOM 3120 O O . SER A 1 366 ? -6.340 20.829 14.218 1.00 89.38 366 SER A O 1
ATOM 3122 N N . ILE A 1 367 ? -5.025 20.236 12.486 1.00 89.12 367 ILE A N 1
ATOM 3123 C CA . ILE A 1 367 ? -5.890 19.208 11.927 1.00 89.12 367 ILE A CA 1
ATOM 3124 C C . ILE A 1 367 ? -5.096 17.910 11.873 1.00 89.12 367 ILE A C 1
ATOM 3126 O O . ILE A 1 367 ? -4.036 17.855 11.248 1.00 89.12 367 ILE A O 1
ATOM 3130 N N . ILE A 1 368 ? -5.611 16.851 12.495 1.00 86.12 368 ILE A N 1
ATOM 3131 C CA . ILE A 1 368 ? -5.059 15.499 12.374 1.00 86.12 368 ILE A CA 1
ATOM 3132 C C . ILE A 1 368 ? -5.961 14.681 11.461 1.00 86.12 368 ILE A C 1
ATOM 3134 O O . ILE A 1 368 ? -7.148 14.513 11.739 1.00 86.12 368 ILE A O 1
ATOM 3138 N N . ARG A 1 369 ? -5.380 14.108 10.408 1.00 85.12 369 ARG A N 1
ATOM 3139 C CA . ARG A 1 369 ? -6.069 13.162 9.527 1.00 85.12 369 ARG A CA 1
ATOM 3140 C C . ARG A 1 369 ? -5.539 11.754 9.717 1.00 85.12 369 ARG A C 1
ATOM 3142 O O . ARG A 1 369 ? -4.329 11.531 9.629 1.00 85.12 369 ARG A O 1
ATOM 3149 N N . LYS A 1 370 ? -6.458 10.806 9.906 1.00 82.62 370 LYS A N 1
ATOM 3150 C CA . LYS A 1 370 ? -6.213 9.404 9.576 1.00 82.62 370 LYS A CA 1
ATOM 3151 C C . LYS A 1 370 ? -6.342 9.289 8.070 1.00 82.62 370 LYS A C 1
ATOM 3153 O O . LYS A 1 370 ? -7.403 9.541 7.507 1.00 82.62 370 LYS A O 1
ATOM 3158 N N . GLU A 1 371 ? -5.256 8.899 7.435 1.00 81.75 371 GLU A N 1
ATOM 3159 C CA . GLU A 1 371 ? -5.198 8.603 6.016 1.00 81.75 371 GLU A CA 1
ATOM 3160 C C . GLU A 1 371 ? -4.702 7.173 5.829 1.00 81.75 371 GLU A C 1
ATOM 3162 O O . GLU A 1 371 ? -4.184 6.529 6.748 1.00 81.75 371 GLU A O 1
ATOM 3167 N N . TYR A 1 372 ? -4.831 6.675 4.609 1.00 79.62 372 TYR A N 1
ATOM 3168 C CA . TYR A 1 372 ? -4.122 5.480 4.212 1.00 79.62 372 TYR A CA 1
ATOM 3169 C C . TYR A 1 372 ? -3.350 5.725 2.925 1.00 79.62 372 TYR A C 1
ATOM 3171 O O . TYR A 1 372 ? -3.843 6.350 1.984 1.00 79.62 372 TYR A O 1
ATOM 3179 N N . ASN A 1 373 ? -2.153 5.159 2.854 1.00 78.31 373 ASN A N 1
ATOM 3180 C CA . ASN A 1 373 ? -1.552 4.865 1.570 1.00 78.31 373 ASN A CA 1
ATOM 3181 C C . ASN A 1 373 ? -2.159 3.544 1.132 1.00 78.31 373 ASN A C 1
ATOM 3183 O O . ASN A 1 373 ? -1.985 2.521 1.792 1.00 78.31 373 ASN A O 1
ATOM 3187 N N . ILE A 1 374 ? -2.880 3.545 0.016 1.00 68.19 374 ILE A N 1
ATOM 3188 C CA . ILE A 1 374 ? -3.146 2.279 -0.650 1.00 68.19 374 ILE A CA 1
ATOM 3189 C C . ILE A 1 374 ? -1.768 1.818 -1.106 1.00 68.19 374 ILE A C 1
ATOM 3191 O O . ILE A 1 374 ? -1.184 2.432 -2.003 1.00 68.19 374 ILE A O 1
ATOM 3195 N N . PHE A 1 375 ? -1.248 0.743 -0.507 1.00 62.66 375 PHE A N 1
ATOM 3196 C CA . PHE A 1 375 ? -0.319 -0.082 -1.255 1.00 62.66 375 PHE A CA 1
ATOM 3197 C C . PHE A 1 375 ? -1.168 -0.517 -2.422 1.00 62.66 375 PHE A C 1
ATOM 3199 O O . PHE A 1 375 ? -2.044 -1.370 -2.254 1.00 62.66 375 PHE A O 1
ATOM 3206 N N . LYS A 1 376 ? -1.037 0.170 -3.567 1.00 45.16 376 LYS A N 1
ATOM 3207 C CA . LYS A 1 376 ? -1.672 -0.289 -4.789 1.00 45.16 376 LYS A CA 1
ATOM 3208 C C . LYS A 1 376 ? -1.309 -1.755 -4.804 1.00 45.16 376 LYS A C 1
ATOM 3210 O O . LYS A 1 376 ? -0.129 -2.078 -4.905 1.00 45.16 376 LYS A O 1
ATOM 3215 N N . ASN A 1 377 ? -2.307 -2.617 -4.648 1.00 39.72 377 ASN A N 1
ATOM 3216 C CA . ASN A 1 377 ? -2.175 -3.981 -5.078 1.00 39.72 377 ASN A CA 1
ATOM 3217 C C . ASN A 1 377 ? -2.050 -3.881 -6.615 1.00 39.72 377 ASN A C 1
ATOM 3219 O O . ASN A 1 377 ? -2.957 -4.223 -7.351 1.00 39.72 377 ASN A O 1
ATOM 3223 N N . LEU A 1 378 ? -0.921 -3.380 -7.122 1.00 39.47 378 LEU A N 1
ATOM 3224 C CA . LEU A 1 378 ? -0.010 -4.311 -7.736 1.00 39.47 378 LEU A CA 1
ATOM 3225 C C . LEU A 1 378 ? 0.222 -5.296 -6.578 1.00 39.47 378 LEU A C 1
ATOM 3227 O O . LEU A 1 378 ? 0.926 -4.997 -5.625 1.00 39.47 378 LEU A O 1
ATOM 3231 N N . ASN A 1 379 ? -0.450 -6.442 -6.510 1.00 40.06 379 ASN A N 1
ATOM 3232 C CA . ASN A 1 379 ? 0.179 -7.623 -7.075 1.00 40.06 379 ASN A CA 1
ATOM 3233 C C . ASN A 1 379 ? 1.542 -7.276 -7.684 1.00 40.06 379 ASN A C 1
ATOM 3235 O O . ASN A 1 379 ? 1.763 -7.436 -8.871 1.00 40.06 379 ASN A O 1
ATOM 3239 N N . TYR A 1 380 ? 2.488 -6.850 -6.848 1.00 47.97 380 TYR A N 1
ATOM 3240 C CA . TYR A 1 380 ? 3.893 -7.021 -7.126 1.00 47.97 380 TYR A CA 1
ATOM 3241 C C . TYR A 1 380 ? 4.228 -8.496 -6.865 1.00 47.97 380 TYR A C 1
ATOM 3243 O O . TYR A 1 380 ? 5.235 -8.847 -6.274 1.00 47.97 380 TYR A O 1
ATOM 3251 N N . MET A 1 381 ? 3.314 -9.381 -7.278 1.00 59.28 381 MET A N 1
ATOM 3252 C CA . MET A 1 381 ? 3.678 -10.687 -7.744 1.00 59.28 381 MET A CA 1
ATOM 3253 C C . MET A 1 381 ? 4.243 -10.418 -9.121 1.00 59.28 381 MET A C 1
ATOM 3255 O O . MET A 1 381 ? 3.533 -9.969 -10.019 1.00 59.28 381 MET A O 1
ATOM 3259 N N . TYR A 1 382 ? 5.538 -10.650 -9.252 1.00 77.38 382 TYR A N 1
ATOM 3260 C CA . TYR A 1 382 ? 6.164 -10.840 -10.544 1.00 77.38 382 TYR A CA 1
ATOM 3261 C C . TYR A 1 382 ? 5.251 -11.706 -11.410 1.00 77.38 382 TYR A C 1
ATOM 3263 O O . TYR A 1 382 ? 4.850 -12.795 -10.974 1.00 77.38 382 TYR A O 1
ATOM 3271 N N . THR A 1 383 ? 4.858 -11.188 -12.577 1.00 83.38 383 THR A N 1
ATOM 3272 C CA . THR A 1 383 ? 3.947 -11.908 -13.467 1.00 83.38 383 THR A CA 1
ATOM 3273 C C . THR A 1 383 ? 4.541 -13.271 -13.796 1.00 83.38 383 THR A C 1
ATOM 3275 O O . THR A 1 383 ? 5.761 -13.456 -13.800 1.00 83.38 383 THR A O 1
ATOM 3278 N N . GLN A 1 384 ? 3.679 -14.250 -14.061 1.00 85.00 384 GLN A N 1
ATOM 3279 C CA . GLN A 1 384 ? 4.149 -15.567 -14.481 1.00 85.00 384 GLN A CA 1
ATOM 3280 C C . GLN A 1 384 ? 5.026 -15.452 -15.743 1.00 85.00 384 GLN A C 1
ATOM 3282 O O . GLN A 1 384 ? 6.085 -16.069 -15.807 1.00 85.00 384 GLN A O 1
ATOM 3287 N N . ALA A 1 385 ? 4.661 -14.547 -16.658 1.00 92.12 385 ALA A N 1
ATOM 3288 C CA . ALA A 1 385 ? 5.456 -14.198 -17.828 1.00 92.12 385 ALA A CA 1
ATOM 3289 C C . ALA A 1 385 ? 6.871 -13.699 -17.474 1.00 92.12 385 ALA A C 1
ATOM 3291 O O . ALA A 1 385 ? 7.840 -14.115 -18.107 1.00 92.12 385 ALA A O 1
ATOM 3292 N N . PHE A 1 386 ? 7.025 -12.843 -16.454 1.00 95.88 386 PHE A N 1
ATOM 3293 C CA . PHE A 1 386 ? 8.351 -12.387 -16.023 1.00 95.88 386 PHE A CA 1
ATOM 3294 C C . PHE A 1 386 ? 9.181 -13.515 -15.400 1.00 95.88 386 PHE A C 1
ATOM 3296 O O . PHE A 1 386 ? 10.365 -13.644 -15.703 1.00 95.88 386 PHE A O 1
ATOM 3303 N N . LYS A 1 387 ? 8.569 -14.368 -14.569 1.00 93.69 387 LYS A N 1
ATOM 3304 C CA . LYS A 1 387 ? 9.254 -15.537 -13.985 1.00 93.69 387 LYS A CA 1
ATOM 3305 C C . LYS A 1 387 ? 9.772 -16.480 -15.070 1.00 93.69 387 LYS A C 1
ATOM 3307 O O . LYS A 1 387 ? 10.902 -16.954 -14.987 1.00 93.69 387 LYS A O 1
ATOM 3312 N N . GLU A 1 388 ? 8.965 -16.709 -16.101 1.00 94.75 388 GLU A N 1
ATOM 3313 C CA . GLU A 1 388 ? 9.349 -17.498 -17.272 1.00 94.75 388 GLU A CA 1
ATOM 3314 C C . GLU A 1 388 ? 10.473 -16.832 -18.066 1.00 94.75 388 GLU A C 1
ATOM 3316 O O . GLU A 1 388 ? 11.403 -17.523 -18.470 1.00 94.75 388 GLU A O 1
ATOM 3321 N N . ALA A 1 389 ? 10.449 -15.505 -18.233 1.00 96.88 389 ALA A N 1
ATOM 3322 C CA . ALA A 1 389 ? 11.539 -14.769 -18.874 1.00 96.88 389 ALA A CA 1
ATOM 3323 C C . ALA A 1 389 ? 12.864 -14.899 -18.100 1.00 96.88 389 ALA A C 1
ATOM 3325 O O . ALA A 1 389 ? 13.899 -15.156 -18.709 1.00 96.88 389 ALA A O 1
ATOM 3326 N N . VAL A 1 390 ? 12.843 -14.807 -16.763 1.00 96.38 390 VAL A N 1
ATOM 3327 C CA . VAL A 1 390 ? 14.038 -15.027 -15.923 1.00 96.38 390 VAL A CA 1
ATOM 3328 C C . VAL A 1 390 ? 14.550 -16.466 -16.057 1.00 96.38 390 VAL A C 1
ATOM 3330 O O . VAL A 1 390 ? 15.748 -16.673 -16.253 1.00 96.38 390 VAL A O 1
ATOM 3333 N N . ALA A 1 391 ? 13.658 -17.460 -16.017 1.00 95.12 391 ALA A N 1
ATOM 3334 C CA . ALA A 1 391 ? 14.025 -18.866 -16.196 1.00 95.12 391 ALA A CA 1
ATOM 3335 C C . ALA A 1 391 ? 14.606 -19.143 -17.595 1.00 95.12 391 ALA A C 1
ATOM 3337 O O . ALA A 1 391 ? 15.595 -19.866 -17.723 1.00 95.12 391 ALA A O 1
ATOM 3338 N N . TYR A 1 392 ? 14.034 -18.532 -18.636 1.00 96.56 392 TYR A N 1
ATOM 3339 C CA . TYR A 1 392 ? 14.550 -18.610 -20.000 1.00 96.56 392 TYR A CA 1
ATOM 3340 C C . TYR A 1 392 ? 15.946 -17.990 -20.103 1.00 96.56 392 TYR A C 1
ATOM 3342 O O . TYR A 1 392 ? 16.847 -18.611 -20.666 1.00 96.56 392 TYR A O 1
ATOM 3350 N N . CYS A 1 393 ? 16.152 -16.804 -19.524 1.00 95.69 393 CYS A N 1
ATOM 3351 C CA . CYS A 1 393 ? 17.460 -16.156 -19.491 1.00 95.69 393 CYS A CA 1
ATOM 3352 C C . CYS A 1 393 ? 18.513 -17.014 -18.786 1.00 95.69 393 CYS A C 1
ATOM 3354 O O . CYS A 1 393 ? 19.617 -17.156 -19.301 1.00 95.69 393 CYS A O 1
ATOM 3356 N N . LYS A 1 394 ? 18.159 -17.649 -17.662 1.00 94.50 394 LYS A N 1
ATOM 3357 C CA . LYS A 1 394 ? 19.037 -18.592 -16.960 1.00 94.50 394 LYS A CA 1
ATOM 3358 C C . LYS A 1 394 ? 19.412 -19.795 -17.823 1.00 94.50 394 LYS A C 1
ATOM 3360 O O . LYS A 1 394 ? 20.574 -20.173 -17.866 1.00 94.50 394 LYS A O 1
ATOM 3365 N N . ALA A 1 395 ? 18.437 -20.392 -18.507 1.00 94.88 395 ALA A N 1
ATOM 3366 C CA . ALA A 1 395 ? 18.666 -21.569 -19.343 1.00 94.88 395 ALA A CA 1
ATOM 3367 C C . ALA A 1 395 ? 19.518 -21.272 -20.590 1.00 94.88 395 ALA A C 1
ATOM 3369 O O . ALA A 1 395 ? 20.150 -22.181 -21.121 1.00 94.88 395 ALA A O 1
ATOM 3370 N N . ASN A 1 396 ? 19.527 -20.018 -21.052 1.00 93.06 396 ASN A N 1
ATOM 3371 C CA . ASN A 1 396 ? 20.181 -19.603 -22.295 1.00 93.06 396 ASN A CA 1
ATOM 3372 C C . ASN A 1 396 ? 21.345 -18.626 -22.083 1.00 93.06 396 ASN A C 1
ATOM 3374 O O . ASN A 1 396 ? 21.844 -18.077 -23.061 1.00 93.06 396 ASN A O 1
ATOM 3378 N N . ASN A 1 397 ? 21.782 -18.403 -20.840 1.00 91.06 397 ASN A N 1
ATOM 3379 C CA . ASN A 1 397 ? 22.895 -17.508 -20.518 1.00 91.06 397 ASN A CA 1
ATOM 3380 C C . ASN A 1 397 ? 22.704 -16.066 -21.043 1.00 91.06 397 ASN A C 1
ATOM 3382 O O . ASN A 1 397 ? 23.597 -15.477 -21.655 1.00 91.06 397 ASN A O 1
ATOM 3386 N N . LEU A 1 398 ? 21.505 -15.508 -20.832 1.00 92.88 398 LEU A N 1
ATOM 3387 C CA . LEU A 1 398 ? 21.110 -14.183 -21.327 1.00 92.88 398 LEU A CA 1
ATOM 3388 C C . LEU A 1 398 ? 20.882 -13.183 -20.193 1.00 92.88 398 LEU A C 1
ATOM 3390 O O . LEU A 1 398 ? 20.404 -13.521 -19.109 1.00 92.88 398 LEU A O 1
ATOM 3394 N N . PHE A 1 399 ? 21.146 -11.910 -20.472 1.00 92.31 399 PHE A N 1
ATOM 3395 C CA . PHE A 1 399 ? 20.839 -10.812 -19.557 1.00 92.31 399 PHE A CA 1
ATOM 3396 C C . PHE A 1 399 ? 19.330 -10.503 -19.529 1.00 92.31 399 PHE A C 1
ATOM 3398 O O . PHE A 1 399 ? 18.691 -10.365 -20.576 1.00 92.31 399 PHE A O 1
ATOM 3405 N N . VAL A 1 400 ? 18.740 -10.352 -18.340 1.00 94.75 400 VAL A N 1
ATOM 3406 C CA . VAL A 1 400 ? 17.297 -10.099 -18.187 1.00 94.75 400 VAL A CA 1
ATOM 3407 C C . VAL A 1 400 ? 16.985 -8.620 -18.432 1.00 94.75 400 VAL A C 1
ATOM 3409 O O . VAL A 1 400 ? 16.253 -8.263 -19.358 1.00 94.75 400 VAL A O 1
ATOM 3412 N N . GLY A 1 401 ? 17.548 -7.743 -17.602 1.00 93.62 401 GLY A N 1
ATOM 3413 C CA . GLY A 1 401 ? 17.198 -6.324 -17.567 1.00 93.62 401 GLY A CA 1
ATOM 3414 C C . GLY A 1 401 ? 17.253 -5.717 -16.167 1.00 93.62 401 GLY A C 1
ATOM 3415 O O . GLY A 1 401 ? 17.610 -6.381 -15.186 1.00 93.62 401 GLY A O 1
ATOM 3416 N N . TYR A 1 402 ? 16.870 -4.443 -16.096 1.00 92.81 402 TYR A N 1
ATOM 3417 C CA . TYR A 1 402 ? 16.813 -3.631 -14.879 1.00 92.81 402 TYR A CA 1
ATOM 3418 C C . TYR A 1 402 ? 15.489 -2.859 -14.779 1.00 92.81 402 TYR A C 1
ATOM 3420 O O . TYR A 1 402 ? 14.883 -2.514 -15.791 1.00 92.81 402 TYR A O 1
ATOM 3428 N N . GLY A 1 403 ? 15.086 -2.499 -13.562 1.00 92.62 403 GLY A N 1
ATOM 3429 C CA . GLY A 1 403 ? 13.904 -1.681 -13.280 1.00 92.62 403 GLY A CA 1
ATOM 3430 C C . GLY A 1 403 ? 12.670 -2.492 -12.884 1.00 92.62 403 GLY A C 1
ATOM 3431 O O . GLY A 1 403 ? 12.786 -3.634 -12.452 1.00 92.62 403 GLY A O 1
ATOM 3432 N N . ASN A 1 404 ? 11.490 -1.883 -12.984 1.00 92.62 404 ASN A N 1
ATOM 3433 C CA . ASN A 1 404 ? 10.222 -2.463 -12.545 1.00 92.62 404 ASN A CA 1
ATOM 3434 C C . ASN A 1 404 ? 9.630 -3.388 -13.633 1.00 92.62 404 ASN A C 1
ATOM 3436 O O . ASN A 1 404 ? 9.123 -2.867 -14.628 1.00 92.62 404 ASN A O 1
ATOM 3440 N N . PRO A 1 405 ? 9.596 -4.728 -13.460 1.00 93.75 405 PRO A N 1
ATOM 3441 C CA . PRO A 1 405 ? 8.981 -5.634 -14.441 1.00 93.75 405 PRO A CA 1
ATOM 3442 C C . PRO A 1 405 ? 7.463 -5.456 -14.586 1.00 93.75 405 PRO A C 1
ATOM 3444 O O . PRO A 1 405 ? 6.897 -5.815 -15.608 1.00 93.75 405 PRO A O 1
ATOM 3447 N N . ASN A 1 406 ? 6.799 -4.853 -13.600 1.00 90.00 406 ASN A N 1
ATOM 3448 C CA . ASN A 1 406 ? 5.391 -4.452 -13.662 1.00 90.00 406 ASN A CA 1
ATOM 3449 C C . ASN A 1 406 ? 5.216 -2.981 -14.099 1.00 90.00 406 ASN A C 1
ATOM 3451 O O . ASN A 1 406 ? 4.143 -2.397 -13.908 1.00 90.00 406 ASN A O 1
ATOM 3455 N N . GLY A 1 407 ? 6.279 -2.352 -14.608 1.00 91.88 407 GLY A N 1
ATOM 3456 C CA . GLY A 1 407 ? 6.275 -0.974 -15.082 1.00 91.88 407 GLY A CA 1
ATOM 3457 C C . GLY A 1 407 ? 5.357 -0.776 -16.290 1.00 91.88 407 GLY A C 1
ATOM 3458 O O . GLY A 1 407 ? 4.863 -1.718 -16.908 1.00 91.88 407 GLY A O 1
ATOM 3459 N N . LYS A 1 408 ? 5.115 0.484 -16.644 1.00 95.12 408 LYS A N 1
ATOM 3460 C CA . LYS A 1 408 ? 4.301 0.853 -17.811 1.00 95.12 408 LYS A CA 1
ATOM 3461 C C . LYS A 1 408 ? 5.121 0.999 -19.087 1.00 95.12 408 LYS A C 1
ATOM 3463 O O . LYS A 1 408 ? 4.547 0.968 -20.173 1.00 95.12 408 LYS A O 1
ATOM 3468 N N . VAL A 1 409 ? 6.435 1.165 -18.963 1.00 97.94 409 VAL A N 1
ATOM 3469 C CA . VAL A 1 409 ? 7.323 1.450 -20.088 1.00 97.94 409 VAL A CA 1
ATOM 3470 C C . VAL A 1 409 ? 8.431 0.407 -20.160 1.00 97.94 409 VAL A C 1
ATOM 3472 O O . VAL A 1 409 ? 9.193 0.243 -19.213 1.00 97.94 409 VAL A O 1
ATOM 3475 N N . LEU A 1 410 ? 8.558 -0.260 -21.301 1.00 98.12 410 LEU A N 1
ATOM 3476 C CA . LEU A 1 410 ? 9.741 -1.044 -21.648 1.00 98.12 410 LEU A CA 1
ATOM 3477 C C . LEU A 1 410 ? 10.647 -0.196 -22.540 1.00 98.12 410 LEU A C 1
ATOM 3479 O O . LEU A 1 410 ? 10.185 0.334 -23.548 1.00 98.12 410 LEU A O 1
ATOM 3483 N N . VAL A 1 411 ? 11.934 -0.087 -22.215 1.00 97.31 411 VAL A N 1
ATOM 3484 C CA . VAL A 1 411 ? 12.935 0.530 -23.098 1.00 97.31 411 VAL A CA 1
ATOM 3485 C C . VAL A 1 411 ? 13.947 -0.517 -23.538 1.00 97.31 411 VAL A C 1
ATOM 3487 O O . VAL A 1 411 ? 14.567 -1.174 -22.705 1.00 97.31 411 VAL A O 1
ATOM 3490 N N . ILE A 1 412 ? 14.133 -0.641 -24.851 1.00 96.31 412 ILE A N 1
ATOM 3491 C CA . ILE A 1 412 ? 15.129 -1.530 -25.453 1.00 96.31 412 ILE A CA 1
ATOM 3492 C C . ILE A 1 412 ? 16.188 -0.674 -26.140 1.00 96.31 412 ILE A C 1
ATOM 3494 O O . ILE A 1 412 ? 15.897 0.039 -27.108 1.00 96.31 412 ILE A O 1
ATOM 3498 N N . GLY A 1 413 ? 17.406 -0.715 -25.610 1.00 93.12 413 GLY A N 1
ATOM 3499 C CA . GLY A 1 413 ? 18.567 -0.052 -26.190 1.00 93.12 413 GLY A CA 1
ATOM 3500 C C . GLY A 1 413 ? 19.377 -0.968 -27.116 1.00 93.12 413 GLY A C 1
ATOM 3501 O O . GLY A 1 413 ? 18.899 -1.991 -27.609 1.00 93.12 413 GLY A O 1
ATOM 3502 N N . LYS A 1 414 ? 20.618 -0.560 -27.392 1.00 90.25 414 LYS A N 1
ATOM 3503 C CA . LYS A 1 414 ? 21.558 -1.315 -28.229 1.00 90.25 414 LYS A CA 1
ATOM 3504 C C . LYS A 1 414 ? 22.374 -2.311 -27.402 1.00 90.25 414 LYS A C 1
ATOM 3506 O O . LYS A 1 414 ? 22.301 -3.506 -27.655 1.00 90.25 414 LYS A O 1
ATOM 3511 N N . GLU A 1 415 ? 23.171 -1.790 -26.474 1.00 85.50 415 GLU A N 1
ATOM 3512 C CA . GLU A 1 415 ? 24.229 -2.483 -25.737 1.00 85.50 415 GLU A CA 1
ATOM 3513 C C . GLU A 1 415 ? 24.675 -1.622 -24.540 1.00 85.50 415 GLU A C 1
ATOM 3515 O O . GLU A 1 415 ? 24.689 -0.385 -24.612 1.00 85.50 415 GLU A O 1
ATOM 3520 N N . ALA A 1 416 ? 25.059 -2.264 -23.436 1.00 72.69 416 ALA A N 1
ATOM 3521 C CA . ALA A 1 416 ? 25.488 -1.577 -22.222 1.00 72.69 416 ALA A CA 1
ATOM 3522 C C . ALA A 1 416 ? 26.956 -1.112 -22.340 1.00 72.69 416 ALA A C 1
ATOM 3524 O O . ALA A 1 416 ? 27.880 -1.912 -22.345 1.00 72.69 416 ALA A O 1
ATOM 3525 N N . ALA A 1 417 ? 27.219 0.193 -22.437 1.00 61.75 417 ALA A N 1
ATOM 3526 C CA . ALA A 1 417 ? 28.567 0.704 -22.726 1.00 61.75 417 ALA A CA 1
ATOM 3527 C C . ALA A 1 417 ? 29.496 0.747 -21.487 1.00 61.75 417 ALA A C 1
ATOM 3529 O O . ALA A 1 417 ? 29.788 1.830 -20.971 1.00 61.75 417 ALA A O 1
ATOM 3530 N N . HIS A 1 418 ? 29.984 -0.408 -21.019 1.00 58.31 418 HIS A N 1
ATOM 3531 C CA . HIS A 1 418 ? 30.803 -0.510 -19.797 1.00 58.31 418 HIS A CA 1
ATOM 3532 C C . HIS A 1 418 ? 32.302 -0.759 -20.023 1.00 58.31 418 HIS A C 1
ATOM 3534 O O . HIS A 1 418 ? 33.069 -0.686 -19.064 1.00 58.31 418 HIS A O 1
ATOM 3540 N N . ILE A 1 419 ? 32.742 -0.998 -21.262 1.00 53.91 419 ILE A N 1
ATOM 3541 C CA . ILE A 1 419 ? 34.101 -1.488 -21.535 1.00 53.91 419 ILE A CA 1
ATOM 3542 C C . ILE A 1 419 ? 35.004 -0.456 -22.259 1.00 53.91 419 ILE A C 1
ATOM 3544 O O . ILE A 1 419 ? 34.539 0.229 -23.181 1.00 53.91 419 ILE A O 1
ATOM 3548 N N . PRO A 1 420 ? 36.286 -0.301 -21.842 1.00 53.34 420 PRO A N 1
ATOM 3549 C CA . PRO A 1 420 ? 37.332 0.441 -22.565 1.00 53.34 420 PRO A CA 1
ATOM 3550 C C . PRO A 1 420 ? 37.759 -0.206 -23.897 1.00 53.34 420 PRO A C 1
ATOM 3552 O O . PRO A 1 420 ? 37.522 -1.378 -24.142 1.00 53.34 420 PRO A O 1
ATOM 3555 N N . GLN A 1 421 ? 38.434 0.556 -24.765 1.00 54.94 421 GLN A N 1
ATOM 3556 C CA . GLN A 1 421 ? 38.706 0.170 -26.164 1.00 54.94 421 GLN A CA 1
ATOM 3557 C C . GLN A 1 421 ? 39.789 -0.907 -26.335 1.00 54.94 421 GLN A C 1
ATOM 3559 O O . GLN A 1 421 ? 39.932 -1.455 -27.421 1.00 54.94 421 GLN A O 1
ATOM 3564 N N . GLU A 1 422 ? 40.541 -1.203 -25.279 1.00 55.44 422 GLU A N 1
ATOM 3565 C CA . GLU A 1 422 ? 41.758 -2.027 -25.316 1.00 55.44 422 GLU A CA 1
ATOM 3566 C C . GLU A 1 422 ? 41.520 -3.486 -24.882 1.00 55.44 422 GLU A C 1
ATOM 3568 O O . GLU A 1 422 ? 42.463 -4.210 -24.581 1.00 55.44 422 GLU A O 1
ATOM 3573 N N . GLU A 1 423 ? 40.263 -3.930 -24.810 1.00 61.97 423 GLU A N 1
ATOM 3574 C CA . GLU A 1 423 ? 39.906 -5.241 -24.263 1.00 61.97 423 GLU A CA 1
ATOM 3575 C C . GLU A 1 423 ? 39.844 -6.345 -25.339 1.00 61.97 423 GLU A C 1
ATOM 3577 O O . GLU A 1 423 ? 39.350 -6.122 -26.444 1.00 61.97 423 GLU A O 1
ATOM 3582 N N . THR A 1 424 ? 40.357 -7.542 -25.029 1.00 65.69 424 THR A N 1
ATOM 3583 C CA . THR A 1 424 ? 40.351 -8.712 -25.930 1.00 65.69 424 THR A CA 1
ATOM 3584 C C . THR A 1 424 ? 38.960 -9.350 -26.034 1.00 65.69 424 THR A C 1
ATOM 3586 O O . THR A 1 424 ? 38.144 -9.228 -25.121 1.00 65.69 424 THR A O 1
ATOM 3589 N N . THR A 1 425 ? 38.681 -10.076 -27.122 1.00 67.06 425 THR A N 1
ATOM 3590 C CA . THR A 1 425 ? 37.408 -10.798 -27.334 1.00 67.06 425 THR A CA 1
ATOM 3591 C C . THR A 1 425 ? 37.107 -11.819 -26.231 1.00 67.06 425 THR A C 1
ATOM 3593 O O . THR A 1 425 ? 35.985 -11.861 -25.736 1.00 67.06 425 THR A O 1
ATOM 3596 N N . GLU A 1 426 ? 38.115 -12.556 -25.762 1.00 69.12 426 GLU A N 1
ATOM 3597 C CA . GLU A 1 426 ? 37.997 -13.503 -24.638 1.00 69.12 426 GLU A CA 1
ATOM 3598 C C . GLU A 1 426 ? 37.558 -12.811 -23.329 1.00 69.12 426 GLU A C 1
ATOM 3600 O O . GLU A 1 426 ? 36.704 -13.309 -22.593 1.00 69.12 426 GLU A O 1
ATOM 3605 N N . ASN A 1 427 ? 38.061 -11.599 -23.066 1.00 77.38 427 ASN A N 1
ATOM 3606 C CA . ASN A 1 427 ? 37.633 -10.804 -21.913 1.00 77.38 427 ASN A CA 1
ATOM 3607 C C . ASN A 1 427 ? 36.196 -10.272 -22.071 1.00 77.38 427 ASN A C 1
ATOM 3609 O O . ASN A 1 427 ? 35.493 -10.131 -21.070 1.00 77.38 427 ASN A O 1
ATOM 3613 N N . LEU A 1 428 ? 35.735 -9.999 -23.300 1.00 77.00 428 LEU A N 1
ATOM 3614 C CA . LEU A 1 428 ? 34.348 -9.594 -23.567 1.00 77.00 428 LEU A CA 1
ATOM 3615 C C . LEU A 1 428 ? 33.357 -10.728 -23.278 1.00 77.00 428 LEU A C 1
ATOM 3617 O O . LEU A 1 428 ? 32.313 -10.477 -22.676 1.00 77.00 428 LEU A O 1
ATOM 3621 N N . GLU A 1 429 ? 33.675 -11.958 -23.681 1.00 80.62 429 GLU A N 1
ATOM 3622 C CA . GLU A 1 429 ? 32.851 -13.142 -23.405 1.00 80.62 429 GLU A CA 1
ATOM 3623 C C . GLU A 1 429 ? 32.772 -13.435 -21.910 1.00 80.62 429 GLU A C 1
ATOM 3625 O O . GLU A 1 429 ? 31.675 -13.584 -21.371 1.00 80.62 429 GLU A O 1
ATOM 3630 N N . LYS A 1 430 ? 33.912 -13.402 -21.212 1.00 82.88 430 LYS A N 1
ATOM 3631 C CA . LYS A 1 430 ? 33.944 -13.567 -19.756 1.00 82.88 430 LYS A CA 1
ATOM 3632 C C . LYS A 1 430 ? 33.120 -12.495 -19.036 1.00 82.88 430 LYS A C 1
ATOM 3634 O O . LYS A 1 430 ? 32.378 -12.804 -18.110 1.00 82.88 430 LYS A O 1
ATOM 3639 N N . LYS A 1 431 ? 33.205 -11.236 -19.473 1.00 79.00 431 LYS A N 1
ATOM 3640 C CA . LYS A 1 431 ? 32.409 -10.147 -18.888 1.00 79.00 431 LYS A CA 1
ATOM 3641 C C . LYS A 1 431 ? 30.921 -10.253 -19.201 1.00 79.00 431 LYS A C 1
ATOM 3643 O O . LYS A 1 431 ? 30.118 -9.902 -18.340 1.00 79.00 431 LYS A O 1
ATOM 3648 N N . LYS A 1 432 ? 30.547 -10.722 -20.399 1.00 83.50 432 LYS A N 1
ATOM 3649 C CA . LYS A 1 432 ? 29.151 -11.067 -20.720 1.00 83.50 432 LYS A CA 1
ATOM 3650 C C . LYS A 1 432 ? 28.649 -12.104 -19.714 1.00 83.50 432 LYS A C 1
ATOM 3652 O O . LYS A 1 432 ? 27.611 -11.873 -19.101 1.00 83.50 432 LYS A O 1
ATOM 3657 N N . GLU A 1 433 ? 29.420 -13.174 -19.508 1.00 83.69 433 GLU A N 1
ATOM 3658 C CA . GLU A 1 433 ? 29.106 -14.250 -18.562 1.00 83.69 433 GLU A CA 1
ATOM 3659 C C . GLU A 1 433 ? 28.902 -13.724 -17.137 1.00 83.69 433 GLU A C 1
ATOM 3661 O O . GLU A 1 433 ? 27.837 -13.898 -16.547 1.00 83.69 433 GLU A O 1
ATOM 3666 N N . GLU A 1 434 ? 29.875 -12.988 -16.601 1.00 84.12 434 GLU A N 1
ATOM 3667 C CA . GLU A 1 434 ? 29.794 -12.404 -15.257 1.00 84.12 434 GLU A CA 1
ATOM 3668 C C . GLU A 1 434 ? 28.582 -11.468 -15.094 1.00 84.12 434 GLU A C 1
ATOM 3670 O O . GLU A 1 434 ? 27.901 -11.494 -14.062 1.00 84.12 434 GLU A O 1
ATOM 3675 N N . LEU A 1 435 ? 28.287 -10.654 -16.115 1.00 81.00 435 LEU A N 1
ATOM 3676 C CA . LEU A 1 435 ? 27.196 -9.683 -16.079 1.00 81.00 435 LEU A CA 1
ATOM 3677 C C . LEU A 1 435 ? 25.828 -10.364 -16.000 1.00 81.00 435 LEU A C 1
ATOM 3679 O O . LEU A 1 435 ? 25.013 -9.988 -15.150 1.00 81.00 435 LEU A O 1
ATOM 3683 N N . PHE A 1 436 ? 25.552 -11.345 -16.866 1.00 83.44 436 PHE A N 1
ATOM 3684 C CA . PHE A 1 436 ? 24.245 -11.995 -16.834 1.00 83.44 436 PHE A CA 1
ATOM 3685 C C . PHE A 1 436 ? 24.120 -12.952 -15.645 1.00 83.44 436 PHE A C 1
ATOM 3687 O O . PHE A 1 436 ? 23.046 -12.983 -15.052 1.00 83.44 436 PHE A O 1
ATOM 3694 N N . GLN A 1 437 ? 25.179 -13.674 -15.243 1.00 85.31 437 GLN A N 1
ATOM 3695 C CA . GLN A 1 437 ? 25.128 -14.559 -14.068 1.00 85.31 437 GLN A CA 1
ATOM 3696 C C . GLN A 1 437 ? 24.772 -13.761 -12.812 1.00 85.31 437 GLN A C 1
ATOM 3698 O O . GLN A 1 437 ? 23.903 -14.163 -12.033 1.00 85.31 437 GLN A O 1
ATOM 3703 N N . SER A 1 438 ? 25.382 -12.581 -12.657 1.00 86.75 438 SER A N 1
ATOM 3704 C CA . SER A 1 438 ? 25.042 -11.635 -11.595 1.00 86.75 438 SER A CA 1
ATOM 3705 C C . SER A 1 438 ? 23.587 -11.159 -11.703 1.00 86.75 438 SER A C 1
ATOM 3707 O O . SER A 1 438 ? 22.835 -11.249 -10.733 1.00 86.75 438 SER A O 1
ATOM 3709 N N . ASN A 1 439 ? 23.143 -10.731 -12.892 1.00 91.00 439 ASN A N 1
ATOM 3710 C CA . ASN A 1 439 ? 21.777 -10.239 -13.102 1.00 91.00 439 ASN A CA 1
ATOM 3711 C C . ASN A 1 439 ? 20.700 -11.309 -12.849 1.00 91.00 439 ASN A C 1
ATOM 3713 O O . ASN A 1 439 ? 19.714 -11.031 -12.168 1.00 91.00 439 ASN A O 1
ATOM 3717 N N . VAL A 1 440 ? 20.891 -12.527 -13.359 1.00 92.38 440 VAL A N 1
ATOM 3718 C CA . VAL A 1 440 ? 19.979 -13.662 -13.165 1.00 92.38 440 VAL A CA 1
ATOM 3719 C C . VAL A 1 440 ? 19.934 -14.059 -11.695 1.00 92.38 440 VAL A C 1
ATOM 3721 O O . VAL A 1 440 ? 18.842 -14.166 -11.145 1.00 92.38 440 VAL A O 1
ATOM 3724 N N . SER A 1 441 ? 21.086 -14.203 -11.031 1.00 90.00 441 SER A N 1
ATOM 3725 C CA . SER A 1 441 ? 21.139 -14.586 -9.612 1.00 90.00 441 SER A CA 1
ATOM 3726 C C . SER A 1 441 ? 20.413 -13.577 -8.717 1.00 90.00 441 SER A C 1
ATOM 3728 O O . SER A 1 441 ? 19.692 -13.961 -7.795 1.00 90.00 441 SER A O 1
ATOM 3730 N N . GLN A 1 442 ? 20.551 -12.280 -9.009 1.00 91.06 442 GLN A N 1
ATOM 3731 C CA . GLN A 1 442 ? 19.830 -11.227 -8.290 1.00 91.06 442 GLN A CA 1
ATOM 3732 C C . GLN A 1 442 ? 18.317 -11.310 -8.526 1.00 91.06 442 GLN A C 1
ATOM 3734 O O . GLN A 1 442 ? 17.543 -11.191 -7.576 1.00 91.06 442 GLN A O 1
ATOM 3739 N N . TRP A 1 443 ? 17.880 -11.551 -9.767 1.00 93.31 443 TRP A N 1
ATOM 3740 C CA . TRP A 1 443 ? 16.462 -11.752 -10.064 1.00 93.31 443 TRP A CA 1
ATOM 3741 C C . TRP A 1 443 ? 15.902 -13.014 -9.402 1.00 93.31 443 TRP A C 1
ATOM 3743 O O . TRP A 1 443 ? 14.823 -12.949 -8.824 1.00 93.31 443 TRP A O 1
ATOM 3753 N N . GLU A 1 444 ? 16.623 -14.137 -9.407 1.00 91.44 444 GLU A N 1
ATOM 3754 C CA . GLU A 1 444 ? 16.207 -15.352 -8.694 1.00 91.44 444 GLU A CA 1
ATOM 3755 C C . GLU A 1 444 ? 16.062 -15.106 -7.189 1.00 91.44 444 GLU A C 1
ATOM 3757 O O . GLU A 1 444 ? 15.067 -15.524 -6.592 1.00 91.44 444 GLU A O 1
ATOM 3762 N N . HIS A 1 445 ? 17.000 -14.366 -6.587 1.00 87.50 445 HIS A N 1
ATOM 3763 C CA . HIS A 1 445 ? 16.901 -13.964 -5.187 1.00 87.50 445 HIS A CA 1
ATOM 3764 C C . HIS A 1 445 ? 15.631 -13.144 -4.929 1.00 87.50 445 HIS A C 1
ATOM 3766 O O . HIS A 1 445 ? 14.828 -13.521 -4.075 1.00 87.50 445 HIS A O 1
ATOM 3772 N N . ILE A 1 446 ? 15.397 -12.096 -5.722 1.00 87.12 446 ILE A N 1
ATOM 3773 C CA . ILE A 1 446 ? 14.208 -11.234 -5.641 1.00 87.12 446 ILE A CA 1
ATOM 3774 C C . ILE A 1 446 ? 12.905 -12.031 -5.802 1.00 87.12 446 ILE A C 1
ATOM 3776 O O . ILE A 1 446 ? 11.946 -11.819 -5.055 1.00 87.12 446 ILE A O 1
ATOM 3780 N N . LEU A 1 447 ? 12.858 -12.961 -6.762 1.00 84.88 447 LEU A N 1
ATOM 3781 C CA . LEU A 1 447 ? 11.699 -13.824 -6.996 1.00 84.88 447 LEU A CA 1
ATOM 3782 C C . LEU A 1 447 ? 11.457 -14.779 -5.817 1.00 84.88 447 LEU A C 1
ATOM 3784 O O . LEU A 1 447 ? 10.303 -15.038 -5.477 1.00 84.88 447 LEU A O 1
ATOM 3788 N N . SER A 1 448 ? 12.521 -15.287 -5.189 1.00 79.31 448 SER A N 1
ATOM 3789 C CA . SER A 1 448 ? 12.428 -16.212 -4.051 1.00 79.31 448 SER A CA 1
ATOM 3790 C C . SER A 1 448 ? 11.962 -15.530 -2.760 1.00 79.31 448 SER A C 1
ATOM 3792 O O . SER A 1 448 ? 11.175 -16.104 -2.010 1.00 79.31 448 SER A O 1
ATOM 3794 N N . THR A 1 449 ? 12.393 -14.289 -2.523 1.00 75.56 449 THR A N 1
ATOM 3795 C CA . THR A 1 449 ? 12.025 -13.497 -1.339 1.00 75.56 449 THR A CA 1
ATOM 3796 C C . THR A 1 449 ? 10.738 -12.700 -1.539 1.00 75.56 449 THR A C 1
ATOM 3798 O O . THR A 1 449 ? 10.204 -12.150 -0.577 1.00 75.56 449 THR A O 1
ATOM 3801 N N . ASN A 1 450 ? 10.221 -12.648 -2.774 1.00 72.56 450 ASN A N 1
ATOM 3802 C CA . ASN A 1 450 ? 9.166 -11.727 -3.195 1.00 72.56 450 ASN A CA 1
ATOM 3803 C C . ASN A 1 450 ? 9.483 -10.280 -2.784 1.00 72.56 450 ASN A C 1
ATOM 3805 O O . ASN A 1 450 ? 8.615 -9.569 -2.269 1.00 72.56 450 ASN A O 1
ATOM 3809 N N . GLU A 1 451 ? 10.735 -9.850 -2.986 1.00 76.81 451 GLU A N 1
ATOM 3810 C CA . GLU A 1 451 ? 11.153 -8.488 -2.660 1.00 76.81 451 GLU A CA 1
ATOM 3811 C C . GLU A 1 451 ? 10.283 -7.482 -3.425 1.00 76.81 451 GLU A C 1
ATOM 3813 O O . GLU A 1 451 ? 10.151 -7.545 -4.652 1.00 76.81 451 GLU A O 1
ATOM 3818 N N . VAL A 1 452 ? 9.677 -6.553 -2.682 1.00 73.62 452 VAL A N 1
ATOM 3819 C CA . VAL A 1 452 ? 8.840 -5.484 -3.232 1.00 73.62 452 VAL A CA 1
ATOM 3820 C C . VAL A 1 452 ? 9.655 -4.198 -3.274 1.00 73.62 452 VAL A C 1
ATOM 3822 O O . VAL A 1 452 ? 10.161 -3.777 -2.228 1.00 73.62 452 VAL A O 1
ATOM 3825 N N . PRO A 1 453 ? 9.755 -3.526 -4.434 1.00 76.56 453 PRO A N 1
ATOM 3826 C CA . PRO A 1 453 ? 10.579 -2.346 -4.518 1.00 76.56 453 PRO A CA 1
ATOM 3827 C C . PRO A 1 453 ? 9.966 -1.141 -3.792 1.00 76.56 453 PRO A C 1
ATOM 3829 O O . PRO A 1 453 ? 8.810 -0.778 -4.006 1.00 76.56 453 PRO A O 1
ATOM 3832 N N . ASN A 1 454 ? 10.770 -0.459 -2.979 1.00 75.69 454 ASN A N 1
ATOM 3833 C CA . ASN A 1 454 ? 10.459 0.808 -2.335 1.00 75.69 454 ASN A CA 1
ATOM 3834 C C . ASN A 1 454 ? 11.048 1.981 -3.133 1.00 75.69 454 ASN A C 1
ATOM 3836 O O . ASN A 1 454 ? 12.032 2.610 -2.737 1.00 75.69 454 ASN A O 1
ATOM 3840 N N . TYR A 1 455 ? 10.437 2.282 -4.280 1.00 76.50 455 TYR A N 1
ATOM 3841 C CA . TYR A 1 455 ? 10.855 3.413 -5.110 1.00 76.50 455 TYR A CA 1
ATOM 3842 C C . TYR A 1 455 ? 10.653 4.776 -4.422 1.00 76.50 455 TYR A C 1
ATOM 3844 O O . TYR A 1 455 ? 11.321 5.734 -4.779 1.00 76.50 455 TYR A O 1
ATOM 3852 N N . ASP A 1 456 ? 9.801 4.910 -3.409 1.00 74.38 456 ASP A N 1
ATOM 3853 C CA . ASP A 1 456 ? 9.537 6.219 -2.784 1.00 74.38 456 ASP A CA 1
ATOM 3854 C C . ASP A 1 456 ? 10.291 6.433 -1.452 1.00 74.38 456 ASP A C 1
ATOM 3856 O O . ASP A 1 456 ? 10.123 7.465 -0.805 1.00 74.38 456 ASP A O 1
ATOM 3860 N N . GLY A 1 457 ? 11.139 5.483 -1.034 1.00 65.44 457 GLY A N 1
ATOM 3861 C CA . GLY A 1 457 ? 11.907 5.550 0.215 1.00 65.44 457 GLY A CA 1
ATOM 3862 C C . GLY A 1 457 ? 13.426 5.596 0.041 1.00 65.44 457 GLY A C 1
ATOM 3863 O O . GLY A 1 457 ? 13.949 5.726 -1.066 1.00 65.44 457 GLY A O 1
ATOM 3864 N N . GLU A 1 458 ? 14.145 5.482 1.163 1.00 58.97 458 GLU A N 1
ATOM 3865 C CA . GLU A 1 458 ? 15.601 5.318 1.162 1.00 58.97 458 GLU A CA 1
ATOM 3866 C C . GLU A 1 458 ? 15.977 3.991 0.502 1.00 58.97 458 GLU A C 1
ATOM 3868 O O . GLU A 1 458 ? 15.514 2.925 0.910 1.00 58.97 458 GLU A O 1
ATOM 3873 N N . ARG A 1 459 ? 16.816 4.065 -0.531 1.00 63.56 459 ARG A N 1
ATOM 3874 C CA . ARG A 1 459 ? 17.299 2.886 -1.256 1.00 63.56 459 ARG A CA 1
ATOM 3875 C C . ARG A 1 459 ? 18.756 2.607 -0.890 1.00 63.56 459 ARG A C 1
ATOM 3877 O O . ARG A 1 459 ? 19.484 3.551 -0.580 1.00 63.56 459 ARG A O 1
ATOM 3884 N N . PRO A 1 460 ? 19.228 1.362 -0.963 1.00 58.19 460 PRO A N 1
ATOM 3885 C CA . PRO A 1 460 ? 20.659 1.111 -0.949 1.00 58.19 460 PRO A CA 1
ATOM 3886 C C . PRO A 1 460 ? 21.297 1.695 -2.220 1.00 58.19 460 PRO A C 1
ATOM 3888 O O . PRO A 1 460 ? 20.733 1.606 -3.310 1.00 58.19 460 PRO A O 1
ATOM 3891 N N . ILE A 1 461 ? 22.479 2.306 -2.093 1.00 53.72 461 ILE A N 1
ATOM 3892 C CA . ILE A 1 461 ? 23.348 2.552 -3.251 1.00 53.72 461 ILE A CA 1
ATOM 3893 C C . ILE A 1 461 ? 23.967 1.198 -3.577 1.00 53.72 461 ILE A C 1
ATOM 3895 O O . ILE A 1 461 ? 24.966 0.828 -2.968 1.00 53.72 461 ILE A O 1
ATOM 3899 N N . SER A 1 462 ? 23.351 0.424 -4.464 1.00 53.97 462 SER A N 1
ATOM 3900 C CA . SER A 1 462 ? 23.937 -0.851 -4.857 1.00 53.97 462 SER A CA 1
ATOM 3901 C C . SER A 1 462 ? 23.656 -1.178 -6.316 1.00 53.97 462 SER A C 1
ATOM 3903 O O . SER A 1 462 ? 22.517 -1.136 -6.778 1.00 53.97 462 SER A O 1
ATOM 3905 N N . HIS A 1 463 ? 24.722 -1.532 -7.034 1.00 57.00 463 HIS A N 1
ATOM 3906 C CA . HIS A 1 463 ? 24.642 -2.196 -8.335 1.00 57.00 463 HIS A CA 1
ATOM 3907 C C . HIS A 1 463 ? 24.207 -3.669 -8.204 1.00 57.00 463 HIS A C 1
ATOM 3909 O O . HIS A 1 463 ? 24.126 -4.371 -9.206 1.00 57.00 463 HIS A O 1
ATOM 3915 N N . GLU A 1 464 ? 23.927 -4.136 -6.983 1.00 65.19 464 GLU A N 1
ATOM 3916 C CA . GLU A 1 464 ? 23.604 -5.528 -6.661 1.00 65.19 464 GLU A CA 1
ATOM 3917 C C . GLU A 1 464 ? 22.095 -5.807 -6.621 1.00 65.19 464 GLU A C 1
ATOM 3919 O O . GLU A 1 464 ? 21.687 -6.914 -6.285 1.00 65.19 464 GLU A O 1
ATOM 3924 N N . ASN A 1 465 ? 21.249 -4.821 -6.940 1.00 83.31 465 ASN A N 1
ATOM 3925 C CA . ASN A 1 465 ? 19.806 -5.026 -7.017 1.00 83.31 465 ASN A CA 1
ATOM 3926 C C . ASN A 1 465 ? 19.239 -4.472 -8.337 1.00 83.31 465 ASN A C 1
ATOM 3928 O O . ASN A 1 465 ? 19.216 -3.250 -8.535 1.00 83.31 465 ASN A O 1
ATOM 3932 N N . PRO A 1 466 ? 18.745 -5.336 -9.243 1.00 89.12 466 PRO A N 1
ATOM 3933 C CA . PRO A 1 466 ? 18.317 -4.930 -10.569 1.00 89.12 466 PRO A CA 1
ATOM 3934 C C . PRO A 1 466 ? 17.046 -4.074 -10.558 1.00 89.12 466 PRO A C 1
ATOM 3936 O O . PRO A 1 466 ? 16.838 -3.318 -11.508 1.00 89.12 466 PRO A O 1
ATOM 3939 N N . LEU A 1 467 ? 16.250 -4.082 -9.479 1.00 87.81 467 LEU A N 1
ATOM 3940 C CA . LEU A 1 467 ? 15.118 -3.160 -9.305 1.00 87.81 467 LEU A CA 1
ATOM 3941 C C . LEU A 1 467 ? 15.586 -1.704 -9.177 1.00 87.81 467 LEU A C 1
ATOM 3943 O O . LEU A 1 467 ? 14.851 -0.789 -9.558 1.00 87.81 467 LEU A O 1
ATOM 3947 N N . TYR A 1 468 ? 16.809 -1.485 -8.674 1.00 81.19 468 TYR A N 1
ATOM 3948 C CA . TYR A 1 468 ? 17.360 -0.167 -8.353 1.00 81.19 468 TYR A CA 1
ATOM 3949 C C . TYR A 1 468 ? 18.788 0.047 -8.858 1.00 81.19 468 TYR A C 1
ATOM 3951 O O . TYR A 1 468 ? 19.503 0.850 -8.265 1.00 81.19 468 TYR A O 1
ATOM 3959 N N . ALA A 1 469 ? 19.207 -0.598 -9.951 1.00 74.06 469 ALA A N 1
ATOM 3960 C CA . ALA A 1 469 ? 20.603 -0.598 -10.422 1.00 74.06 469 ALA A CA 1
ATOM 3961 C C . ALA A 1 469 ? 21.267 0.799 -10.536 1.00 74.06 469 ALA A C 1
ATOM 3963 O O . ALA A 1 469 ? 22.497 0.907 -10.524 1.00 74.06 469 ALA A O 1
ATOM 3964 N N . TYR A 1 470 ? 20.456 1.868 -10.615 1.00 73.62 470 TYR A N 1
ATOM 3965 C CA . TYR A 1 470 ? 20.881 3.277 -10.635 1.00 73.62 470 TYR A CA 1
ATOM 3966 C C . TYR A 1 470 ? 20.097 4.175 -9.657 1.00 73.62 470 TYR A C 1
ATOM 3968 O O . TYR A 1 470 ? 20.132 5.399 -9.763 1.00 73.62 470 TYR A O 1
ATOM 3976 N N . GLY A 1 471 ? 19.355 3.585 -8.720 1.00 65.94 471 GLY A N 1
ATOM 3977 C CA . GLY A 1 471 ? 18.607 4.314 -7.701 1.00 65.94 471 GLY A CA 1
ATOM 3978 C C . GLY A 1 471 ? 19.522 5.223 -6.877 1.00 65.94 471 GLY A C 1
ATOM 3979 O O . GLY A 1 471 ? 20.704 4.941 -6.697 1.00 65.94 471 GLY A O 1
ATOM 3980 N N . ASN A 1 472 ? 18.970 6.333 -6.387 1.00 73.00 472 ASN A N 1
ATOM 3981 C CA . ASN A 1 472 ? 19.652 7.358 -5.581 1.00 73.00 472 ASN A CA 1
ATOM 3982 C C . ASN A 1 472 ? 20.721 8.223 -6.257 1.00 73.00 472 ASN A C 1
ATOM 3984 O O . ASN A 1 472 ? 21.259 9.112 -5.591 1.00 73.00 472 ASN A O 1
ATOM 3988 N N . GLN A 1 473 ? 21.030 8.029 -7.538 1.00 86.00 473 GLN A N 1
ATOM 3989 C CA . GLN A 1 473 ? 21.896 8.972 -8.245 1.00 86.00 473 GLN A CA 1
ATOM 3990 C C . GLN A 1 473 ? 21.177 10.317 -8.406 1.00 86.00 473 GLN A C 1
ATOM 3992 O O . GLN A 1 473 ? 19.978 10.369 -8.689 1.00 86.00 473 GLN A O 1
ATOM 3997 N N . PHE A 1 474 ? 21.902 11.419 -8.224 1.00 89.44 474 PHE A N 1
ATOM 3998 C CA . PHE A 1 474 ? 21.352 12.753 -8.436 1.00 89.44 474 PHE A CA 1
ATOM 3999 C C . PHE A 1 474 ? 20.947 12.927 -9.901 1.00 89.44 474 PHE A C 1
ATOM 4001 O O . PHE A 1 474 ? 21.671 12.513 -10.811 1.00 89.44 474 PHE A O 1
ATOM 4008 N N . ASN A 1 475 ? 19.835 13.624 -10.127 1.00 92.00 475 ASN A N 1
ATOM 4009 C CA . ASN A 1 475 ? 19.326 14.014 -11.442 1.00 92.00 475 ASN A CA 1
ATOM 4010 C C . ASN A 1 475 ? 20.155 15.171 -12.045 1.00 92.00 475 ASN A C 1
ATOM 4012 O O . ASN A 1 475 ? 19.701 16.296 -12.310 1.00 92.00 475 ASN A O 1
ATOM 4016 N N . LYS A 1 476 ? 21.450 14.891 -12.188 1.00 90.88 476 LYS A N 1
ATOM 4017 C CA . LYS A 1 476 ? 22.485 15.737 -12.770 1.00 90.88 476 LYS A CA 1
ATOM 4018 C C . LYS A 1 476 ? 23.522 14.851 -13.449 1.00 90.88 476 LYS A C 1
ATOM 4020 O O . LYS A 1 476 ? 23.736 13.703 -13.066 1.00 90.88 476 LYS A O 1
ATOM 4025 N N . ARG A 1 477 ? 24.197 15.404 -14.451 1.00 87.31 477 ARG A N 1
ATOM 4026 C CA . ARG A 1 477 ? 25.216 14.669 -15.200 1.00 87.31 477 ARG A CA 1
ATOM 4027 C C . ARG A 1 477 ? 26.440 14.411 -14.328 1.00 87.31 477 ARG A C 1
ATOM 4029 O O . ARG A 1 477 ? 26.969 15.327 -13.692 1.00 87.31 477 ARG A O 1
ATOM 4036 N N . ASP A 1 478 ? 26.911 13.175 -14.351 1.00 83.94 478 ASP A N 1
ATOM 4037 C CA . ASP A 1 478 ? 28.238 12.845 -13.861 1.00 83.94 478 ASP A CA 1
ATOM 4038 C C . ASP A 1 478 ? 29.295 13.401 -14.830 1.00 83.94 478 ASP A C 1
ATOM 4040 O O . ASP A 1 478 ? 29.298 13.103 -16.027 1.00 83.94 478 ASP A O 1
ATOM 4044 N N . ILE A 1 479 ? 30.166 14.266 -14.310 1.00 78.25 479 ILE A N 1
ATOM 4045 C CA . ILE A 1 479 ? 31.229 14.953 -15.059 1.00 78.25 479 ILE A CA 1
ATOM 4046 C C . ILE A 1 479 ? 32.613 14.438 -14.661 1.00 78.25 479 ILE A C 1
ATOM 4048 O O . ILE A 1 479 ? 33.572 15.216 -14.630 1.00 78.25 479 ILE A O 1
ATOM 4052 N N . ARG A 1 480 ? 32.721 13.139 -14.348 1.00 69.19 480 ARG A N 1
ATOM 4053 C CA . ARG A 1 480 ? 34.010 12.465 -14.162 1.00 69.19 480 ARG A CA 1
ATOM 4054 C C . ARG A 1 480 ? 34.954 12.808 -15.321 1.00 69.19 480 ARG A C 1
ATOM 4056 O O . ARG A 1 480 ? 34.721 12.467 -16.478 1.00 69.19 480 ARG A O 1
ATOM 4063 N N . LYS A 1 481 ? 36.013 13.533 -14.970 1.00 63.97 481 LYS A N 1
ATOM 4064 C CA . LYS A 1 481 ? 37.242 13.705 -15.743 1.00 63.97 481 LYS A CA 1
ATOM 4065 C C . LYS A 1 481 ? 38.355 13.072 -14.920 1.00 63.97 481 LYS A C 1
ATOM 4067 O O . LYS A 1 481 ? 38.216 12.965 -13.701 1.00 63.97 481 LYS A O 1
ATOM 4072 N N . GLU A 1 482 ? 39.436 12.678 -15.574 1.00 53.88 482 GLU A N 1
ATOM 4073 C CA . GLU A 1 482 ? 40.635 12.184 -14.900 1.00 53.88 482 GLU A CA 1
ATOM 4074 C C . GLU A 1 482 ? 41.031 13.131 -13.746 1.00 53.88 482 GLU A C 1
ATOM 4076 O O . GLU A 1 482 ? 41.073 14.352 -13.920 1.00 53.88 482 GLU A O 1
ATOM 4081 N N . GLY A 1 483 ? 41.181 12.582 -12.536 1.00 59.06 483 GLY A N 1
ATOM 4082 C CA . GLY A 1 483 ? 41.511 13.338 -11.320 1.00 59.06 483 GLY A CA 1
ATOM 4083 C C . GLY A 1 483 ? 40.358 14.050 -10.587 1.00 59.06 483 GLY A C 1
ATOM 4084 O O . GLY A 1 483 ? 40.624 14.718 -9.590 1.00 59.06 483 GLY A O 1
ATOM 4085 N N . LYS A 1 484 ? 39.087 13.936 -11.013 1.00 66.81 484 LYS A N 1
ATOM 4086 C CA . LYS A 1 484 ? 37.935 14.512 -10.278 1.00 66.81 484 LYS A CA 1
ATOM 4087 C C . LYS A 1 484 ? 37.104 13.446 -9.547 1.00 66.81 484 LYS A C 1
ATOM 4089 O O . LYS A 1 484 ? 36.782 12.426 -10.157 1.00 66.81 484 LYS A O 1
ATOM 4094 N N . PRO A 1 485 ? 36.701 13.687 -8.281 1.00 76.00 485 PRO A N 1
ATOM 4095 C CA . PRO A 1 485 ? 35.896 12.737 -7.522 1.00 76.00 485 PRO A CA 1
ATOM 4096 C C . PRO A 1 485 ? 34.495 12.584 -8.124 1.00 76.00 485 PRO A C 1
ATOM 4098 O O . PRO A 1 485 ? 33.963 13.498 -8.762 1.00 76.00 485 PRO A O 1
ATOM 4101 N N . TYR A 1 486 ? 33.887 11.420 -7.896 1.00 78.50 486 TYR A N 1
ATOM 4102 C CA . TYR A 1 486 ? 32.497 11.157 -8.257 1.00 78.50 486 TYR A CA 1
ATOM 4103 C C . TYR A 1 486 ? 31.564 12.176 -7.584 1.00 78.50 486 TYR A C 1
ATOM 4105 O O . TYR A 1 486 ? 31.629 12.389 -6.375 1.00 78.50 486 TYR A O 1
ATOM 4113 N N . ASN A 1 487 ? 30.693 12.817 -8.368 1.00 80.50 487 ASN A N 1
ATOM 4114 C CA . ASN A 1 487 ? 29.829 13.907 -7.896 1.00 80.50 487 ASN A CA 1
ATOM 4115 C C . ASN A 1 487 ? 28.412 13.446 -7.492 1.00 80.50 487 ASN A C 1
ATOM 4117 O O . ASN A 1 487 ? 27.539 14.290 -7.248 1.00 80.50 487 ASN A O 1
ATOM 4121 N N . GLY A 1 488 ? 28.168 12.131 -7.488 1.00 83.19 488 GLY A N 1
ATOM 4122 C CA . GLY A 1 488 ? 26.863 11.526 -7.224 1.00 83.19 488 GLY A CA 1
ATOM 4123 C C . GLY A 1 488 ? 25.864 11.588 -8.388 1.00 83.19 488 GLY A C 1
ATOM 4124 O O . GLY A 1 488 ? 24.715 11.207 -8.196 1.00 83.19 488 GLY A O 1
ATOM 4125 N N . GLY A 1 489 ? 26.243 12.128 -9.551 1.00 86.50 489 GLY A N 1
ATOM 4126 C CA . GLY A 1 489 ? 25.387 12.224 -10.739 1.00 86.50 489 GLY A CA 1
ATOM 4127 C C . GLY A 1 489 ? 25.288 10.920 -11.537 1.00 86.50 489 GLY A C 1
ATOM 4128 O O . GLY A 1 489 ? 25.837 9.892 -11.151 1.00 86.50 489 GLY A O 1
ATOM 4129 N N . THR A 1 490 ? 24.612 10.974 -12.685 1.00 87.38 490 THR A N 1
ATOM 4130 C CA . THR A 1 490 ? 24.348 9.808 -13.545 1.00 87.38 490 THR A CA 1
ATOM 4131 C C . THR A 1 490 ? 24.732 10.030 -15.018 1.00 87.38 490 THR A C 1
ATOM 4133 O O . THR A 1 490 ? 25.187 11.111 -15.413 1.00 87.38 490 THR A O 1
ATOM 4136 N N . SER A 1 491 ? 24.583 8.989 -15.842 1.00 85.25 491 SER A N 1
ATOM 4137 C CA . SER A 1 491 ? 24.860 9.011 -17.281 1.00 85.25 491 SER A CA 1
ATOM 4138 C C . SER A 1 491 ? 23.851 9.874 -18.052 1.00 85.25 491 SER A C 1
ATOM 4140 O O . SER A 1 491 ? 22.705 10.041 -17.636 1.00 85.25 491 SER A O 1
ATOM 4142 N N . SER A 1 492 ? 24.246 10.392 -19.222 1.00 86.31 492 SER A N 1
ATOM 4143 C CA . SER A 1 492 ? 23.324 11.132 -20.100 1.00 86.31 492 SER A CA 1
ATOM 4144 C C . SER A 1 492 ? 22.089 10.304 -20.467 1.00 86.31 492 SER A C 1
ATOM 4146 O O . SER A 1 492 ? 20.984 10.836 -20.471 1.00 86.31 492 SER A O 1
ATOM 4148 N N . THR A 1 493 ? 22.264 9.005 -20.732 1.00 88.19 493 THR A N 1
ATOM 4149 C CA . THR A 1 493 ? 21.171 8.081 -21.063 1.00 88.19 493 THR A CA 1
ATOM 4150 C C . THR A 1 493 ? 20.123 8.039 -19.954 1.00 88.19 493 THR A C 1
ATOM 4152 O O . THR A 1 493 ? 18.938 8.211 -20.221 1.00 88.19 493 THR A O 1
ATOM 4155 N N . TYR A 1 494 ? 20.552 7.888 -18.700 1.00 89.25 494 TYR A N 1
ATOM 4156 C CA . TYR A 1 494 ? 19.630 7.783 -17.568 1.00 89.25 494 TYR A CA 1
ATOM 4157 C C . TYR A 1 494 ? 18.957 9.111 -17.234 1.00 89.25 494 TYR A C 1
ATOM 4159 O O . TYR A 1 494 ? 17.789 9.105 -16.872 1.00 89.25 494 TYR A O 1
ATOM 4167 N N . LEU A 1 495 ? 19.617 10.251 -17.465 1.00 91.31 495 LEU A N 1
ATOM 4168 C CA . LEU A 1 495 ? 18.945 11.556 -17.404 1.00 91.31 495 LEU A CA 1
ATOM 4169 C C . LEU A 1 495 ? 17.843 11.695 -18.459 1.00 91.31 495 LEU A C 1
ATOM 4171 O O . LEU A 1 495 ? 16.839 12.359 -18.222 1.00 91.31 495 LEU A O 1
ATOM 4175 N N . ASN A 1 496 ? 18.019 11.092 -19.634 1.00 93.06 496 ASN A N 1
ATOM 4176 C CA . ASN A 1 496 ? 17.005 11.131 -20.684 1.00 93.06 496 ASN A CA 1
ATOM 4177 C C . ASN A 1 496 ? 15.826 10.200 -20.373 1.00 93.06 496 ASN A C 1
ATOM 4179 O O . ASN A 1 496 ? 14.686 10.571 -20.650 1.00 93.06 496 ASN A O 1
ATOM 4183 N N . TYR A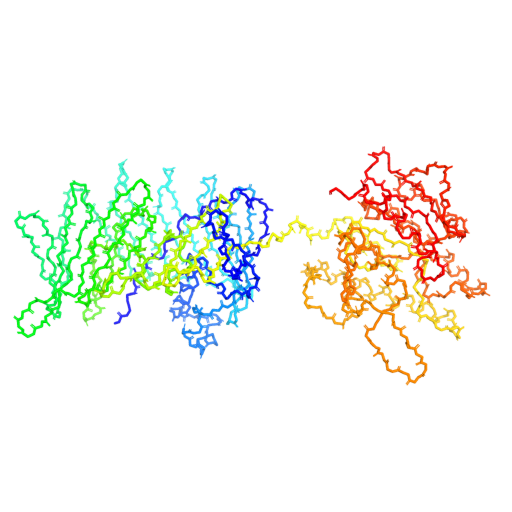 1 497 ? 16.078 9.037 -19.764 1.00 93.94 497 TYR A N 1
ATOM 4184 C CA . TYR A 1 497 ? 15.018 8.165 -19.243 1.00 93.94 497 TYR A CA 1
ATOM 4185 C C . TYR A 1 497 ? 14.283 8.813 -18.066 1.00 93.94 497 TYR A C 1
ATOM 4187 O O . TYR A 1 497 ? 13.056 8.793 -18.041 1.00 93.94 497 TYR A O 1
ATOM 4195 N N . GLU A 1 498 ? 15.003 9.490 -17.167 1.00 94.50 498 GLU A N 1
ATOM 4196 C CA . GLU A 1 498 ? 14.397 10.306 -16.112 1.00 94.50 498 GLU A CA 1
ATOM 4197 C C . GLU A 1 498 ? 13.509 11.396 -16.696 1.00 94.50 498 GLU A C 1
ATOM 4199 O O . GLU A 1 498 ? 12.345 11.503 -16.339 1.00 94.50 498 GLU A O 1
ATOM 4204 N N . LYS A 1 499 ? 13.997 12.138 -17.689 1.00 94.50 499 LYS A N 1
ATOM 4205 C CA . LYS A 1 499 ? 13.211 13.187 -18.340 1.00 94.50 499 LYS A CA 1
ATOM 4206 C C . LYS A 1 499 ? 11.963 12.654 -19.061 1.00 94.50 499 LYS A C 1
ATOM 4208 O O . LYS A 1 499 ? 10.970 13.378 -19.171 1.00 94.50 499 LYS A O 1
ATOM 4213 N N . LEU A 1 500 ? 12.010 11.427 -19.592 1.00 95.44 500 LEU A N 1
ATOM 4214 C CA . LEU A 1 500 ? 10.828 10.734 -20.117 1.00 95.44 500 LEU A CA 1
ATOM 4215 C C . LEU A 1 500 ? 9.843 10.427 -18.988 1.00 95.44 500 LEU A C 1
ATOM 4217 O O . LEU A 1 500 ? 8.663 10.746 -19.114 1.00 95.44 500 LEU A O 1
ATOM 4221 N N . TYR A 1 501 ? 10.329 9.850 -17.890 1.00 95.44 501 TYR A N 1
ATOM 4222 C CA . TYR A 1 501 ? 9.532 9.535 -16.709 1.00 95.44 501 TYR A CA 1
ATOM 4223 C C . TYR A 1 501 ? 8.864 10.781 -16.106 1.00 95.44 501 TYR A C 1
ATOM 4225 O O . TYR A 1 501 ? 7.645 10.799 -15.944 1.00 95.44 501 TYR A O 1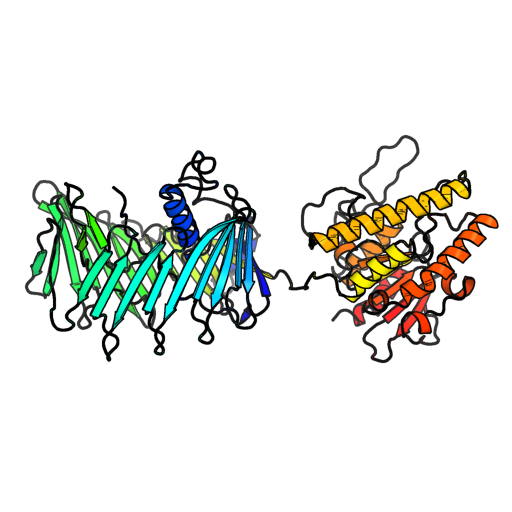
ATOM 4233 N N . GLU A 1 502 ? 9.623 11.851 -15.873 1.00 95.00 502 GLU A N 1
ATOM 4234 C CA . GLU A 1 502 ? 9.131 13.123 -15.334 1.00 95.00 502 GLU A CA 1
ATOM 4235 C C . GLU A 1 502 ? 7.995 13.692 -16.195 1.00 95.00 502 GLU A C 1
ATOM 4237 O O . GLU A 1 502 ? 6.952 14.093 -15.683 1.00 95.00 502 GLU A O 1
ATOM 4242 N N . GLN A 1 503 ? 8.137 13.677 -17.524 1.00 95.06 503 GLN A N 1
ATOM 4243 C CA . GLN A 1 503 ? 7.101 14.196 -18.422 1.00 95.06 503 GLN A CA 1
ATOM 4244 C C . GLN A 1 503 ? 5.885 13.269 -18.572 1.00 95.06 503 GLN A C 1
ATOM 4246 O O . GLN A 1 503 ? 4.765 13.761 -18.746 1.00 95.06 503 GLN A O 1
ATOM 4251 N N . LEU A 1 504 ? 6.079 11.948 -18.518 1.00 94.00 504 LEU A N 1
ATOM 4252 C CA . LEU A 1 504 ? 4.989 10.973 -18.620 1.00 94.00 504 LEU A CA 1
ATOM 4253 C C . LEU A 1 504 ? 4.151 10.913 -17.340 1.00 94.00 504 LEU A C 1
ATOM 4255 O O . LEU A 1 504 ? 2.924 10.923 -17.425 1.00 94.00 504 LEU A O 1
ATOM 4259 N N . PHE A 1 505 ? 4.802 10.885 -16.176 1.00 92.19 505 PHE A N 1
ATOM 4260 C CA . PHE A 1 505 ? 4.170 10.530 -14.902 1.00 92.19 505 PHE A CA 1
ATOM 4261 C C . PHE A 1 505 ? 4.113 11.679 -13.891 1.00 92.19 505 PHE A C 1
ATOM 4263 O O . PHE A 1 505 ? 3.229 11.670 -13.039 1.00 92.19 505 PHE A O 1
ATOM 4270 N N . LEU A 1 506 ? 4.993 12.681 -13.997 1.00 89.38 506 LEU A N 1
ATOM 4271 C CA . LEU A 1 506 ? 5.106 13.786 -13.029 1.00 89.38 506 LEU A CA 1
ATOM 4272 C C . LEU A 1 506 ? 4.792 15.161 -13.630 1.00 89.38 506 LEU A C 1
ATOM 4274 O O . LEU A 1 506 ? 5.171 16.187 -13.081 1.00 89.38 506 LEU A O 1
ATOM 4278 N N . GLN A 1 507 ? 4.125 15.204 -14.786 1.00 87.50 507 GLN A N 1
ATOM 4279 C CA . GLN A 1 507 ? 3.754 16.460 -15.459 1.00 87.50 507 GLN A CA 1
ATOM 4280 C C . GLN A 1 507 ? 4.956 17.386 -15.753 1.00 87.50 507 GLN A C 1
ATOM 4282 O O . GLN A 1 507 ? 4.792 18.588 -15.947 1.00 87.50 507 GLN A O 1
ATOM 4287 N N . GLY A 1 508 ? 6.164 16.821 -15.837 1.00 86.62 508 GLY A N 1
ATOM 4288 C CA . GLY A 1 508 ? 7.414 17.546 -16.056 1.00 86.62 508 GLY A CA 1
ATOM 4289 C C . GLY A 1 508 ? 8.091 18.065 -14.784 1.00 86.62 508 GLY A C 1
ATOM 4290 O O . GLY A 1 508 ? 9.105 18.752 -14.907 1.00 86.62 508 GLY A O 1
ATOM 4291 N N . GLU A 1 509 ? 7.574 17.753 -13.591 1.00 91.25 509 GLU A N 1
ATOM 4292 C CA . GLU A 1 509 ? 8.258 18.045 -12.330 1.00 91.25 509 GLU A CA 1
ATOM 4293 C C . GLU A 1 509 ? 9.604 17.320 -12.286 1.00 91.25 509 GLU A C 1
ATOM 4295 O O . GLU A 1 509 ? 9.683 16.104 -12.474 1.00 91.25 509 GLU A O 1
ATOM 4300 N N . LYS A 1 510 ? 10.671 18.088 -12.049 1.00 92.44 510 LYS A N 1
ATOM 4301 C CA . LYS A 1 510 ? 12.026 17.556 -12.007 1.00 92.44 510 LYS A CA 1
ATOM 4302 C C . LYS A 1 510 ? 12.346 17.015 -10.617 1.00 92.44 510 LYS A C 1
ATOM 4304 O O . LYS A 1 510 ? 12.339 17.777 -9.652 1.00 92.44 510 LYS A O 1
ATOM 4309 N N . LEU A 1 511 ? 12.740 15.748 -10.526 1.00 90.12 511 LEU A N 1
ATOM 4310 C CA . LEU A 1 511 ? 13.162 15.150 -9.258 1.00 90.12 511 LEU A CA 1
ATOM 4311 C C . LEU A 1 511 ? 14.622 15.477 -8.920 1.00 90.12 511 LEU A C 1
ATOM 4313 O O . LEU A 1 511 ? 15.460 15.655 -9.804 1.00 90.12 511 LEU A O 1
ATOM 4317 N N . GLU A 1 512 ? 14.958 15.510 -7.628 1.00 90.88 512 GLU A N 1
ATOM 4318 C CA . GLU A 1 512 ? 16.347 15.686 -7.170 1.00 90.88 512 GLU A CA 1
ATOM 4319 C C . GLU A 1 512 ? 17.227 14.470 -7.515 1.00 90.88 512 GLU A C 1
ATOM 4321 O O . GLU A 1 512 ? 18.396 14.608 -7.891 1.00 90.88 512 GLU A O 1
ATOM 4326 N N . LYS A 1 513 ? 16.652 13.270 -7.412 1.00 89.81 513 LYS A N 1
ATOM 4327 C CA . LYS A 1 513 ? 17.283 11.976 -7.691 1.00 89.81 513 LYS A CA 1
ATOM 4328 C C . LYS A 1 513 ? 16.493 11.244 -8.763 1.00 89.81 513 LYS A C 1
ATOM 4330 O O . LYS A 1 513 ? 15.276 11.384 -8.817 1.00 89.81 513 LYS A O 1
ATOM 4335 N N . ILE A 1 514 ? 17.183 10.453 -9.578 1.00 90.38 514 ILE A N 1
ATOM 4336 C CA . ILE A 1 514 ? 16.518 9.676 -10.625 1.00 90.38 514 ILE A CA 1
ATOM 4337 C C . ILE A 1 514 ? 15.626 8.583 -10.019 1.00 90.38 514 ILE A C 1
ATOM 4339 O O . ILE A 1 514 ? 16.001 7.916 -9.046 1.00 90.38 514 ILE A O 1
ATOM 4343 N N . ASN A 1 515 ? 14.439 8.413 -10.593 1.00 90.50 515 ASN A N 1
ATOM 4344 C CA . ASN A 1 515 ? 13.418 7.470 -10.160 1.00 90.50 515 ASN A CA 1
ATOM 4345 C C . ASN A 1 515 ? 12.685 6.775 -11.324 1.00 90.50 515 ASN A C 1
ATOM 4347 O O . ASN A 1 515 ? 11.710 6.062 -11.092 1.00 90.50 515 ASN A O 1
ATOM 4351 N N . PHE A 1 516 ? 13.137 6.927 -12.571 1.00 92.94 516 PHE A N 1
ATOM 4352 C CA . PHE A 1 516 ? 12.440 6.356 -13.727 1.00 92.94 516 PHE A CA 1
ATOM 4353 C C . PHE A 1 516 ? 12.200 4.845 -13.626 1.00 92.94 516 PHE A C 1
ATOM 4355 O O . PHE A 1 516 ? 11.178 4.372 -14.118 1.00 92.94 516 PHE A O 1
ATOM 4362 N N . GLN A 1 517 ? 13.069 4.086 -12.936 1.00 91.19 517 GLN A N 1
ATOM 4363 C CA . GLN A 1 517 ? 12.881 2.641 -12.738 1.00 91.19 517 GLN A CA 1
ATOM 4364 C C . GLN A 1 517 ? 11.545 2.288 -12.079 1.00 91.19 517 GLN A C 1
ATOM 4366 O O . GLN A 1 517 ? 11.093 1.160 -12.237 1.00 91.19 517 GLN A O 1
ATOM 4371 N N . LYS A 1 518 ? 10.896 3.233 -11.384 1.00 89.94 518 LYS A N 1
ATOM 4372 C CA . LYS A 1 518 ? 9.563 3.050 -10.805 1.00 89.94 518 LYS A CA 1
ATOM 4373 C C . LYS A 1 518 ? 8.527 2.624 -11.837 1.00 89.94 518 LYS A C 1
ATOM 4375 O O . LYS A 1 518 ? 7.675 1.807 -11.518 1.00 89.94 518 LYS A O 1
ATOM 4380 N N . GLU A 1 519 ? 8.596 3.151 -13.055 1.00 93.69 519 GLU A N 1
ATOM 4381 C CA . GLU A 1 519 ? 7.611 2.876 -14.112 1.00 93.69 519 GLU A CA 1
ATOM 4382 C C . GLU A 1 519 ? 8.244 2.230 -15.352 1.00 93.69 519 GLU A C 1
ATOM 4384 O O . GLU A 1 519 ? 7.543 1.954 -16.326 1.00 93.69 519 GLU A O 1
ATOM 4389 N N . PHE A 1 520 ? 9.559 1.994 -15.325 1.00 95.38 520 PHE A N 1
ATOM 4390 C CA . PHE A 1 520 ? 10.338 1.533 -16.469 1.00 95.38 520 PHE A CA 1
ATOM 4391 C C . PHE A 1 520 ? 11.002 0.188 -16.187 1.00 95.38 520 PHE A C 1
ATOM 4393 O O . PHE A 1 520 ? 11.632 0.011 -15.143 1.00 95.38 520 PHE A O 1
ATOM 4400 N N . PHE A 1 521 ? 10.958 -0.696 -17.178 1.00 96.12 521 PHE A N 1
ATOM 4401 C CA . PHE A 1 521 ? 11.881 -1.812 -17.329 1.00 96.12 521 PHE A CA 1
ATOM 4402 C C . PHE A 1 521 ? 12.806 -1.525 -18.514 1.00 96.12 521 PHE A C 1
ATOM 4404 O O . PHE A 1 521 ? 12.351 -1.051 -19.557 1.00 96.12 521 PHE A O 1
ATOM 4411 N N . ILE A 1 522 ? 14.102 -1.779 -18.370 1.00 94.81 522 ILE A N 1
ATOM 4412 C CA . ILE A 1 522 ? 15.091 -1.534 -19.421 1.00 94.81 522 ILE A CA 1
ATOM 4413 C C . ILE A 1 522 ? 15.900 -2.794 -19.713 1.00 94.81 522 ILE A C 1
ATOM 4415 O O . ILE A 1 522 ? 16.242 -3.557 -18.808 1.00 94.81 522 ILE A O 1
ATOM 4419 N N . THR A 1 523 ? 16.223 -2.995 -20.983 1.00 94.62 523 THR A N 1
ATOM 4420 C CA . THR A 1 523 ? 17.102 -4.069 -21.451 1.00 94.62 523 THR A CA 1
ATOM 4421 C C . THR A 1 523 ? 17.755 -3.667 -22.779 1.00 94.62 523 THR A C 1
ATOM 4423 O O . THR A 1 523 ? 17.481 -2.592 -23.317 1.00 94.62 523 THR A O 1
ATOM 4426 N N . GLU A 1 524 ? 18.629 -4.508 -23.319 1.00 93.12 524 GLU A N 1
ATOM 4427 C CA . GLU A 1 524 ? 19.439 -4.203 -24.505 1.00 93.12 524 GLU A CA 1
ATOM 4428 C C . GLU A 1 524 ? 19.277 -5.289 -25.578 1.00 93.12 524 GLU A C 1
ATOM 4430 O O . GLU A 1 524 ? 19.032 -6.455 -25.256 1.00 93.12 524 GLU A O 1
ATOM 4435 N N . PHE A 1 525 ? 19.415 -4.927 -26.860 1.00 93.81 525 PHE A N 1
ATOM 4436 C CA . PHE A 1 525 ? 19.408 -5.906 -27.957 1.00 93.81 525 PHE A CA 1
ATOM 4437 C C . PHE A 1 525 ? 20.629 -6.832 -27.953 1.00 93.81 525 PHE A C 1
ATOM 4439 O O . PHE A 1 525 ? 20.505 -7.961 -28.413 1.00 93.81 525 PHE A O 1
ATOM 4446 N N . SER A 1 526 ? 21.779 -6.367 -27.462 1.00 91.06 526 SER A N 1
ATOM 4447 C CA . SER A 1 526 ? 23.025 -7.132 -27.348 1.00 91.06 526 SER A CA 1
ATOM 4448 C C . SER A 1 526 ? 23.511 -7.155 -25.900 1.00 91.06 526 SER A C 1
ATOM 4450 O O . SER A 1 526 ? 23.570 -6.110 -25.248 1.00 91.06 526 SER A O 1
ATOM 4452 N N . ASP A 1 527 ? 23.932 -8.334 -25.439 1.00 87.75 527 ASP A N 1
ATOM 4453 C CA . ASP A 1 527 ? 24.472 -8.556 -24.089 1.00 87.75 527 ASP A CA 1
ATOM 4454 C C . ASP A 1 527 ? 25.948 -8.205 -23.974 1.00 87.75 527 ASP A C 1
ATOM 4456 O O . ASP A 1 527 ? 26.449 -7.990 -22.873 1.00 87.75 527 ASP A O 1
ATOM 4460 N N . TYR A 1 528 ? 26.652 -8.111 -25.104 1.00 84.81 528 TYR A N 1
ATOM 4461 C CA . TYR A 1 528 ? 28.047 -7.697 -25.103 1.00 84.81 528 TYR A CA 1
ATOM 4462 C C . TYR A 1 528 ? 28.160 -6.212 -24.748 1.00 84.81 528 TYR A C 1
ATOM 4464 O O . TYR A 1 528 ? 27.660 -5.371 -25.505 1.00 84.81 528 TYR A O 1
ATOM 4472 N N . PRO A 1 529 ? 28.858 -5.856 -23.653 1.00 75.75 529 PRO A N 1
ATOM 4473 C CA . PRO A 1 529 ? 28.887 -4.487 -23.161 1.00 75.75 529 PRO A CA 1
ATOM 4474 C C . PRO A 1 529 ? 29.918 -3.616 -23.901 1.00 75.75 529 PRO A C 1
ATOM 4476 O O . PRO A 1 529 ? 30.854 -3.060 -23.324 1.00 75.75 529 PRO A O 1
ATOM 4479 N N . THR A 1 530 ? 29.753 -3.509 -25.218 1.00 73.50 530 THR A N 1
ATOM 4480 C CA . THR A 1 530 ? 30.683 -2.844 -26.142 1.00 73.50 530 THR A CA 1
ATOM 4481 C C . THR A 1 530 ? 30.184 -1.453 -26.537 1.00 73.50 530 THR A C 1
ATOM 4483 O O . THR A 1 530 ? 29.016 -1.121 -26.356 1.00 73.50 530 THR A O 1
ATOM 4486 N N . LYS A 1 531 ? 31.063 -0.592 -27.066 1.00 68.44 531 LYS A N 1
ATOM 4487 C CA . LYS A 1 531 ? 30.637 0.680 -27.671 1.00 68.44 531 LYS A CA 1
ATOM 4488 C C . LYS A 1 531 ? 30.384 0.482 -29.162 1.00 68.44 531 LYS A C 1
ATOM 4490 O O . LYS A 1 531 ? 31.261 -0.023 -29.857 1.00 68.44 531 LYS A O 1
ATOM 4495 N N . GLU A 1 532 ? 29.282 1.023 -29.683 1.00 64.19 532 GLU A N 1
ATOM 4496 C CA . GLU A 1 532 ? 28.983 1.027 -31.129 1.00 64.19 532 GLU A CA 1
ATOM 4497 C C . GLU A 1 532 ? 30.123 1.619 -31.978 1.00 64.19 532 GLU A C 1
ATOM 4499 O O . GLU A 1 532 ? 30.322 1.242 -33.132 1.00 64.19 532 GLU A O 1
ATOM 4504 N N . SER A 1 533 ? 30.902 2.548 -31.413 1.00 61.59 533 SER A N 1
ATOM 4505 C CA . SER A 1 533 ? 32.064 3.138 -32.081 1.00 61.59 533 SER A CA 1
ATOM 4506 C C . SER A 1 533 ? 33.189 2.138 -32.377 1.00 61.59 533 SER A C 1
ATOM 4508 O O . SER A 1 533 ? 34.099 2.476 -33.133 1.00 61.59 533 SER A O 1
ATOM 4510 N N . TYR A 1 534 ? 33.166 0.939 -31.789 1.00 68.50 534 TYR A N 1
ATOM 4511 C CA . TYR A 1 534 ? 34.171 -0.097 -32.020 1.00 68.50 534 TYR A CA 1
ATOM 4512 C C . TYR A 1 534 ? 33.869 -0.814 -33.335 1.00 68.50 534 TYR A C 1
ATOM 4514 O O . TYR A 1 534 ? 33.042 -1.719 -33.414 1.00 68.50 534 TYR A O 1
ATOM 4522 N N . LYS A 1 535 ? 34.546 -0.358 -34.392 1.00 68.31 535 LYS A N 1
ATOM 4523 C CA . LYS A 1 535 ? 34.495 -0.940 -35.735 1.00 68.31 535 LYS A CA 1
ATOM 4524 C C . LYS A 1 535 ? 35.551 -2.041 -35.864 1.00 68.31 535 LYS A C 1
ATOM 4526 O O . LYS A 1 535 ? 36.575 -1.838 -36.507 1.00 68.31 535 LYS A O 1
ATOM 4531 N N . ASN A 1 536 ? 35.316 -3.167 -35.200 1.00 80.88 536 ASN A N 1
ATOM 4532 C CA . ASN A 1 536 ? 36.129 -4.379 -35.292 1.00 80.88 536 ASN A CA 1
ATOM 4533 C C . ASN A 1 536 ? 35.221 -5.533 -35.760 1.00 80.88 536 ASN A C 1
ATOM 4535 O O . ASN A 1 536 ? 34.080 -5.629 -35.302 1.00 80.88 536 ASN A O 1
ATOM 4539 N N . GLU A 1 537 ? 35.698 -6.354 -36.699 1.00 84.12 537 GLU A N 1
ATOM 4540 C CA . GLU A 1 537 ? 34.911 -7.435 -37.313 1.00 84.12 537 GLU A CA 1
ATOM 4541 C C . GLU A 1 537 ? 34.539 -8.540 -36.316 1.00 84.12 537 GLU A C 1
ATOM 4543 O O . GLU A 1 537 ? 33.390 -8.981 -36.317 1.00 84.12 537 GLU A O 1
ATOM 4548 N N . ASP A 1 538 ? 35.446 -8.905 -35.409 1.00 82.81 538 ASP A N 1
ATOM 4549 C CA . ASP A 1 538 ? 35.206 -9.908 -34.366 1.00 82.81 538 ASP A CA 1
ATOM 4550 C C . ASP A 1 538 ? 34.154 -9.417 -33.362 1.00 82.81 538 ASP A C 1
ATOM 4552 O O . ASP A 1 538 ? 33.211 -10.130 -33.024 1.00 82.81 538 ASP A O 1
ATOM 4556 N N . ILE A 1 539 ? 34.248 -8.150 -32.940 1.00 81.12 539 ILE A N 1
ATOM 4557 C CA . ILE A 1 539 ? 33.249 -7.529 -32.052 1.00 81.12 539 ILE A CA 1
ATOM 4558 C C . ILE A 1 539 ? 31.878 -7.459 -32.739 1.00 81.12 539 ILE A C 1
ATOM 4560 O O . ILE A 1 539 ? 30.844 -7.667 -32.104 1.00 81.12 539 ILE A O 1
ATOM 4564 N N . GLU A 1 540 ? 31.847 -7.170 -34.040 1.00 86.38 540 GLU A N 1
ATOM 4565 C CA . GLU A 1 540 ? 30.606 -7.170 -34.811 1.00 86.38 540 GLU A CA 1
ATOM 4566 C C . GLU A 1 540 ? 30.017 -8.580 -34.962 1.00 86.38 540 GLU A C 1
ATOM 4568 O O . GLU A 1 540 ? 28.793 -8.719 -34.930 1.00 86.38 540 GLU A O 1
ATOM 4573 N N . ALA A 1 541 ? 30.849 -9.615 -35.099 1.00 88.38 541 ALA A N 1
ATOM 4574 C CA . ALA A 1 541 ? 30.405 -11.006 -35.121 1.00 88.38 541 ALA A CA 1
ATOM 4575 C C . ALA A 1 541 ? 29.768 -11.412 -33.782 1.00 88.38 541 ALA A C 1
ATOM 4577 O O . ALA A 1 541 ? 28.640 -11.908 -33.779 1.00 88.38 541 ALA A O 1
ATOM 4578 N N . LEU A 1 542 ? 30.416 -11.092 -32.656 1.00 87.62 542 LEU A N 1
ATOM 4579 C CA . LEU A 1 542 ? 29.882 -11.321 -31.305 1.00 87.62 542 LEU A CA 1
ATOM 4580 C C . LEU A 1 542 ? 28.557 -10.578 -31.077 1.00 87.62 542 LEU A C 1
ATOM 4582 O O . LEU A 1 542 ? 27.592 -11.141 -30.558 1.00 87.62 542 LEU A O 1
ATOM 4586 N N . ARG A 1 543 ? 28.466 -9.321 -31.526 1.00 89.00 543 ARG A N 1
ATOM 4587 C CA . ARG A 1 543 ? 27.227 -8.533 -31.458 1.00 89.00 543 ARG A CA 1
ATOM 4588 C C . ARG A 1 543 ? 26.100 -9.173 -32.267 1.00 89.00 543 ARG A C 1
ATOM 4590 O O . ARG A 1 543 ? 24.991 -9.299 -31.757 1.00 89.00 543 ARG A O 1
ATOM 4597 N N . LYS A 1 544 ? 26.369 -9.583 -33.513 1.00 91.12 544 LYS A N 1
ATOM 4598 C CA . LYS A 1 544 ? 25.385 -10.285 -34.355 1.00 91.12 544 LYS A CA 1
ATOM 4599 C C . LYS A 1 544 ? 24.905 -11.560 -33.676 1.00 91.12 544 LYS A C 1
ATOM 4601 O O . LYS A 1 544 ? 23.701 -11.753 -33.567 1.00 91.12 544 LYS A O 1
ATOM 4606 N N . GLN A 1 545 ? 25.834 -12.370 -33.173 1.00 91.44 545 GLN A N 1
ATOM 4607 C CA . GLN A 1 545 ? 25.517 -13.592 -32.443 1.00 91.44 545 GLN A CA 1
ATOM 4608 C C . GLN A 1 545 ? 24.602 -13.305 -31.245 1.00 91.44 545 GLN A C 1
ATOM 4610 O O . GLN A 1 545 ? 23.533 -13.899 -31.146 1.00 91.44 545 GLN A O 1
ATOM 4615 N N . SER A 1 546 ? 24.960 -12.348 -30.384 1.00 91.44 546 SER A N 1
ATOM 4616 C CA . SER A 1 546 ? 24.143 -12.014 -29.211 1.00 91.44 546 SER A CA 1
ATOM 4617 C C . SER A 1 546 ? 22.748 -11.507 -29.576 1.00 91.44 546 SER A C 1
ATOM 4619 O O . SER A 1 546 ? 21.786 -11.839 -28.888 1.00 91.44 546 SER A O 1
ATOM 4621 N N . ILE A 1 547 ? 22.614 -10.730 -30.653 1.00 93.62 547 ILE A N 1
ATOM 4622 C CA . ILE A 1 547 ? 21.304 -10.265 -31.119 1.00 93.62 547 ILE A CA 1
ATOM 4623 C C . ILE A 1 547 ? 20.454 -11.446 -31.601 1.00 93.62 547 ILE A C 1
ATOM 4625 O O . ILE A 1 547 ? 19.277 -11.515 -31.250 1.00 93.62 547 ILE A O 1
ATOM 4629 N N . GLU A 1 548 ? 21.024 -12.382 -32.366 1.00 94.38 548 GLU A N 1
ATOM 4630 C CA . GLU A 1 548 ? 20.300 -13.588 -32.794 1.00 94.38 548 GLU A CA 1
ATOM 4631 C C . GLU A 1 548 ? 19.871 -14.452 -31.596 1.00 94.38 548 GLU A C 1
ATOM 4633 O O . GLU A 1 548 ? 18.716 -14.871 -31.540 1.00 94.38 548 GLU A O 1
ATOM 4638 N N . GLU A 1 549 ? 20.744 -14.639 -30.598 1.00 93.75 549 GLU A N 1
ATOM 4639 C CA . GLU A 1 549 ? 20.440 -15.364 -29.350 1.00 93.75 549 GLU A CA 1
ATOM 4640 C C . GLU A 1 549 ? 19.280 -14.723 -28.563 1.00 93.75 549 GLU A C 1
ATOM 4642 O O . GLU A 1 549 ? 18.476 -15.421 -27.942 1.00 93.75 549 GLU A O 1
ATOM 4647 N N . ARG A 1 550 ? 19.157 -13.389 -28.609 1.00 94.62 550 ARG A N 1
ATOM 4648 C CA . ARG A 1 550 ? 18.137 -12.630 -27.867 1.00 94.62 550 ARG A CA 1
ATOM 4649 C C . ARG A 1 550 ? 16.827 -12.429 -28.624 1.00 94.62 550 ARG A C 1
ATOM 4651 O O . ARG A 1 550 ? 15.826 -12.091 -27.994 1.00 94.62 550 ARG A O 1
ATOM 4658 N N . LYS A 1 551 ? 16.762 -12.653 -29.942 1.00 93.88 551 LYS A N 1
ATOM 4659 C CA . LYS A 1 551 ? 15.500 -12.526 -30.705 1.00 93.88 551 LYS A CA 1
ATOM 4660 C C . LYS A 1 551 ? 14.343 -13.337 -30.092 1.00 93.88 551 LYS A C 1
ATOM 4662 O O . LYS A 1 551 ? 13.272 -12.754 -29.913 1.00 93.88 551 LYS A O 1
ATOM 4667 N N . PRO A 1 552 ? 14.519 -14.620 -29.708 1.00 95.06 552 PRO A N 1
ATOM 4668 C CA . PRO A 1 552 ? 13.445 -15.389 -29.080 1.00 95.06 552 PRO A CA 1
ATOM 4669 C C . PRO A 1 552 ? 13.038 -14.858 -27.699 1.00 95.06 552 PRO A C 1
ATOM 4671 O O . PRO A 1 552 ? 11.860 -14.923 -27.357 1.00 95.06 552 PRO A O 1
ATOM 4674 N N . LEU A 1 553 ? 13.976 -14.280 -26.933 1.00 95.88 553 LEU A N 1
ATOM 4675 C CA . LEU A 1 553 ? 13.688 -13.661 -25.634 1.00 95.88 553 LEU A CA 1
ATOM 4676 C C . LEU A 1 553 ? 12.661 -12.530 -25.789 1.00 95.88 553 LEU A C 1
ATOM 4678 O O . LEU A 1 553 ? 11.662 -12.503 -25.077 1.00 95.88 553 LEU A O 1
ATOM 4682 N N . PHE A 1 554 ? 12.848 -11.637 -26.765 1.00 96.06 554 PHE A N 1
ATOM 4683 C CA . PHE A 1 554 ? 11.914 -10.529 -27.011 1.00 96.06 554 PHE A CA 1
ATOM 4684 C C . PHE A 1 554 ? 10.539 -10.971 -27.524 1.00 96.06 554 PHE A C 1
ATOM 4686 O O . PHE A 1 554 ? 9.570 -10.228 -27.383 1.00 96.06 554 PHE A O 1
ATOM 4693 N N . ALA A 1 555 ? 10.435 -12.176 -28.089 1.00 94.19 555 ALA A N 1
ATOM 4694 C CA . ALA A 1 555 ? 9.162 -12.751 -28.509 1.00 94.19 555 ALA A CA 1
ATOM 4695 C C . ALA A 1 555 ? 8.351 -13.352 -27.340 1.00 94.19 555 ALA A C 1
ATOM 4697 O O . ALA A 1 555 ? 7.180 -13.702 -27.535 1.00 94.19 555 ALA A O 1
ATOM 4698 N N . MET A 1 556 ? 8.937 -13.470 -26.140 1.00 96.75 556 MET A N 1
ATOM 4699 C CA . MET A 1 556 ? 8.252 -13.984 -24.951 1.00 96.75 556 MET A CA 1
ATOM 4700 C C . MET A 1 556 ? 7.128 -13.046 -24.474 1.00 96.75 556 MET A C 1
ATOM 4702 O O . MET A 1 556 ? 7.232 -11.827 -24.643 1.00 96.75 556 MET A O 1
ATOM 4706 N N . PRO A 1 557 ? 6.078 -13.575 -23.809 1.00 95.88 557 PRO A N 1
ATOM 4707 C CA . PRO A 1 557 ? 4.933 -12.780 -23.356 1.00 95.88 557 PRO A CA 1
ATOM 4708 C C . PRO A 1 557 ? 5.307 -11.547 -22.524 1.00 95.88 557 PRO A C 1
ATOM 4710 O O . PRO A 1 557 ? 4.763 -10.472 -22.758 1.00 95.88 557 PRO A O 1
ATOM 4713 N N . PHE A 1 558 ? 6.294 -11.663 -21.629 1.00 97.06 558 PHE A N 1
ATOM 4714 C CA . PHE A 1 558 ? 6.717 -10.572 -20.745 1.00 97.06 558 PHE A CA 1
ATOM 4715 C C . PHE A 1 558 ? 7.032 -9.271 -21.500 1.00 97.06 558 PHE A C 1
ATOM 4717 O O . PHE A 1 558 ? 6.515 -8.209 -21.160 1.00 97.06 558 PHE A O 1
ATOM 4724 N N . PHE A 1 559 ? 7.820 -9.343 -22.576 1.00 96.06 559 PHE A N 1
ATOM 4725 C CA . PHE A 1 559 ? 8.217 -8.157 -23.345 1.00 96.06 559 PHE A CA 1
ATOM 4726 C C . PHE A 1 559 ? 7.086 -7.588 -24.214 1.00 96.06 559 PHE A C 1
ATOM 4728 O O . PHE A 1 559 ? 7.202 -6.478 -24.735 1.00 96.06 559 PHE A O 1
ATOM 4735 N N . LYS A 1 560 ? 5.975 -8.320 -24.350 1.00 92.31 560 LYS A N 1
ATOM 4736 C CA . LYS A 1 560 ? 4.783 -7.918 -25.103 1.00 92.31 560 LYS A CA 1
ATOM 4737 C C . LYS A 1 560 ? 3.699 -7.306 -24.216 1.00 92.31 560 LYS A C 1
ATOM 4739 O O . LYS A 1 560 ? 2.820 -6.631 -24.742 1.00 92.31 560 LYS A O 1
ATOM 4744 N N . GLU A 1 561 ? 3.747 -7.507 -22.903 1.00 92.12 561 GLU A N 1
ATOM 4745 C CA . GLU A 1 561 ? 2.706 -7.054 -21.967 1.00 92.12 561 GLU A CA 1
ATOM 4746 C C . GLU A 1 561 ? 2.743 -5.544 -21.681 1.00 92.12 561 GLU A C 1
ATOM 4748 O O . GLU A 1 561 ? 1.733 -4.968 -21.267 1.00 92.12 561 GLU A O 1
ATOM 4753 N N . PHE A 1 562 ? 3.872 -4.877 -21.933 1.00 95.88 562 PHE A N 1
ATOM 4754 C CA . PHE A 1 562 ? 4.015 -3.447 -21.671 1.00 95.88 562 PHE A CA 1
ATOM 4755 C C . PHE A 1 562 ? 3.096 -2.611 -22.582 1.00 95.88 562 PHE A C 1
ATOM 4757 O O . PHE A 1 562 ? 3.111 -2.789 -23.805 1.00 95.88 562 PHE A O 1
ATOM 4764 N N . PRO A 1 563 ? 2.323 -1.652 -22.029 1.00 96.31 563 PRO A N 1
ATOM 4765 C CA . PRO A 1 563 ? 1.481 -0.772 -22.838 1.00 96.31 563 PRO A CA 1
ATOM 4766 C C . PRO A 1 563 ? 2.305 0.180 -23.711 1.00 96.31 563 PRO A C 1
ATOM 4768 O O . PRO A 1 563 ? 1.838 0.602 -24.768 1.00 96.31 563 PRO A O 1
ATOM 4771 N N . ILE A 1 564 ? 3.529 0.510 -23.291 1.00 98.50 564 ILE A N 1
ATOM 4772 C CA . ILE A 1 564 ? 4.454 1.357 -24.042 1.00 98.50 564 ILE A CA 1
ATOM 4773 C C . ILE A 1 564 ? 5.793 0.630 -24.170 1.00 98.50 564 ILE A C 1
ATOM 4775 O O . ILE A 1 564 ? 6.452 0.349 -23.170 1.00 98.50 564 ILE A O 1
ATOM 4779 N N . VAL A 1 565 ? 6.225 0.386 -25.405 1.00 98.38 565 VAL A N 1
ATOM 4780 C CA . VAL A 1 565 ? 7.561 -0.128 -25.731 1.00 98.38 565 VAL A CA 1
ATOM 4781 C C . VAL A 1 565 ? 8.324 0.950 -26.496 1.00 98.38 565 VAL A C 1
ATOM 4783 O O . VAL A 1 565 ? 7.859 1.446 -27.516 1.00 98.38 565 VAL A O 1
ATOM 4786 N N . ILE A 1 566 ? 9.508 1.333 -26.030 1.00 98.25 566 ILE A N 1
ATOM 4787 C CA . ILE A 1 566 ? 10.380 2.302 -26.698 1.00 98.25 566 ILE A CA 1
ATOM 4788 C C . ILE A 1 566 ? 11.632 1.570 -27.167 1.00 98.25 566 ILE A C 1
ATOM 4790 O O . ILE A 1 566 ? 12.499 1.206 -26.374 1.00 98.25 566 ILE A O 1
ATOM 4794 N N . VAL A 1 567 ? 11.754 1.394 -28.479 1.00 97.50 567 VAL A N 1
ATOM 4795 C CA . VAL A 1 567 ? 12.951 0.827 -29.103 1.00 97.50 567 VAL A CA 1
ATOM 4796 C C . VAL A 1 567 ? 13.901 1.976 -29.441 1.00 97.50 567 VAL A C 1
ATOM 4798 O O . VAL A 1 567 ? 13.851 2.561 -30.527 1.00 97.50 567 VAL A O 1
ATOM 4801 N N . ALA A 1 568 ? 14.776 2.316 -28.494 1.00 94.81 568 ALA A N 1
ATOM 4802 C CA . ALA A 1 568 ? 15.761 3.395 -28.589 1.00 94.81 568 ALA A CA 1
ATOM 4803 C C . ALA A 1 568 ? 17.077 2.901 -29.220 1.00 94.81 568 ALA A C 1
ATOM 4805 O O . ALA A 1 568 ? 18.168 3.099 -28.681 1.00 94.81 568 ALA A O 1
ATOM 4806 N N . ALA A 1 569 ? 16.977 2.245 -30.378 1.00 92.75 569 ALA A N 1
ATOM 4807 C CA . ALA A 1 569 ? 18.087 1.510 -30.989 1.00 92.75 569 ALA A CA 1
ATOM 4808 C C . ALA A 1 569 ? 18.480 2.009 -32.393 1.00 92.75 569 ALA A C 1
ATOM 4810 O O . ALA A 1 569 ? 19.348 1.430 -33.047 1.00 92.75 569 ALA A O 1
ATOM 4811 N N . GLY A 1 570 ? 17.895 3.107 -32.879 1.00 91.69 570 GLY A N 1
ATOM 4812 C CA . GLY A 1 570 ? 18.236 3.679 -34.184 1.00 91.69 570 GLY A CA 1
ATOM 4813 C C . GLY A 1 570 ? 18.095 2.658 -35.314 1.00 91.69 570 GLY A C 1
ATOM 4814 O O . GLY A 1 570 ? 17.041 2.061 -35.483 1.00 91.69 570 GLY A O 1
ATOM 4815 N N . ASN A 1 571 ? 19.153 2.439 -36.092 1.00 91.00 571 ASN A N 1
ATOM 4816 C CA . ASN A 1 571 ? 19.129 1.532 -37.240 1.00 91.00 571 ASN A CA 1
ATOM 4817 C C . ASN A 1 571 ? 19.322 0.044 -36.895 1.00 91.00 571 ASN A C 1
ATOM 4819 O O . ASN A 1 571 ? 19.326 -0.757 -37.823 1.00 91.00 571 ASN A O 1
ATOM 4823 N N . TYR A 1 572 ? 19.475 -0.345 -35.622 1.00 92.69 572 TYR A N 1
ATOM 4824 C CA . TYR A 1 572 ? 19.688 -1.751 -35.239 1.00 92.69 572 TYR A CA 1
ATOM 4825 C C . TYR A 1 572 ? 18.636 -2.708 -35.817 1.00 92.69 572 TYR A C 1
ATOM 4827 O O . TYR A 1 572 ? 19.048 -3.694 -36.426 1.00 92.69 572 TYR A O 1
ATOM 4835 N N . PRO A 1 573 ? 17.318 -2.426 -35.730 1.00 94.50 573 PRO A N 1
ATOM 4836 C CA . PRO A 1 573 ? 16.323 -3.341 -36.281 1.00 94.50 573 PRO A CA 1
ATOM 4837 C C . PRO A 1 573 ? 16.498 -3.611 -37.777 1.00 94.50 573 PRO A C 1
ATOM 4839 O O . PRO A 1 573 ? 16.416 -4.753 -38.214 1.00 94.50 573 PRO A O 1
ATOM 4842 N N . SER A 1 574 ? 16.840 -2.583 -38.557 1.00 92.62 574 SER A N 1
ATOM 4843 C CA . SER A 1 574 ? 17.133 -2.740 -39.986 1.00 92.62 574 SER A CA 1
ATOM 4844 C C . SER A 1 574 ? 18.483 -3.427 -40.232 1.00 92.62 574 SER A C 1
ATOM 4846 O O . SER A 1 574 ? 18.561 -4.334 -41.055 1.00 92.62 574 SER A O 1
ATOM 4848 N N . ARG A 1 575 ? 19.534 -3.039 -39.495 1.00 92.31 575 ARG A N 1
ATOM 4849 C CA . ARG A 1 575 ? 20.907 -3.553 -39.648 1.00 92.31 575 ARG A CA 1
ATOM 4850 C C . ARG A 1 575 ? 21.039 -5.037 -39.301 1.00 92.31 575 ARG A C 1
ATOM 4852 O O . ARG A 1 575 ? 21.843 -5.721 -39.922 1.00 92.31 575 ARG A O 1
ATOM 4859 N N . TYR A 1 576 ? 20.283 -5.507 -38.311 1.00 93.25 576 TYR A N 1
ATOM 4860 C CA . TYR A 1 576 ? 20.340 -6.879 -37.794 1.00 93.25 576 TYR A CA 1
ATOM 4861 C C . TYR A 1 576 ? 19.067 -7.683 -38.091 1.00 93.25 576 TYR A C 1
ATOM 4863 O O . TYR A 1 576 ? 18.823 -8.723 -37.480 1.00 93.25 576 TYR A O 1
ATOM 4871 N N . HIS A 1 577 ? 18.244 -7.200 -39.029 1.00 94.19 577 HIS A N 1
ATOM 4872 C CA . HIS A 1 577 ? 17.035 -7.884 -39.494 1.00 94.19 577 HIS A CA 1
ATOM 4873 C C . HIS A 1 577 ? 16.104 -8.321 -38.344 1.00 94.19 577 HIS A C 1
ATOM 4875 O O . HIS A 1 577 ? 15.631 -9.457 -38.293 1.00 94.19 577 HIS A O 1
ATOM 4881 N N . ILE A 1 578 ? 15.863 -7.418 -37.390 1.00 94.81 578 ILE A N 1
ATOM 4882 C CA . ILE A 1 578 ? 14.919 -7.622 -36.288 1.00 94.81 578 ILE A CA 1
ATOM 4883 C C . ILE A 1 578 ? 13.545 -7.151 -36.764 1.00 94.81 578 ILE A C 1
ATOM 4885 O O . ILE A 1 578 ? 13.309 -5.952 -36.929 1.00 94.81 578 ILE A O 1
ATOM 4889 N N . ASN A 1 579 ? 12.631 -8.095 -36.976 1.00 95.88 579 ASN A N 1
ATOM 4890 C CA . ASN A 1 579 ? 11.257 -7.790 -37.355 1.00 95.88 579 ASN A CA 1
ATOM 4891 C C . ASN A 1 579 ? 10.456 -7.352 -36.117 1.00 95.88 579 ASN A C 1
ATOM 4893 O O . ASN A 1 579 ? 9.965 -8.193 -35.363 1.00 95.88 579 ASN A O 1
ATOM 4897 N N . LEU A 1 580 ? 10.341 -6.038 -35.894 1.00 96.62 580 LEU A N 1
ATOM 4898 C CA . LEU A 1 580 ? 9.633 -5.481 -34.734 1.00 96.62 580 LEU A CA 1
ATOM 4899 C C . LEU A 1 580 ? 8.140 -5.839 -34.723 1.00 96.62 580 LEU A C 1
ATOM 4901 O O . LEU A 1 580 ? 7.594 -6.103 -33.655 1.00 96.62 580 LEU A O 1
ATOM 4905 N N . GLU A 1 581 ? 7.497 -5.885 -35.891 1.00 96.12 581 GLU A N 1
ATOM 4906 C CA . GLU A 1 581 ? 6.069 -6.196 -36.011 1.00 96.12 581 GLU A CA 1
ATOM 4907 C C . GLU A 1 581 ? 5.772 -7.622 -35.543 1.00 96.12 581 GLU A C 1
ATOM 4909 O O . GLU A 1 581 ? 4.923 -7.835 -34.677 1.00 96.12 581 GLU A O 1
ATOM 4914 N N . GLN A 1 582 ? 6.553 -8.588 -36.035 1.00 95.88 582 GLN A N 1
ATOM 4915 C CA . GLN A 1 582 ? 6.450 -9.989 -35.626 1.00 95.88 582 GLN A CA 1
ATOM 4916 C C . GLN A 1 582 ? 6.888 -10.204 -34.172 1.00 95.88 582 GLN A C 1
ATOM 4918 O O . GLN A 1 582 ? 6.286 -10.997 -33.453 1.00 95.88 582 GLN A O 1
ATOM 4923 N N . THR A 1 583 ? 7.944 -9.518 -33.726 1.00 95.50 583 THR A N 1
ATOM 4924 C CA . THR A 1 583 ? 8.500 -9.728 -32.380 1.00 95.50 583 THR A CA 1
ATOM 4925 C C . THR A 1 583 ? 7.547 -9.241 -31.293 1.00 95.50 583 THR A C 1
ATOM 4927 O O . THR A 1 583 ? 7.430 -9.904 -30.270 1.00 95.50 583 THR A O 1
ATOM 4930 N N . PHE A 1 584 ? 6.844 -8.122 -31.504 1.00 95.94 584 PHE A N 1
ATOM 4931 C CA . PHE A 1 584 ? 6.006 -7.483 -30.476 1.00 95.94 584 PHE A CA 1
ATOM 4932 C C . PHE A 1 584 ? 4.494 -7.583 -30.729 1.00 95.94 584 PHE A C 1
ATOM 4934 O O . PHE A 1 584 ? 3.704 -7.049 -29.938 1.00 95.94 584 PHE A O 1
ATOM 4941 N N . ASP A 1 585 ? 4.083 -8.279 -31.791 1.00 95.88 585 ASP A N 1
ATOM 4942 C CA . ASP A 1 585 ? 2.692 -8.387 -32.246 1.00 95.88 585 ASP A CA 1
ATOM 4943 C C . ASP A 1 585 ? 2.051 -7.000 -32.451 1.00 95.88 585 ASP A C 1
ATOM 4945 O O . ASP A 1 585 ? 0.997 -6.674 -31.888 1.00 95.88 585 ASP A O 1
ATOM 4949 N N . VAL A 1 586 ? 2.741 -6.155 -33.220 1.00 96.75 586 VAL A N 1
ATOM 4950 C CA . VAL A 1 586 ? 2.348 -4.775 -33.555 1.00 96.75 586 VAL A CA 1
ATOM 4951 C C . VAL A 1 586 ? 2.424 -4.546 -35.062 1.00 96.75 586 VAL A C 1
ATOM 4953 O O . VAL A 1 586 ? 3.109 -5.282 -35.760 1.00 96.75 586 VAL A O 1
ATOM 4956 N N . GLN A 1 587 ? 1.740 -3.522 -35.564 1.00 97.81 587 GLN A N 1
ATOM 4957 C CA . GLN A 1 587 ? 1.754 -3.128 -36.975 1.00 97.81 587 GLN A CA 1
ATOM 4958 C C . GLN A 1 587 ? 2.301 -1.713 -37.121 1.00 97.81 587 GLN A C 1
ATOM 4960 O O . GLN A 1 587 ? 1.895 -0.826 -36.368 1.00 97.81 587 GLN A O 1
ATOM 4965 N N . TRP A 1 588 ? 3.232 -1.504 -38.052 1.00 96.75 588 TRP A N 1
ATOM 4966 C CA . TRP A 1 588 ? 3.788 -0.180 -38.337 1.00 96.75 588 TRP A CA 1
ATOM 4967 C C . TRP A 1 588 ? 2.735 0.728 -38.986 1.00 96.75 588 TRP A C 1
ATOM 4969 O O . TRP A 1 588 ? 2.001 0.299 -39.866 1.00 96.75 588 TRP A O 1
ATOM 4979 N N . GLU A 1 589 ? 2.705 2.011 -38.615 1.00 93.69 589 GLU A N 1
ATOM 4980 C CA . GLU A 1 589 ? 1.856 3.033 -39.257 1.00 93.69 589 GLU A CA 1
ATOM 4981 C C . GLU A 1 589 ? 2.310 3.386 -40.695 1.00 93.69 589 GLU A C 1
ATOM 4983 O O . GLU A 1 589 ? 1.808 4.333 -41.292 1.00 93.69 589 GLU A O 1
ATOM 4988 N N . GLU A 1 590 ? 3.309 2.680 -41.242 1.00 92.62 590 GLU A N 1
ATOM 4989 C CA . GLU A 1 590 ? 3.907 2.925 -42.569 1.00 92.62 590 GLU A CA 1
ATOM 4990 C C . GLU A 1 590 ? 4.391 4.373 -42.768 1.00 92.62 590 GLU A C 1
ATOM 4992 O O . GLU A 1 590 ? 4.530 4.882 -43.882 1.00 92.62 590 GLU A O 1
ATOM 4997 N N . LYS A 1 591 ? 4.670 5.055 -41.654 1.00 93.69 591 LYS A N 1
ATOM 4998 C CA . LYS A 1 591 ? 5.028 6.465 -41.619 1.00 93.69 591 LYS A CA 1
ATOM 4999 C C . LYS A 1 591 ? 6.165 6.714 -40.643 1.00 93.69 591 LYS A C 1
ATOM 5001 O O . LYS A 1 591 ? 6.138 6.289 -39.486 1.00 93.69 591 LYS A O 1
ATOM 5006 N N . THR A 1 592 ? 7.147 7.475 -41.114 1.00 94.12 592 THR A N 1
ATOM 5007 C CA . THR A 1 592 ? 8.200 8.045 -40.275 1.00 94.12 592 THR A CA 1
ATOM 5008 C C . THR A 1 592 ? 7.862 9.484 -39.933 1.00 94.12 592 THR A C 1
ATOM 5010 O O . THR A 1 592 ? 7.621 10.307 -40.815 1.00 94.12 592 THR A O 1
ATOM 5013 N N . THR A 1 593 ? 7.857 9.797 -38.639 1.00 95.12 593 THR A N 1
ATOM 5014 C CA . THR A 1 593 ? 7.652 11.162 -38.159 1.00 95.12 593 THR A CA 1
ATOM 5015 C C . THR A 1 593 ? 8.995 11.812 -37.878 1.00 95.12 593 THR A C 1
ATOM 5017 O O . THR A 1 593 ? 9.730 11.373 -36.995 1.00 95.12 593 THR A O 1
ATOM 5020 N N . GLU A 1 594 ? 9.312 12.876 -38.611 1.00 94.00 594 GLU A N 1
ATOM 5021 C CA . GLU A 1 594 ? 10.514 13.678 -38.390 1.00 94.00 594 GLU A CA 1
ATOM 5022 C C . GLU A 1 594 ? 10.321 14.663 -37.227 1.00 94.00 594 GLU A C 1
ATOM 5024 O O . GLU A 1 594 ? 9.271 15.290 -37.081 1.00 94.00 594 GLU A O 1
ATOM 5029 N N . VAL A 1 595 ? 11.352 14.815 -36.390 1.00 89.88 595 VAL A N 1
ATOM 5030 C CA . VAL A 1 595 ? 11.358 15.730 -35.240 1.00 89.88 595 VAL A CA 1
ATOM 5031 C C . VAL A 1 595 ? 12.629 16.577 -35.261 1.00 89.88 595 VAL A C 1
ATOM 5033 O O . VAL A 1 595 ? 13.731 16.128 -34.913 1.00 89.88 595 VAL A O 1
ATOM 5036 N N . GLY A 1 596 ? 12.473 17.830 -35.680 1.00 83.38 596 GLY A N 1
ATOM 5037 C CA . GLY A 1 596 ? 13.580 18.764 -35.850 1.00 83.38 596 GLY A CA 1
ATOM 5038 C C . GLY A 1 596 ? 14.628 18.266 -36.852 1.00 83.38 596 GLY A C 1
ATOM 5039 O O . GLY A 1 596 ? 14.385 17.399 -37.689 1.00 83.38 596 GLY A O 1
ATOM 5040 N N . LYS A 1 597 ? 15.852 18.797 -36.763 1.00 75.12 597 LYS A N 1
ATOM 5041 C CA . LYS A 1 597 ? 16.947 18.384 -37.655 1.00 75.12 597 LYS A CA 1
ATOM 5042 C C . LYS A 1 597 ? 17.554 17.059 -37.171 1.00 75.12 597 LYS A C 1
ATOM 5044 O O . LYS A 1 597 ? 18.202 17.024 -36.126 1.00 75.12 597 LYS A O 1
ATOM 5049 N N . LYS A 1 598 ? 17.413 15.999 -37.981 1.00 79.31 598 LYS A N 1
ATOM 5050 C CA . LYS A 1 598 ? 18.027 14.658 -37.830 1.00 79.31 598 LYS A CA 1
ATOM 5051 C C . LYS A 1 598 ? 17.396 13.700 -36.803 1.00 79.31 598 LYS A C 1
ATOM 5053 O O . LYS A 1 598 ? 18.009 12.663 -36.548 1.00 79.31 598 LYS A O 1
ATOM 5058 N N . ASN A 1 599 ? 16.221 13.967 -36.229 1.00 89.12 599 ASN A N 1
ATOM 5059 C CA . ASN A 1 599 ? 15.547 12.992 -35.350 1.00 89.12 599 ASN A CA 1
ATOM 5060 C C . ASN A 1 599 ? 14.243 12.522 -35.964 1.00 89.12 599 ASN A C 1
ATOM 5062 O O . ASN A 1 599 ? 13.663 13.204 -36.801 1.00 89.12 599 ASN A O 1
ATOM 5066 N N . TRP A 1 600 ? 13.821 11.338 -35.551 1.00 94.19 600 TRP A N 1
ATOM 5067 C CA . TRP A 1 600 ? 12.634 10.693 -36.072 1.00 94.19 600 TRP A CA 1
ATOM 5068 C C . TRP A 1 600 ? 12.111 9.667 -35.070 1.00 94.19 600 TRP A C 1
ATOM 5070 O O . TRP A 1 600 ? 12.853 9.212 -34.188 1.00 94.19 600 TRP A O 1
ATOM 5080 N N . TYR A 1 601 ? 10.853 9.286 -35.230 1.00 96.50 601 TYR A N 1
ATOM 5081 C CA . TYR A 1 601 ? 10.294 8.084 -34.629 1.00 96.50 601 TYR A CA 1
ATOM 5082 C C . TYR A 1 601 ? 9.273 7.436 -35.575 1.00 96.50 601 TYR A C 1
ATOM 5084 O O . TYR A 1 601 ? 8.661 8.109 -36.406 1.00 96.50 601 TYR A O 1
ATOM 5092 N N . ASN A 1 602 ? 9.102 6.128 -35.424 1.00 97.81 602 ASN A N 1
ATOM 5093 C CA . ASN A 1 602 ? 8.117 5.300 -36.106 1.00 97.81 602 ASN A CA 1
ATOM 5094 C C . ASN A 1 602 ? 7.157 4.737 -35.058 1.00 97.81 602 ASN A C 1
ATOM 5096 O O . ASN A 1 602 ? 7.600 4.283 -33.998 1.00 97.81 602 ASN A O 1
ATOM 5100 N N . LEU A 1 603 ? 5.858 4.780 -35.348 1.00 98.12 603 LEU A N 1
ATOM 5101 C CA . LEU A 1 603 ? 4.821 4.270 -34.457 1.00 98.12 603 LEU A CA 1
ATOM 5102 C C . LEU A 1 603 ? 4.328 2.918 -34.944 1.00 98.12 603 LEU A C 1
ATOM 5104 O O . LEU A 1 603 ? 4.036 2.750 -36.125 1.00 98.12 603 LEU A O 1
ATOM 5108 N N . HIS A 1 604 ? 4.217 1.974 -34.022 1.00 98.19 604 HIS A N 1
ATOM 5109 C CA . HIS A 1 604 ? 3.588 0.690 -34.261 1.00 98.19 604 HIS A CA 1
ATOM 5110 C C . HIS A 1 604 ? 2.512 0.450 -33.204 1.00 98.19 604 HIS A C 1
ATOM 5112 O O . HIS A 1 604 ? 2.704 0.790 -32.034 1.00 98.19 604 HIS A O 1
ATOM 5118 N N . PHE A 1 605 ? 1.402 -0.164 -33.595 1.00 97.62 605 PHE A N 1
ATOM 5119 C CA . PHE A 1 605 ? 0.248 -0.367 -32.722 1.00 97.62 605 PHE A CA 1
ATOM 5120 C C . PHE A 1 605 ? -0.132 -1.840 -32.637 1.00 97.62 605 PHE A C 1
ATOM 5122 O O . PHE A 1 605 ? -0.053 -2.570 -33.625 1.00 97.62 605 PHE A O 1
ATOM 5129 N N . SER A 1 606 ? -0.560 -2.295 -31.460 1.00 95.94 606 SER A N 1
ATOM 5130 C CA . SER A 1 606 ? -1.192 -3.610 -31.343 1.00 95.94 606 SER A CA 1
ATOM 5131 C C . SER A 1 606 ? -2.547 -3.627 -32.051 1.00 95.94 606 SER A C 1
ATOM 5133 O O . SER A 1 606 ? -3.217 -2.603 -32.156 1.00 95.94 606 SER A O 1
ATOM 5135 N N . LYS A 1 607 ? -3.006 -4.812 -32.473 1.00 92.50 607 LYS A N 1
ATOM 5136 C CA . LYS A 1 607 ? -4.300 -4.987 -33.163 1.00 92.50 607 LYS A CA 1
ATOM 5137 C C . LYS A 1 607 ? -5.500 -4.402 -32.401 1.00 92.50 607 LYS A C 1
ATOM 5139 O O . LYS A 1 607 ? -6.477 -3.981 -33.010 1.00 92.50 607 LYS A O 1
ATOM 5144 N N . ASP A 1 608 ? -5.443 -4.399 -31.071 1.00 91.50 608 ASP A N 1
ATOM 5145 C CA . ASP A 1 608 ? -6.484 -3.857 -30.193 1.00 91.50 608 ASP A CA 1
ATOM 5146 C C . ASP A 1 608 ? -6.270 -2.381 -29.806 1.00 91.50 608 ASP A C 1
ATOM 5148 O O . ASP A 1 608 ? -7.046 -1.844 -29.015 1.00 91.50 608 ASP A O 1
ATOM 5152 N N . ASN A 1 609 ? -5.232 -1.728 -30.343 1.00 91.12 609 ASN A N 1
ATOM 5153 C CA . ASN A 1 609 ? -4.827 -0.353 -30.042 1.00 91.12 609 ASN A CA 1
ATOM 5154 C C . ASN A 1 609 ? -4.631 -0.069 -28.542 1.00 91.12 609 ASN A C 1
ATOM 5156 O O . ASN A 1 609 ? -4.809 1.062 -28.088 1.00 91.12 609 ASN A O 1
ATOM 5160 N N . LYS A 1 610 ? -4.265 -1.087 -27.753 1.00 91.62 610 LYS A N 1
ATOM 5161 C CA . LYS A 1 610 ? -3.952 -0.931 -26.322 1.00 91.62 610 LYS A CA 1
ATOM 5162 C C . LYS A 1 610 ? -2.463 -0.820 -26.027 1.00 91.62 610 LYS A C 1
ATOM 5164 O O . LYS A 1 610 ? -2.113 -0.439 -24.913 1.00 91.62 610 LYS A O 1
ATOM 5169 N N . ARG A 1 611 ? -1.602 -1.146 -26.992 1.00 95.06 611 ARG A N 1
ATOM 5170 C CA . ARG A 1 611 ? -0.147 -1.045 -26.863 1.00 95.06 611 ARG A CA 1
ATOM 5171 C C . ARG A 1 611 ? 0.435 -0.240 -28.014 1.00 95.06 611 ARG A C 1
ATOM 5173 O O . ARG A 1 611 ? -0.024 -0.353 -29.153 1.00 95.06 611 ARG A O 1
ATOM 5180 N N . ILE A 1 612 ? 1.472 0.525 -27.700 1.00 97.94 612 ILE A N 1
ATOM 5181 C CA . ILE A 1 612 ? 2.266 1.274 -28.668 1.00 97.94 612 ILE A CA 1
ATOM 5182 C C . ILE A 1 612 ? 3.730 0.856 -28.578 1.00 97.94 612 ILE A C 1
ATOM 5184 O O . ILE A 1 612 ? 4.298 0.769 -27.488 1.00 97.94 612 ILE A O 1
ATOM 5188 N N . LEU A 1 613 ? 4.350 0.636 -29.734 1.00 98.50 613 LEU A N 1
ATOM 5189 C CA . LEU A 1 613 ? 5.795 0.552 -29.868 1.00 98.50 613 LEU A CA 1
ATOM 5190 C C . LEU A 1 613 ? 6.297 1.783 -30.624 1.00 98.50 613 LEU A C 1
ATOM 5192 O O . LEU A 1 613 ? 5.833 2.098 -31.717 1.00 98.50 613 LEU A O 1
ATOM 5196 N N . ILE A 1 614 ? 7.259 2.482 -30.029 1.00 98.38 614 ILE A N 1
ATOM 5197 C CA . ILE A 1 614 ? 7.883 3.684 -30.576 1.00 98.38 614 ILE A CA 1
ATOM 5198 C C . ILE A 1 614 ? 9.334 3.348 -30.907 1.00 98.38 614 ILE A C 1
ATOM 5200 O O . ILE A 1 614 ? 10.184 3.237 -30.021 1.00 98.38 614 ILE A O 1
ATOM 5204 N N . HIS A 1 615 ? 9.629 3.188 -32.193 1.00 97.88 615 HIS A N 1
ATOM 5205 C CA . HIS A 1 615 ? 10.987 2.961 -32.680 1.00 97.88 615 HIS A CA 1
ATOM 5206 C C . HIS A 1 615 ? 11.643 4.296 -33.018 1.00 97.88 615 HIS A C 1
ATOM 5208 O O . HIS A 1 615 ? 11.100 5.091 -33.779 1.00 97.88 615 HIS A O 1
ATOM 5214 N N . THR A 1 616 ? 12.801 4.583 -32.427 1.00 95.50 616 THR A N 1
ATOM 5215 C CA . THR A 1 616 ? 13.451 5.892 -32.553 1.00 95.50 616 THR A CA 1
ATOM 5216 C C . THR A 1 616 ? 14.978 5.790 -32.478 1.00 95.50 616 THR A C 1
ATOM 5218 O O . THR A 1 616 ? 15.563 4.714 -32.315 1.00 95.50 616 THR A O 1
ATOM 5221 N N . ARG A 1 617 ? 15.662 6.932 -32.616 1.00 89.94 617 ARG A N 1
ATOM 5222 C CA . ARG A 1 617 ? 17.108 7.049 -32.396 1.00 89.94 617 ARG A CA 1
ATOM 5223 C C . ARG A 1 617 ? 17.477 6.704 -30.950 1.00 89.94 617 ARG A C 1
ATOM 5225 O O . ARG A 1 617 ? 16.666 6.794 -30.038 1.00 89.94 617 ARG A O 1
ATOM 5232 N N . GLN A 1 618 ? 18.742 6.356 -30.735 1.00 87.50 618 GLN A N 1
ATOM 5233 C CA . GLN A 1 618 ? 19.258 6.120 -29.390 1.00 87.50 618 GLN A CA 1
ATOM 5234 C C . GLN A 1 618 ? 19.159 7.380 -28.519 1.00 87.50 618 GLN A C 1
ATOM 5236 O O . GLN A 1 618 ? 19.509 8.476 -28.956 1.00 87.50 618 GLN A O 1
ATOM 5241 N N . LEU A 1 619 ? 18.735 7.206 -27.266 1.00 87.62 619 LEU A N 1
ATOM 5242 C CA . LEU A 1 619 ? 18.554 8.289 -26.292 1.00 87.62 619 LEU A CA 1
ATOM 5243 C C . LEU A 1 619 ? 19.790 8.514 -25.401 1.00 87.62 619 LEU A C 1
ATOM 5245 O O . LEU A 1 619 ? 19.688 9.087 -24.319 1.00 87.62 619 LEU A O 1
ATOM 5249 N N . SER A 1 620 ? 20.971 8.071 -25.835 1.00 75.44 620 SER A N 1
ATOM 5250 C CA . SER A 1 620 ? 22.212 8.180 -25.057 1.00 75.44 620 SER A CA 1
ATOM 5251 C C . SER A 1 620 ? 22.984 9.470 -25.344 1.00 75.44 620 SER A C 1
ATOM 5253 O O . SER A 1 620 ? 23.320 10.190 -24.406 1.00 75.44 620 SER A O 1
ATOM 5255 N N . ASN A 1 621 ? 23.230 9.808 -26.619 1.00 67.44 621 ASN A N 1
ATOM 5256 C CA . ASN A 1 621 ? 23.972 11.006 -27.023 1.00 67.44 621 ASN A CA 1
ATOM 5257 C C . ASN A 1 621 ? 23.411 11.651 -28.307 1.00 67.44 621 ASN A C 1
ATOM 5259 O O . ASN A 1 621 ? 23.131 10.971 -29.290 1.00 67.44 621 ASN A O 1
ATOM 5263 N N . SER A 1 622 ? 23.345 12.988 -28.306 1.00 65.62 622 SER A N 1
ATOM 5264 C CA . SER A 1 622 ? 23.115 13.847 -29.482 1.00 65.62 622 SER A CA 1
ATOM 5265 C C . SER A 1 622 ? 21.793 13.629 -30.238 1.00 65.62 622 SER A C 1
ATOM 5267 O O . SER A 1 622 ? 21.792 13.285 -31.420 1.00 65.62 622 SER A O 1
ATOM 5269 N N . PHE A 1 623 ? 20.667 13.920 -29.579 1.00 77.62 623 PHE A N 1
ATOM 5270 C CA . PHE A 1 623 ? 19.349 14.069 -30.214 1.00 77.62 623 PHE A CA 1
ATOM 5271 C C . PHE A 1 623 ? 18.717 15.434 -29.867 1.00 77.62 623 PHE A C 1
ATOM 5273 O O . PHE A 1 623 ? 19.133 16.092 -28.908 1.00 77.62 623 PHE A O 1
ATOM 5280 N N . SER A 1 624 ? 17.747 15.902 -30.666 1.00 76.19 624 SER A N 1
ATOM 5281 C CA . SER A 1 624 ? 17.074 17.196 -30.425 1.00 76.19 624 SER A CA 1
ATOM 5282 C C . SER A 1 624 ? 16.314 17.186 -29.101 1.00 76.19 624 SER A C 1
ATOM 5284 O O . SER A 1 624 ? 15.666 16.201 -28.751 1.00 76.19 624 SER A O 1
ATOM 5286 N N . ARG A 1 625 ? 16.296 18.327 -28.401 1.00 81.38 625 ARG A N 1
ATOM 5287 C CA . ARG A 1 625 ? 15.485 18.509 -27.183 1.00 81.38 625 ARG A CA 1
ATOM 5288 C C . ARG A 1 625 ? 13.983 18.290 -27.421 1.00 81.38 625 ARG A C 1
ATOM 5290 O O . ARG A 1 625 ? 13.266 18.075 -26.449 1.00 81.38 625 ARG A O 1
ATOM 5297 N N . GLU A 1 626 ? 13.544 18.318 -28.678 1.00 88.75 626 GLU A N 1
ATOM 5298 C CA . GLU A 1 626 ? 12.161 18.114 -29.127 1.00 88.75 626 GLU A CA 1
ATOM 5299 C C . GLU A 1 626 ? 11.743 16.635 -29.189 1.00 88.75 626 GLU A C 1
ATOM 5301 O O . GLU A 1 626 ? 10.550 16.345 -29.124 1.00 88.75 626 GLU A O 1
ATOM 5306 N N . LEU A 1 627 ? 12.692 15.690 -29.278 1.00 92.62 627 LEU A N 1
ATOM 5307 C CA . LEU A 1 627 ? 12.369 14.270 -29.479 1.00 92.62 627 LEU A CA 1
ATOM 5308 C C . LEU A 1 627 ? 11.622 13.666 -28.285 1.00 92.62 627 LEU A C 1
ATOM 5310 O O . LEU A 1 627 ? 10.602 13.014 -28.477 1.00 92.62 627 LEU A O 1
ATOM 5314 N N . ILE A 1 628 ? 12.099 13.904 -27.057 1.00 93.69 628 ILE A N 1
ATOM 5315 C CA . ILE A 1 628 ? 11.437 13.394 -25.847 1.00 93.69 628 ILE A CA 1
ATOM 5316 C C . ILE A 1 628 ? 9.998 13.927 -25.746 1.00 93.69 628 ILE A C 1
ATOM 5318 O O . ILE A 1 628 ? 9.098 13.099 -25.662 1.00 93.69 628 ILE A O 1
ATOM 5322 N N . PRO A 1 629 ? 9.733 15.251 -25.810 1.00 93.44 629 PRO A N 1
ATOM 5323 C CA . PRO A 1 629 ? 8.362 15.767 -25.812 1.00 93.44 629 PRO A CA 1
ATOM 5324 C C . PRO A 1 629 ? 7.461 15.147 -26.889 1.00 93.44 629 PRO A C 1
ATOM 5326 O O . PRO A 1 629 ? 6.296 14.858 -26.622 1.00 93.44 629 PRO A O 1
ATOM 5329 N N . ALA A 1 630 ? 7.995 14.903 -28.092 1.00 94.88 630 ALA A N 1
ATOM 5330 C CA . ALA A 1 630 ? 7.242 14.265 -29.169 1.00 94.88 630 ALA A CA 1
ATOM 5331 C C . ALA A 1 630 ? 6.880 12.804 -28.841 1.00 94.88 630 ALA A C 1
ATOM 5333 O O . ALA A 1 630 ? 5.724 12.419 -28.988 1.00 94.88 630 ALA A O 1
ATOM 5334 N N . ILE A 1 631 ? 7.832 12.019 -28.325 1.00 96.06 631 ILE A N 1
ATOM 5335 C CA . ILE A 1 631 ? 7.594 10.639 -27.869 1.00 96.06 631 ILE A CA 1
ATOM 5336 C C . ILE A 1 631 ? 6.577 10.615 -26.721 1.00 96.06 631 ILE A C 1
ATOM 5338 O O . ILE A 1 631 ? 5.649 9.810 -26.740 1.00 96.06 631 ILE A O 1
ATOM 5342 N N . VAL A 1 632 ? 6.714 11.518 -25.742 1.00 95.75 632 VAL A N 1
ATOM 5343 C CA . VAL A 1 632 ? 5.801 11.632 -24.591 1.00 95.75 632 VAL A CA 1
ATOM 5344 C C . VAL A 1 632 ? 4.372 11.881 -25.058 1.00 95.75 632 VAL A C 1
ATOM 5346 O O . VAL A 1 632 ? 3.452 11.245 -24.551 1.00 95.75 632 VAL A O 1
ATOM 5349 N N . LYS A 1 633 ? 4.172 12.781 -26.029 1.00 95.69 633 LYS A N 1
ATOM 5350 C CA . LYS A 1 633 ? 2.844 13.099 -26.574 1.00 95.69 633 LYS A CA 1
ATOM 5351 C C . LYS A 1 633 ? 2.129 11.858 -27.116 1.00 95.69 633 LYS A C 1
ATOM 5353 O O . LYS A 1 633 ? 0.922 11.725 -26.925 1.00 95.69 633 LYS A O 1
ATOM 5358 N N . GLU A 1 634 ? 2.864 10.968 -27.774 1.00 96.81 634 GLU A N 1
ATOM 5359 C CA . GLU A 1 634 ? 2.316 9.730 -28.329 1.00 96.81 634 GLU A CA 1
ATOM 5360 C C . GLU A 1 634 ? 2.119 8.663 -27.245 1.00 96.81 634 GLU A C 1
ATOM 5362 O O . GLU A 1 634 ? 1.016 8.139 -27.091 1.00 96.81 634 GLU A O 1
ATOM 5367 N N . ALA A 1 635 ? 3.137 8.418 -26.416 1.00 96.12 635 ALA A N 1
ATOM 5368 C CA . ALA A 1 635 ? 3.087 7.425 -25.344 1.00 96.12 635 ALA A CA 1
ATOM 5369 C C . ALA A 1 635 ? 1.994 7.721 -24.301 1.00 96.12 635 ALA A C 1
ATOM 5371 O O . ALA A 1 635 ? 1.298 6.811 -23.854 1.00 96.12 635 ALA A O 1
ATOM 5372 N N . LYS A 1 636 ? 1.770 8.994 -23.947 1.00 94.12 636 LYS A N 1
ATOM 5373 C CA . LYS A 1 636 ? 0.791 9.395 -22.920 1.00 94.12 636 LYS A CA 1
ATOM 5374 C C . LYS A 1 636 ? -0.645 8.972 -23.250 1.00 94.12 636 LYS A C 1
ATOM 5376 O O . LYS A 1 636 ? -1.438 8.786 -22.335 1.00 94.12 636 LYS A O 1
ATOM 5381 N N . LYS A 1 637 ? -0.971 8.745 -24.529 1.00 93.38 637 LYS A N 1
ATOM 5382 C CA . LYS A 1 637 ? -2.283 8.233 -24.971 1.00 93.38 637 LYS A CA 1
ATOM 5383 C C . LYS A 1 637 ? -2.579 6.810 -24.462 1.00 93.38 637 LYS A C 1
ATOM 5385 O O . LYS A 1 637 ? -3.739 6.405 -24.441 1.00 93.38 637 LYS A O 1
ATOM 5390 N N . PHE A 1 638 ? -1.547 6.078 -24.036 1.00 92.25 638 PHE A N 1
ATOM 5391 C CA . PHE A 1 638 ? -1.602 4.679 -23.598 1.00 92.25 638 PHE A CA 1
ATOM 5392 C C . PHE A 1 638 ? -1.441 4.515 -22.076 1.00 92.25 638 PHE A C 1
ATOM 5394 O O . PHE A 1 638 ? -1.467 3.398 -21.562 1.00 92.25 638 PHE A O 1
ATOM 5401 N N . LEU A 1 639 ? -1.320 5.624 -21.341 1.00 83.31 639 LEU A N 1
ATOM 5402 C CA . LEU A 1 639 ? -1.350 5.659 -19.881 1.00 83.31 639 LEU A CA 1
ATOM 5403 C C . LEU A 1 639 ? -2.789 5.955 -19.431 1.00 83.31 639 LEU A C 1
ATOM 5405 O O . LEU A 1 639 ? -3.189 7.115 -19.368 1.00 83.31 639 LEU A O 1
ATOM 5409 N N . LYS A 1 640 ? -3.577 4.903 -19.184 1.00 57.97 640 LYS A N 1
ATOM 5410 C CA . LYS A 1 640 ? -4.925 4.990 -18.596 1.00 57.97 640 LYS A CA 1
ATOM 5411 C C . LYS A 1 640 ? -4.929 4.540 -17.144 1.00 57.97 640 LYS A C 1
ATOM 5413 O O . LYS A 1 640 ? -4.248 3.529 -16.846 1.00 57.97 640 LYS A O 1
#

Foldseek 3Di:
DDQPDPPLDDFDDDFQQLQAQFKWWKWKWKFFWDQDPPPRDTDGHHTDDTDQDQPAPSVVSVVVVLVVVCVVQPCNPPRPVLPVPDPVQPRRWRWGKMFGAHNRRHTQKIWTATPRQGTWIKGWDADPVRTTAKIFTDGPNRTSWMKGWDADPVGHTAKIATVSQRWIK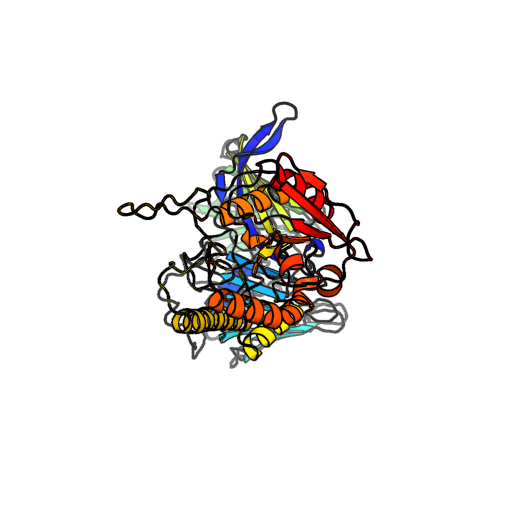GWDADPVRHTAWIWTDRPPDIDIDGDDPPDPPPDDPAPWDWDADPQRWIWTAHPQRKIKTFDADPVRHTAKIWTWDDDPNDTDTQKMWGWDDDDQKIWIWIAGSLRKIKIWIFGDDDDDFDWGWDAPPVRDDTDTDRDPDDRPDDDDSDPVRCVNHPGTQKMWIAHNVRFTAKMKGKDADSSRKIKIFIDGRNHTTMIMITDIDGPPPPPLLQDPLLVVLLVVCVVLVHARFAFRLQAQEEEAEAAAQDDDPPDDPVVLVVVLNVRRVLRSVLVVVCNVVVDDDDLPDDDDCDCNHRNQNPWQQFLDDFPDDPPDDTPSHDAQQQNLLQQLQCVQPVVRDHDRIRRSSNRYIYDYLASRNHDPPPPDPSVVVNSLVRNVSCLVSLQGVSVQPRQEYEHQYPCCCVVNVRDPCNSNVWAWPPDWADWPPPWIWTWTAHPVRLHIYIYIHHSRDDDDPRPSVVSSVVSSVNVD

Secondary structure (DSSP, 8-state):
----------S-----GGGTT-EEEEEEEEEEEEE-TTT--EEEEEEEEE--PPPPHHHHHHHHHHHHHHHH-SS-SS-TTTTTS-GGGTSS---EEEEEE-TTS-EEEEEEE-TTTS-EEEEEEE-TTS-EEEEEEEETTEEEEEEEEEE-TTS-EEEEEETTTTEEEEEEE-TTS-EEEEEEE-SS-EEEEE--TT-------SS--EEE-TT--EEEE-TTS-EEEEEE-TTS-EEEEEEEEEETTEEEEEEEEEEEEETTEEEEEEEETT--EEEEEEE------EEEEEE-TTS--EEEEEE----TTPPPS-TTTGGG-TTEEEEEEE-TTS-EEEEEEEEE-TTS-EEEEEEETTEEEEEEEEEEEEE-----S--HHHHHHHHHHHHHT----EE-TT-SEEEEEEE-----TT--HHHHHHHHHHHHHHHHHHHHHHHHHTPPP-TTS-----TT-GGGTTTT-BSSB----TT----S-B-HHHHHHHHHHHHHHSTTPPPSB--GGGTEEEEEEE-S---TT---HHHHHHHHHHHHHHHHHHTSHHHHS-SEEEE--TTHHHHTT--HHHHHTEEEEEEEEEETTTEEEEEEEETTS--EEEEES-SSS---TTHHHHHHHHHGGG--